Protein AF-A0A9E5TLR0-F1 (afdb_monomer_lite)

Sequence (486 aa):
MEGRRQTHRLRLSRRDFLKLSGLLAGILALNPSRSWETRASSSKPKVVHTYCARATDWDFSATWWGGCVDQAVVQEMVDRGVMELTGRTTRVAAWQALIPDYVPGQRVAIKVNLNNADSQTDSDNEIDALIEPVNAVVTGLKEIGVAESDIWVYDAIKPITDRLQDRCEFPSVRFSGGWGTNPQGFSSTEKVTFATPPGHPSLADQRISNVLVNADYLINMPIMKKHCCAWVTL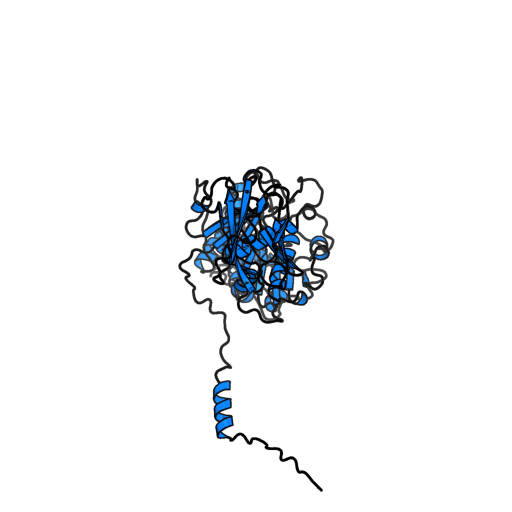SFKNHFGSIENCAALHGYTFPYETNYTPAYNPMVDIYKNPHFLGKTVLTIADGLYGSKGDQASVPQPWTTFGNQAPNSMFFSRDPVAIDSVMYDFLETEAGVNVGGDDYLALAAQQGLGVFEHRAPGTSDPDEWYSQIRYLYADVDTYVRLNGRWRDGTAHLSWNKPLHPDLAGCRVCYSSDTGADVDQGSSPINIADPDQLAIDLTGLTMYSLYHFWLEPYESGGEPLVESNHVPILPTDILYYLPLALAG

pLDDT: mean 81.61, std 21.01, range [28.55, 98.94]

Structure (mmCIF, N/CA/C/O backbone):
data_AF-A0A9E5TLR0-F1
#
_entry.id   AF-A0A9E5TLR0-F1
#
loop_
_atom_site.group_PDB
_atom_site.id
_atom_site.type_symbol
_atom_site.label_atom_id
_atom_site.label_alt_id
_atom_site.label_comp_id
_atom_site.label_asym_id
_atom_site.label_entity_id
_atom_site.label_seq_id
_atom_site.pdbx_PDB_ins_code
_atom_site.Cartn_x
_atom_site.Cartn_y
_atom_site.Cartn_z
_atom_site.occupancy
_atom_site.B_iso_or_equiv
_atom_site.auth_seq_id
_atom_site.auth_comp_id
_atom_site.auth_asym_id
_atom_site.auth_atom_id
_atom_site.pdbx_PDB_model_num
ATOM 1 N N . MET A 1 1 ? -49.384 -60.285 14.599 1.00 36.91 1 MET A N 1
ATOM 2 C CA . MET A 1 1 ? -50.022 -60.114 13.278 1.00 36.91 1 MET A CA 1
ATOM 3 C C . MET A 1 1 ? -49.471 -58.842 12.667 1.00 36.91 1 MET A C 1
ATOM 5 O O . MET A 1 1 ? -49.400 -57.836 13.361 1.00 36.91 1 MET A O 1
ATOM 9 N N . GLU A 1 2 ? -48.965 -58.953 11.443 1.00 34.59 2 GLU A N 1
ATOM 10 C CA . GLU A 1 2 ? -48.131 -57.972 10.742 1.00 34.59 2 GLU A CA 1
ATOM 11 C C . GLU A 1 2 ? -48.786 -56.614 10.465 1.00 34.59 2 GLU A C 1
ATOM 13 O O . GLU A 1 2 ? -49.883 -56.537 9.920 1.00 34.59 2 GLU A O 1
ATOM 18 N N . GLY A 1 3 ? -48.024 -55.543 10.705 1.00 31.27 3 GLY A N 1
ATOM 19 C CA . GLY A 1 3 ? -48.222 -54.230 10.091 1.00 31.27 3 GLY A CA 1
ATOM 20 C C . GLY A 1 3 ? -47.108 -53.962 9.076 1.00 31.27 3 GLY A C 1
ATOM 21 O O . GLY A 1 3 ? -46.000 -53.579 9.451 1.00 31.27 3 GLY A O 1
ATOM 22 N N . ARG A 1 4 ? -47.384 -54.191 7.786 1.00 33.94 4 ARG A N 1
ATOM 23 C CA . ARG A 1 4 ? -46.485 -53.882 6.658 1.00 33.94 4 ARG A CA 1
ATOM 24 C C . ARG A 1 4 ? -46.231 -52.370 6.559 1.00 33.94 4 ARG A C 1
ATOM 26 O O . ARG A 1 4 ? -47.164 -51.608 6.326 1.00 33.94 4 ARG A O 1
ATOM 33 N N . ARG A 1 5 ? -44.962 -51.946 6.616 1.00 35.06 5 ARG A N 1
ATOM 34 C CA . ARG A 1 5 ? -44.511 -50.635 6.108 1.00 35.06 5 ARG A CA 1
ATOM 35 C C . ARG A 1 5 ? -44.444 -50.691 4.577 1.00 35.06 5 ARG A C 1
ATOM 37 O O . ARG A 1 5 ? -43.635 -51.438 4.033 1.00 35.06 5 ARG A O 1
ATOM 44 N N . GLN A 1 6 ? -45.268 -49.905 3.885 1.00 33.56 6 GLN A N 1
ATOM 45 C CA . GLN A 1 6 ? -45.086 -49.625 2.459 1.00 33.56 6 GLN A CA 1
ATOM 46 C C . GLN A 1 6 ? -44.044 -48.513 2.286 1.00 33.56 6 GLN A C 1
ATOM 48 O O . GLN A 1 6 ? -44.226 -47.393 2.755 1.00 33.56 6 GLN A O 1
ATOM 53 N N . THR A 1 7 ? -42.944 -48.824 1.607 1.00 32.50 7 THR A N 1
ATOM 54 C CA . THR A 1 7 ? -41.962 -47.853 1.119 1.00 32.50 7 THR A CA 1
ATOM 55 C C . THR A 1 7 ? -42.369 -47.387 -0.280 1.00 32.50 7 THR A C 1
ATOM 57 O O . THR A 1 7 ? -42.262 -48.130 -1.255 1.00 32.50 7 THR A O 1
ATOM 60 N N . HIS A 1 8 ? -42.826 -46.140 -0.408 1.00 32.62 8 HIS A N 1
ATOM 61 C CA . HIS A 1 8 ? -43.001 -45.498 -1.711 1.00 32.62 8 HIS A CA 1
ATOM 62 C C . HIS A 1 8 ? -41.633 -45.065 -2.260 1.00 32.62 8 HIS A C 1
ATOM 64 O O . HIS A 1 8 ? -41.064 -44.064 -1.835 1.00 32.62 8 HIS A O 1
ATOM 70 N N . ARG A 1 9 ? -41.092 -45.819 -3.227 1.00 33.44 9 ARG A N 1
ATOM 71 C CA . ARG A 1 9 ? -40.022 -45.330 -4.112 1.00 33.44 9 ARG A CA 1
ATOM 72 C C . ARG A 1 9 ? -40.649 -44.424 -5.173 1.00 33.44 9 ARG A C 1
ATOM 74 O O . ARG A 1 9 ? -41.368 -44.914 -6.042 1.00 33.44 9 ARG A O 1
ATOM 81 N N . LEU A 1 10 ? -40.352 -43.127 -5.131 1.00 32.88 10 LEU A N 1
ATOM 82 C CA . LEU A 1 10 ? -40.621 -42.210 -6.240 1.00 32.88 10 LEU A CA 1
ATOM 83 C C . LEU A 1 10 ? -39.751 -42.624 -7.440 1.00 32.88 10 LEU A C 1
ATOM 85 O O . LEU A 1 10 ? -38.527 -42.522 -7.402 1.00 32.88 10 LEU A O 1
ATOM 89 N N . ARG A 1 11 ? -40.378 -43.149 -8.499 1.00 36.06 11 ARG A N 1
ATOM 90 C CA . ARG A 1 11 ? -39.731 -43.375 -9.799 1.00 36.06 11 ARG A CA 1
ATOM 91 C C . ARG A 1 11 ? -39.806 -42.076 -10.601 1.00 36.06 11 ARG A C 1
ATOM 93 O O . ARG A 1 11 ? -40.870 -41.751 -11.117 1.00 36.06 11 ARG A O 1
ATOM 100 N N . LEU A 1 12 ? -38.690 -41.360 -10.715 1.00 40.19 12 LEU A N 1
ATOM 101 C CA . LEU A 1 12 ? -38.552 -40.249 -11.663 1.00 40.19 12 LEU A CA 1
ATOM 102 C C . LEU A 1 12 ? -38.595 -40.795 -13.096 1.00 40.19 12 LEU A C 1
ATOM 104 O O . LEU A 1 12 ? -37.939 -41.793 -13.411 1.00 40.19 12 LEU A O 1
ATOM 108 N N . SER A 1 13 ? -39.394 -40.174 -13.962 1.00 51.38 13 SER A N 1
ATOM 109 C CA . SER A 1 13 ? -39.521 -40.599 -15.355 1.00 51.38 13 SER A CA 1
ATOM 110 C C . SER A 1 13 ? -38.324 -40.111 -16.184 1.00 51.38 13 SER A C 1
ATOM 112 O O . SER A 1 13 ? -37.702 -39.095 -15.871 1.00 51.38 13 SER A O 1
ATOM 114 N N . ARG A 1 14 ? -38.010 -40.786 -17.302 1.00 43.09 14 ARG A N 1
ATOM 115 C CA . ARG A 1 14 ? -36.967 -40.346 -18.261 1.00 43.09 14 ARG A CA 1
ATOM 116 C C . ARG A 1 14 ? -37.179 -38.908 -18.766 1.00 43.09 14 ARG A C 1
ATOM 118 O O . ARG A 1 14 ? -36.227 -38.258 -19.182 1.00 43.09 14 ARG A O 1
ATOM 125 N N . ARG A 1 15 ? -38.417 -38.409 -18.711 1.00 44.31 15 ARG A N 1
ATOM 126 C CA . ARG A 1 15 ? -38.790 -37.046 -19.103 1.00 44.31 15 ARG A CA 1
ATOM 127 C C . ARG A 1 15 ? -38.461 -36.011 -18.016 1.00 44.31 15 ARG A C 1
ATOM 129 O O . ARG A 1 15 ? -38.155 -34.875 -18.361 1.00 44.31 15 ARG A O 1
ATOM 136 N N . ASP A 1 16 ? -38.441 -36.417 -16.747 1.00 44.94 16 ASP A N 1
ATOM 137 C CA . ASP A 1 16 ? -38.003 -35.583 -15.617 1.00 44.94 16 ASP A CA 1
ATOM 138 C C . ASP A 1 16 ? -36.471 -35.538 -15.524 1.00 44.94 16 ASP A C 1
ATOM 140 O O . ASP A 1 16 ? -35.900 -34.488 -15.242 1.00 44.94 16 ASP A O 1
ATOM 144 N N . PHE A 1 17 ? -35.789 -36.637 -15.879 1.00 42.91 17 PHE A N 1
ATOM 145 C CA . PHE A 1 17 ? -34.324 -36.680 -15.977 1.00 42.91 17 PHE A CA 1
ATOM 146 C C . PHE A 1 17 ? -33.786 -35.762 -17.087 1.00 42.91 17 PHE A C 1
ATOM 148 O O . PHE A 1 17 ? -32.804 -35.061 -16.873 1.00 42.91 17 PHE A O 1
ATOM 155 N N . LEU A 1 18 ? -34.467 -35.693 -18.240 1.00 38.62 18 LEU A N 1
ATOM 156 C CA . LEU A 1 18 ? -34.075 -34.804 -19.344 1.00 38.62 18 LEU A CA 1
ATOM 157 C C . LEU A 1 18 ? -34.326 -33.313 -19.054 1.00 38.62 18 LEU A C 1
ATOM 159 O O . LEU A 1 18 ? -33.601 -32.459 -19.561 1.00 38.62 18 LEU A O 1
ATOM 163 N N . LYS A 1 19 ? -35.311 -32.991 -18.203 1.00 38.03 19 LYS A N 1
ATOM 164 C CA . LYS A 1 19 ? -35.517 -31.623 -17.698 1.00 38.03 19 LYS A CA 1
ATOM 165 C C . LYS A 1 19 ? -34.482 -31.235 -16.637 1.00 38.03 19 LYS A C 1
ATOM 167 O O . LYS A 1 19 ? -34.075 -30.080 -16.610 1.00 38.03 19 LYS A O 1
ATOM 172 N N . LEU A 1 20 ? -34.003 -32.188 -15.830 1.00 34.84 20 LEU A N 1
ATOM 173 C CA . LEU A 1 20 ? -32.887 -31.962 -14.903 1.00 34.84 20 LEU A CA 1
ATOM 174 C C . LEU A 1 20 ? -31.535 -31.830 -15.627 1.00 34.84 20 LEU A C 1
ATOM 176 O O . LEU A 1 20 ? -30.724 -30.992 -15.248 1.00 34.84 20 LEU A O 1
ATOM 180 N N . SER A 1 21 ? -31.287 -32.596 -16.696 1.00 36.16 21 SER A N 1
ATOM 181 C CA . SER A 1 21 ? -30.023 -32.518 -17.446 1.00 36.16 21 SER A CA 1
ATOM 182 C C . SER A 1 21 ? -29.917 -31.281 -18.348 1.00 36.16 21 SER A C 1
ATOM 184 O O . SER A 1 21 ? -28.812 -30.826 -18.624 1.00 36.16 21 SER A O 1
ATOM 186 N N . GLY A 1 22 ? -31.046 -30.698 -18.771 1.00 34.03 22 GLY A N 1
ATOM 187 C CA . GLY A 1 22 ? -31.072 -29.434 -19.522 1.00 34.03 22 GLY A CA 1
ATOM 188 C C . GLY A 1 22 ? -30.747 -28.190 -18.681 1.00 34.03 22 GLY A C 1
ATOM 189 O O . GLY A 1 22 ? -30.308 -27.189 -19.233 1.00 34.03 22 GLY A O 1
ATOM 190 N N . LEU A 1 23 ? -30.905 -28.268 -17.354 1.00 31.22 23 LEU A N 1
ATOM 191 C CA . LEU A 1 23 ? -30.536 -27.207 -16.404 1.00 31.22 23 LEU A CA 1
ATOM 192 C C . LEU A 1 23 ? -29.076 -27.305 -15.924 1.00 31.22 23 LEU A C 1
ATOM 194 O O . LEU A 1 23 ? -28.529 -26.313 -15.457 1.00 31.22 23 LEU A O 1
ATOM 198 N N . LEU A 1 24 ? -28.422 -28.463 -16.085 1.00 29.44 24 LEU A N 1
ATOM 199 C CA . LEU A 1 24 ? -27.009 -28.665 -15.725 1.00 29.44 24 LEU A CA 1
ATOM 200 C C . LEU A 1 24 ? -26.024 -28.492 -16.894 1.00 29.44 24 LEU A C 1
ATOM 202 O O . LEU A 1 24 ? -24.840 -28.268 -16.657 1.00 29.44 24 LEU A O 1
ATOM 206 N N . ALA A 1 25 ? -26.484 -28.541 -18.147 1.00 28.55 25 ALA A N 1
ATOM 207 C CA . ALA A 1 25 ? -25.627 -28.325 -19.320 1.00 28.55 25 ALA A CA 1
ATOM 208 C C . ALA A 1 25 ? -25.387 -26.835 -19.657 1.00 28.55 25 ALA A C 1
ATOM 210 O O . ALA A 1 25 ? -24.567 -26.533 -20.517 1.00 28.55 25 ALA A O 1
ATOM 211 N N . GLY A 1 26 ? -26.069 -25.907 -18.974 1.00 30.03 26 GLY A N 1
ATOM 212 C CA . GLY A 1 26 ? -25.884 -24.455 -19.124 1.00 30.03 26 GLY A CA 1
ATOM 213 C C . GLY A 1 26 ? -24.940 -23.808 -18.100 1.00 30.03 26 GLY A C 1
ATOM 214 O O . GLY A 1 26 ? -24.769 -22.596 -18.137 1.00 30.03 26 GLY A O 1
ATOM 215 N N . ILE A 1 27 ? -24.346 -24.586 -17.184 1.00 31.61 27 ILE A N 1
ATOM 216 C CA . ILE A 1 27 ? -23.495 -24.080 -16.080 1.00 31.61 27 ILE A CA 1
ATOM 217 C C . ILE A 1 27 ? -22.011 -24.481 -16.257 1.00 31.61 27 ILE A C 1
ATOM 219 O O . ILE A 1 27 ? -21.149 -24.121 -15.465 1.00 31.61 27 ILE A O 1
ATOM 223 N N . LEU A 1 28 ? -21.660 -25.159 -17.352 1.00 30.52 28 LEU A N 1
ATOM 224 C CA . LEU A 1 28 ? -20.290 -25.591 -17.658 1.00 30.52 28 LEU A CA 1
ATOM 225 C C . LEU A 1 28 ? -19.767 -24.924 -18.936 1.00 30.52 28 LEU A C 1
ATOM 227 O O . LEU A 1 28 ? -19.498 -25.601 -19.919 1.00 30.52 28 LEU A O 1
ATOM 231 N N . ALA A 1 29 ? -19.672 -23.591 -18.920 1.00 31.72 29 ALA A N 1
ATOM 232 C CA . ALA A 1 29 ? -18.760 -22.782 -19.747 1.00 31.72 29 ALA A CA 1
ATOM 233 C C . ALA A 1 29 ? -18.967 -21.280 -19.472 1.00 31.72 29 ALA A C 1
ATOM 235 O O . ALA A 1 29 ? -19.237 -20.500 -20.378 1.00 31.72 29 ALA A O 1
ATOM 236 N N . LEU A 1 30 ? -18.846 -20.856 -18.217 1.00 29.17 30 LEU A N 1
ATOM 237 C CA . LEU A 1 30 ? -18.542 -19.461 -17.907 1.00 29.17 30 LEU A CA 1
ATOM 238 C C . LEU A 1 30 ? -17.363 -19.493 -16.954 1.00 29.17 30 LEU A C 1
ATOM 240 O O . LEU A 1 30 ? -17.508 -19.564 -15.742 1.00 29.17 30 LEU A O 1
ATOM 244 N N . ASN A 1 31 ? -16.181 -19.537 -17.552 1.00 29.17 31 ASN A N 1
ATOM 245 C CA . ASN A 1 31 ? -14.974 -19.069 -16.908 1.00 29.17 31 ASN A CA 1
ATOM 246 C C . ASN A 1 31 ? -15.217 -17.570 -16.669 1.00 29.17 31 ASN A C 1
ATOM 248 O O . ASN A 1 31 ? -15.296 -16.843 -17.665 1.00 29.17 31 ASN A O 1
ATOM 252 N N . PRO A 1 32 ? -15.397 -17.068 -15.433 1.00 31.83 32 PRO A N 1
ATOM 253 C CA . PRO A 1 32 ? -15.298 -15.645 -15.229 1.00 31.83 32 PRO A CA 1
ATOM 254 C C . PRO A 1 32 ? -13.798 -15.368 -15.286 1.00 31.83 32 PRO A C 1
ATOM 256 O O . PRO A 1 32 ? -13.128 -15.218 -14.268 1.00 31.83 32 PRO A O 1
ATOM 259 N N . SER A 1 33 ? -13.243 -15.271 -16.499 1.00 29.92 33 SER A N 1
ATOM 260 C CA . SER A 1 33 ? -12.267 -14.212 -16.706 1.00 29.92 33 SER A CA 1
ATOM 261 C C . SER A 1 33 ? -12.950 -12.991 -16.111 1.00 29.92 33 SER A C 1
ATOM 263 O O . SER A 1 33 ? -13.995 -12.612 -16.639 1.00 29.92 33 SER A O 1
ATOM 265 N N . ARG A 1 34 ? -12.480 -12.513 -14.947 1.00 37.72 34 ARG A N 1
ATOM 266 C CA . ARG A 1 34 ? -12.947 -11.275 -14.321 1.00 37.72 34 ARG A CA 1
ATOM 267 C C . ARG A 1 34 ? -12.851 -10.236 -15.426 1.00 37.72 34 ARG A C 1
ATOM 269 O O . ARG A 1 34 ? -11.771 -9.736 -15.728 1.00 37.72 34 ARG A O 1
ATOM 276 N N . SER A 1 35 ? -13.956 -10.041 -16.135 1.00 29.20 35 SER A N 1
ATOM 277 C CA . SER A 1 35 ? -14.059 -9.048 -17.168 1.00 29.20 35 SER A CA 1
ATOM 278 C C . SER A 1 35 ? -13.969 -7.777 -16.367 1.00 29.20 35 SER A C 1
ATOM 280 O O . SER A 1 35 ? -14.858 -7.458 -15.580 1.00 29.20 35 SER A O 1
ATOM 282 N N . TRP A 1 36 ? -12.846 -7.096 -16.522 1.00 34.41 36 TRP A N 1
ATOM 283 C CA . TRP A 1 36 ? -12.621 -5.726 -16.105 1.00 34.41 36 TRP A CA 1
ATOM 284 C C . TRP A 1 36 ? -13.572 -4.793 -16.863 1.00 34.41 36 TRP A C 1
ATOM 286 O O . TRP A 1 36 ? -13.151 -3.707 -17.230 1.00 34.41 36 TRP A O 1
ATOM 296 N N . GLU A 1 37 ? -14.827 -5.213 -17.124 1.00 31.66 37 GLU A N 1
ATOM 297 C CA . GLU A 1 37 ? -15.892 -4.375 -17.650 1.00 31.66 37 GLU A CA 1
ATOM 298 C C . GLU A 1 37 ? -15.709 -3.037 -16.992 1.00 31.66 37 GLU A C 1
ATOM 300 O O . GLU A 1 37 ? -15.745 -2.924 -15.762 1.00 31.66 37 GLU A O 1
ATOM 305 N N . THR A 1 38 ? -15.347 -2.089 -17.843 1.00 36.38 38 THR A N 1
ATOM 306 C CA . THR A 1 38 ? -14.994 -0.737 -17.508 1.00 36.38 38 THR A CA 1
ATOM 307 C C . THR A 1 38 ? -16.159 -0.200 -16.704 1.00 36.38 38 THR A C 1
ATOM 309 O O . THR A 1 38 ? -17.110 0.366 -17.237 1.00 36.38 38 THR A O 1
ATOM 312 N N . ARG A 1 39 ? -16.081 -0.348 -15.379 1.00 36.31 39 ARG A N 1
ATOM 313 C CA . ARG A 1 39 ? -16.715 0.566 -14.454 1.00 36.31 39 ARG A CA 1
ATOM 314 C C . ARG A 1 39 ? -15.947 1.861 -14.647 1.00 36.31 39 ARG A C 1
ATOM 316 O O . ARG A 1 39 ? -15.149 2.261 -13.810 1.00 36.31 39 ARG A O 1
ATOM 323 N N . ALA A 1 40 ? -16.256 2.544 -15.747 1.00 34.62 40 ALA A N 1
ATOM 324 C CA . ALA A 1 40 ? -16.370 3.983 -15.738 1.00 34.62 40 ALA A CA 1
ATOM 325 C C . ALA A 1 40 ? -17.466 4.311 -14.712 1.00 34.62 40 ALA A C 1
ATOM 327 O O . ALA A 1 40 ? -18.597 4.656 -15.041 1.00 34.62 40 ALA A O 1
ATOM 328 N N . SER A 1 41 ? -17.140 4.109 -13.434 1.00 41.72 41 SER A N 1
ATOM 329 C CA . SER A 1 41 ? -17.754 4.874 -12.380 1.00 41.72 41 SER A CA 1
ATOM 330 C C . SER A 1 41 ? -17.406 6.308 -12.729 1.00 41.72 41 SER A C 1
ATOM 332 O O . SER A 1 41 ? -16.233 6.643 -12.871 1.00 41.72 41 SER A O 1
ATOM 334 N N . SER A 1 42 ? -18.406 7.163 -12.882 1.00 49.38 42 SER A N 1
ATOM 335 C CA . SER A 1 42 ? -18.204 8.602 -13.054 1.00 49.38 42 SER A CA 1
ATOM 336 C C . SER A 1 42 ? -17.516 9.257 -11.842 1.00 49.38 42 SER A C 1
ATOM 338 O O . SER A 1 42 ? -17.378 10.476 -11.800 1.00 49.38 42 SER A O 1
ATOM 340 N N . SER A 1 43 ? -17.122 8.478 -10.828 1.00 74.50 43 SER A N 1
ATOM 341 C CA . SER A 1 43 ? -16.354 8.925 -9.676 1.00 74.50 43 SER A CA 1
ATOM 342 C C . SER A 1 43 ? -14.853 8.759 -9.914 1.00 74.50 43 SER A C 1
ATOM 344 O O . SER A 1 43 ? -14.389 7.647 -10.170 1.00 74.50 43 SER A O 1
ATOM 346 N N . LYS A 1 44 ? -14.105 9.847 -9.717 1.00 90.00 44 LYS A N 1
ATOM 347 C CA . LYS A 1 44 ? -12.643 9.864 -9.557 1.00 90.00 44 LYS A CA 1
ATOM 348 C C . LYS A 1 44 ? -12.148 8.687 -8.687 1.00 90.00 44 LYS A C 1
ATOM 350 O O . LYS A 1 44 ? -12.802 8.412 -7.668 1.00 90.00 44 LYS A O 1
ATOM 355 N N . PRO A 1 45 ? -11.031 8.010 -9.023 1.00 95.12 45 PRO A N 1
ATOM 356 C CA . PRO A 1 45 ? -10.418 7.047 -8.114 1.00 95.12 45 PRO A CA 1
ATOM 357 C C . PRO A 1 45 ? -10.062 7.729 -6.798 1.00 95.12 45 PRO A C 1
ATOM 359 O O . PRO A 1 45 ? -9.724 8.910 -6.766 1.00 95.12 45 PRO A O 1
ATOM 362 N N . LYS A 1 46 ? -10.183 6.990 -5.700 1.00 96.44 46 LYS A N 1
ATOM 363 C CA . LYS A 1 46 ? -10.010 7.527 -4.353 1.00 96.44 46 LYS A CA 1
ATOM 364 C C . LYS A 1 46 ? -8.671 7.081 -3.778 1.00 96.44 46 LYS A C 1
ATOM 366 O O . LYS A 1 46 ? -8.368 5.888 -3.817 1.00 96.44 46 LYS A O 1
ATOM 371 N N . VAL A 1 47 ? -7.923 8.018 -3.210 1.00 98.56 47 VAL A N 1
ATOM 372 C CA . VAL A 1 47 ? -6.760 7.740 -2.361 1.00 98.56 47 VAL A CA 1
ATOM 373 C C . VAL A 1 47 ? -7.059 8.318 -0.989 1.00 98.56 47 VAL A C 1
ATOM 375 O O . VAL A 1 47 ? -7.275 9.519 -0.855 1.00 98.56 47 VAL A O 1
ATOM 378 N N . VAL A 1 48 ? -7.124 7.455 0.018 1.00 98.44 48 VAL A N 1
ATOM 379 C CA . VAL A 1 48 ? -7.273 7.886 1.410 1.00 98.44 48 VAL A CA 1
ATOM 380 C C . VAL A 1 48 ? -5.894 7.923 2.040 1.00 98.44 48 VAL A C 1
ATOM 382 O O . VAL A 1 48 ? -5.168 6.940 1.952 1.00 98.44 48 VAL A O 1
ATOM 385 N N . HIS A 1 49 ? -5.555 9.032 2.679 1.00 97.94 49 HIS A N 1
ATOM 386 C CA . HIS A 1 49 ? -4.369 9.202 3.499 1.00 97.94 49 HIS A CA 1
ATOM 387 C C . HIS A 1 49 ? -4.817 9.339 4.954 1.00 97.94 49 HIS A C 1
ATOM 389 O O . HIS A 1 49 ? -5.466 10.320 5.309 1.00 97.94 49 HIS A O 1
ATOM 395 N N . THR A 1 50 ? -4.480 8.365 5.797 1.00 97.56 50 THR A N 1
ATOM 396 C CA . THR A 1 50 ? -4.654 8.490 7.248 1.00 97.56 50 THR A CA 1
ATOM 397 C C . THR A 1 50 ? -3.350 8.874 7.925 1.00 97.56 50 THR A C 1
ATOM 399 O O . THR A 1 50 ? -2.321 8.265 7.631 1.00 97.56 50 THR A O 1
ATOM 402 N N . TYR A 1 51 ? -3.416 9.804 8.871 1.00 95.56 51 TYR A N 1
ATOM 403 C CA . TYR A 1 51 ? -2.278 10.286 9.651 1.00 95.56 51 TYR A CA 1
ATOM 404 C C . TYR A 1 51 ? -2.571 10.178 11.150 1.00 95.56 51 TYR A C 1
ATOM 406 O O . TYR A 1 51 ? -3.719 10.347 11.560 1.00 95.56 51 TYR A O 1
ATOM 414 N N . CYS A 1 52 ? -1.559 9.895 11.971 1.00 93.06 52 CYS A N 1
ATOM 415 C CA . CYS A 1 52 ? -1.662 10.023 13.427 1.00 93.06 52 CYS A CA 1
ATOM 416 C C . CYS A 1 52 ? -0.280 10.216 14.050 1.00 93.06 52 CYS A C 1
ATOM 418 O O . CYS A 1 52 ? 0.547 9.309 14.015 1.00 93.06 52 CYS A O 1
ATOM 420 N N . ALA A 1 53 ? -0.039 11.363 14.688 1.00 89.88 53 ALA A N 1
ATOM 421 C CA . ALA A 1 53 ? 1.268 11.696 15.264 1.00 89.88 53 ALA A CA 1
ATOM 422 C C . ALA A 1 53 ? 1.744 10.715 16.356 1.00 89.88 53 ALA A C 1
ATOM 424 O O . ALA A 1 53 ? 2.929 10.681 16.666 1.00 89.88 53 ALA A O 1
ATOM 425 N N . ARG A 1 54 ? 0.830 9.925 16.937 1.00 92.25 54 ARG A N 1
ATOM 426 C CA . ARG A 1 54 ? 1.119 8.901 17.955 1.00 92.25 54 ARG A CA 1
ATOM 427 C C . ARG A 1 54 ? 1.443 7.523 17.372 1.00 92.25 54 ARG A C 1
ATOM 429 O O . ARG A 1 54 ? 1.667 6.597 18.141 1.00 92.25 54 ARG A O 1
ATOM 436 N N . ALA A 1 55 ? 1.406 7.350 16.048 1.00 95.38 55 ALA A N 1
ATOM 437 C CA . ALA A 1 55 ? 1.623 6.043 15.428 1.00 95.38 55 ALA A CA 1
ATOM 438 C C . ALA A 1 55 ? 3.054 5.532 15.633 1.00 95.38 55 ALA A C 1
ATOM 440 O O . ALA A 1 55 ? 3.265 4.323 15.724 1.00 95.38 55 ALA A O 1
ATOM 441 N N . THR A 1 56 ? 4.016 6.450 15.732 1.00 96.19 56 THR A N 1
ATOM 442 C CA . THR A 1 56 ? 5.416 6.153 16.029 1.00 96.19 56 THR A CA 1
ATOM 443 C C . THR A 1 56 ? 5.955 7.091 17.107 1.00 96.19 56 THR A C 1
ATOM 445 O O . THR A 1 56 ? 5.541 8.248 17.188 1.00 96.19 56 THR A O 1
ATOM 448 N N . ASP A 1 57 ? 6.889 6.608 17.928 1.00 93.50 57 ASP A N 1
ATOM 449 C CA . ASP A 1 57 ? 7.539 7.389 18.995 1.00 93.50 57 ASP A CA 1
ATOM 450 C C . ASP A 1 57 ? 9.076 7.308 18.960 1.00 93.50 57 ASP A C 1
ATOM 452 O O . ASP A 1 57 ? 9.763 7.696 19.908 1.00 93.50 57 ASP A O 1
ATOM 456 N N . TRP A 1 58 ? 9.632 6.824 17.846 1.00 94.31 58 TRP A N 1
ATOM 457 C CA . TRP A 1 58 ? 11.075 6.672 17.691 1.00 94.31 58 TRP A CA 1
ATOM 458 C C . TRP A 1 58 ? 11.785 8.022 17.619 1.00 94.31 58 TRP A C 1
ATOM 460 O O . TRP A 1 58 ? 11.465 8.882 16.802 1.00 94.31 58 TRP A O 1
ATOM 470 N N . ASP A 1 59 ? 12.826 8.169 18.427 1.00 91.25 59 ASP A N 1
ATOM 471 C CA . ASP A 1 59 ? 13.621 9.387 18.576 1.00 91.25 59 ASP A CA 1
ATOM 472 C C . ASP A 1 59 ? 14.765 9.514 17.554 1.00 91.25 59 ASP A C 1
ATOM 474 O O . ASP A 1 59 ? 15.655 10.349 17.719 1.00 91.25 59 ASP A O 1
ATOM 478 N N . PHE A 1 60 ? 14.763 8.685 16.504 1.00 92.38 60 PHE A N 1
ATOM 479 C CA . PHE A 1 60 ? 15.840 8.584 15.510 1.00 92.38 60 PHE A CA 1
ATOM 480 C C . PHE A 1 60 ? 17.204 8.204 16.108 1.00 92.38 60 PHE A C 1
ATOM 482 O O . PHE A 1 60 ? 18.258 8.562 15.571 1.00 92.38 60 PHE A O 1
ATOM 489 N N . SER A 1 61 ? 17.199 7.483 17.233 1.00 90.06 61 SER A N 1
ATOM 490 C CA . SER A 1 61 ? 18.413 6.953 17.856 1.00 90.06 61 SER A CA 1
ATOM 491 C C . SER A 1 61 ? 18.949 5.706 17.136 1.00 90.06 61 SER A C 1
ATOM 493 O O . SER A 1 61 ? 18.557 5.366 16.028 1.00 90.06 61 SER A O 1
ATOM 495 N N . ALA A 1 62 ? 19.914 5.009 17.741 1.00 83.56 62 ALA A N 1
ATOM 496 C CA . ALA A 1 62 ? 20.471 3.782 17.169 1.00 83.56 62 ALA A CA 1
ATOM 497 C C . ALA A 1 62 ? 19.598 2.537 17.423 1.00 83.56 62 ALA A C 1
ATOM 499 O O . ALA A 1 62 ? 19.900 1.467 16.890 1.00 83.56 62 ALA A O 1
ATOM 500 N N . THR A 1 63 ? 18.556 2.638 18.256 1.00 88.50 63 THR A N 1
ATOM 501 C CA . THR A 1 63 ? 17.643 1.517 18.512 1.00 88.50 63 THR A CA 1
ATOM 502 C C . THR A 1 63 ? 16.851 1.171 17.257 1.00 88.50 63 THR A C 1
ATOM 504 O O . THR A 1 63 ? 16.722 1.976 16.335 1.00 88.50 63 THR A O 1
ATOM 507 N N . TRP A 1 64 ? 16.337 -0.055 17.205 1.00 92.69 64 TRP A N 1
ATOM 508 C CA . TRP A 1 64 ? 15.554 -0.482 16.059 1.00 92.69 64 TRP A CA 1
ATOM 509 C C . TRP A 1 64 ? 14.181 0.191 16.060 1.00 92.69 64 TRP A C 1
ATOM 511 O O . TRP A 1 64 ? 13.355 -0.063 16.937 1.00 92.69 64 TRP A O 1
ATOM 521 N N . TRP A 1 65 ? 13.955 1.018 15.044 1.00 94.44 65 TRP A N 1
ATOM 522 C CA . TRP A 1 65 ? 12.758 1.831 14.835 1.00 94.44 65 TRP A CA 1
ATOM 523 C C . TRP A 1 65 ? 11.455 1.018 14.822 1.00 94.44 65 TRP A C 1
ATOM 525 O O . TRP A 1 65 ? 10.423 1.505 15.270 1.00 94.44 65 TRP A O 1
ATOM 535 N N . GLY A 1 66 ? 11.492 -0.244 14.379 1.00 93.62 66 GLY A N 1
ATOM 536 C CA . GLY A 1 66 ? 10.299 -1.090 14.329 1.00 93.62 66 GLY A CA 1
ATOM 537 C C . GLY A 1 66 ? 9.683 -1.376 15.700 1.00 93.62 66 GLY A C 1
ATOM 538 O O . GLY A 1 66 ? 8.487 -1.619 15.779 1.00 93.62 66 GLY A O 1
ATOM 539 N N . GLY A 1 67 ? 10.464 -1.296 16.785 1.00 93.00 67 GLY A N 1
ATOM 540 C CA . GLY A 1 67 ? 9.969 -1.455 18.159 1.00 93.00 67 GLY A CA 1
ATOM 541 C C . GLY A 1 67 ? 9.244 -0.230 18.731 1.00 93.00 67 GLY A C 1
ATOM 542 O O . GLY A 1 67 ? 8.800 -0.286 19.874 1.00 93.00 67 GLY A O 1
ATOM 543 N N . CYS A 1 68 ? 9.147 0.852 17.960 1.00 96.12 68 CYS A N 1
ATOM 544 C CA . CYS A 1 68 ? 8.622 2.158 18.360 1.00 96.12 68 CYS A CA 1
ATOM 545 C C . CYS A 1 68 ? 7.354 2.523 17.568 1.00 96.12 68 CYS A C 1
ATOM 547 O O . CYS A 1 68 ? 7.182 3.660 17.125 1.00 96.12 68 CYS A O 1
ATOM 549 N N . VAL A 1 69 ? 6.495 1.526 17.330 1.00 97.69 69 VAL A N 1
ATOM 550 C CA . VAL A 1 69 ? 5.234 1.650 16.588 1.00 97.69 69 VAL A CA 1
ATOM 551 C C . VAL A 1 69 ? 4.079 1.217 17.483 1.00 97.69 69 VAL A C 1
ATOM 553 O O . VAL A 1 69 ? 4.101 0.126 18.055 1.00 97.69 69 VAL A O 1
ATOM 556 N N . ASP A 1 70 ? 3.047 2.051 17.591 1.00 96.00 70 ASP A N 1
ATOM 557 C CA . ASP A 1 70 ? 1.853 1.732 18.371 1.00 96.00 70 ASP A CA 1
ATOM 558 C C . ASP A 1 70 ? 0.850 0.938 17.518 1.00 96.00 70 ASP A C 1
ATOM 560 O O . ASP A 1 70 ? 0.151 1.471 16.649 1.00 96.00 70 ASP A O 1
ATOM 564 N N . GLN A 1 71 ? 0.755 -0.366 17.787 1.00 96.75 71 GLN A N 1
ATOM 565 C CA . GLN A 1 71 ? -0.150 -1.279 17.087 1.00 96.75 71 GLN A CA 1
ATOM 566 C C . GLN A 1 71 ? -1.626 -0.852 17.160 1.00 96.75 71 GLN A C 1
ATOM 568 O O . GLN A 1 71 ? -2.363 -1.038 16.185 1.00 96.75 71 GLN A O 1
ATOM 573 N N . ALA A 1 72 ? -2.081 -0.309 18.292 1.00 88.56 72 ALA A N 1
ATOM 574 C CA . ALA A 1 72 ? -3.474 0.091 18.459 1.00 88.56 72 ALA A CA 1
ATOM 575 C C . ALA A 1 72 ? -3.785 1.320 17.598 1.00 88.56 72 ALA A C 1
ATOM 577 O O . ALA A 1 72 ? -4.822 1.359 16.936 1.00 88.56 72 ALA A O 1
ATOM 578 N N . VAL A 1 73 ? -2.859 2.278 17.530 1.00 91.12 73 VAL A N 1
ATOM 579 C CA . VAL A 1 73 ? -2.980 3.444 16.645 1.00 91.12 73 VAL A CA 1
ATOM 580 C C . VAL A 1 73 ? -2.967 3.028 15.177 1.00 91.12 73 VAL A C 1
ATOM 582 O O . VAL A 1 73 ? -3.828 3.458 14.408 1.00 91.12 73 VAL A O 1
ATOM 585 N N . VAL A 1 74 ? -2.055 2.138 14.777 1.00 97.88 74 VAL A N 1
ATOM 586 C CA . VAL A 1 74 ? -2.012 1.635 13.395 1.00 97.88 74 VAL A CA 1
ATOM 587 C C . VAL A 1 74 ? -3.300 0.882 13.035 1.00 97.88 74 VAL A C 1
ATOM 589 O O . VAL A 1 74 ? -3.800 1.033 11.918 1.00 97.88 74 VAL A O 1
ATOM 592 N N . GLN A 1 75 ? -3.904 0.140 13.972 1.00 95.88 75 GLN A N 1
ATOM 593 C CA . GLN A 1 75 ? -5.225 -0.466 13.769 1.00 95.88 75 GLN A CA 1
ATOM 594 C C . GLN A 1 75 ? -6.298 0.596 13.485 1.00 95.88 75 GLN A C 1
ATOM 596 O O . GLN A 1 75 ? -7.086 0.420 12.556 1.00 95.88 75 GLN A O 1
ATOM 601 N N . GLU A 1 76 ? -6.322 1.704 14.233 1.00 90.44 76 GLU A N 1
ATOM 602 C CA . GLU A 1 76 ? -7.264 2.806 13.988 1.00 90.44 76 GLU A CA 1
ATOM 603 C C . GLU A 1 76 ? -7.050 3.462 12.617 1.00 90.44 76 GLU A C 1
ATOM 605 O O . GLU A 1 76 ? -8.022 3.732 11.906 1.00 90.44 76 GLU A O 1
ATOM 610 N N . MET A 1 77 ? -5.792 3.667 12.214 1.00 96.50 77 MET A N 1
ATOM 611 C CA . MET A 1 77 ? -5.436 4.193 10.892 1.00 96.50 77 MET A CA 1
ATOM 612 C C . MET A 1 77 ? -5.927 3.272 9.768 1.00 96.50 77 MET A C 1
ATOM 614 O O . MET A 1 77 ? -6.578 3.736 8.833 1.00 96.50 77 MET A O 1
ATOM 618 N N . VAL A 1 78 ? -5.694 1.958 9.871 1.00 98.50 78 VAL A N 1
ATOM 619 C CA . VAL A 1 78 ? -6.171 0.985 8.872 1.00 98.50 78 VAL A CA 1
ATOM 620 C C . VAL A 1 78 ? -7.693 0.939 8.813 1.00 98.50 78 VAL A C 1
ATOM 622 O O . VAL A 1 78 ? -8.255 0.992 7.718 1.00 98.50 78 VAL A O 1
ATOM 625 N N . ASP A 1 79 ? -8.366 0.898 9.963 1.00 93.75 79 ASP A N 1
ATOM 626 C CA . ASP A 1 79 ? -9.828 0.899 10.036 1.00 93.75 79 ASP A CA 1
ATOM 627 C C . ASP A 1 79 ? -10.425 2.129 9.357 1.00 93.75 79 ASP A C 1
ATOM 629 O O . ASP A 1 79 ? -11.316 2.013 8.509 1.00 93.75 79 ASP A O 1
ATOM 633 N N . ARG A 1 80 ? -9.901 3.312 9.699 1.00 89.94 80 ARG A N 1
ATOM 634 C CA . ARG A 1 80 ? -10.324 4.583 9.114 1.00 89.94 80 ARG A CA 1
ATOM 635 C C . ARG A 1 80 ? -10.080 4.591 7.611 1.00 89.94 80 ARG A C 1
ATOM 637 O O . ARG A 1 80 ? -10.983 4.954 6.859 1.00 89.94 80 ARG A O 1
ATOM 644 N N . GLY A 1 81 ? -8.903 4.139 7.183 1.00 96.38 81 GLY A N 1
ATOM 645 C CA . GLY A 1 81 ? -8.505 4.056 5.784 1.00 96.38 81 GLY A CA 1
ATOM 646 C C . GLY A 1 81 ? -9.474 3.228 4.944 1.00 96.38 81 GLY A C 1
ATOM 647 O O . GLY A 1 81 ? -9.993 3.711 3.935 1.00 96.38 81 GLY A O 1
ATOM 648 N N . VAL A 1 82 ? -9.789 2.000 5.375 1.00 97.19 82 VAL A N 1
ATOM 649 C CA . VAL A 1 82 ? -10.703 1.118 4.627 1.00 97.19 82 VAL A CA 1
ATOM 650 C C . VAL A 1 82 ? -12.154 1.597 4.672 1.00 97.19 82 VAL A C 1
ATOM 652 O O . VAL A 1 82 ? -12.872 1.484 3.672 1.00 97.19 82 VAL A O 1
ATOM 655 N N . MET A 1 83 ? -12.596 2.167 5.795 1.00 91.12 83 MET A N 1
ATOM 656 C CA . MET A 1 83 ? -13.939 2.730 5.942 1.00 91.12 83 MET A CA 1
ATOM 657 C C . MET A 1 83 ? -14.146 3.933 5.021 1.00 91.12 83 MET A C 1
ATOM 659 O O . MET A 1 83 ? -15.099 3.948 4.240 1.00 91.12 83 MET A O 1
ATOM 663 N N . GLU A 1 84 ? -13.217 4.889 5.023 1.00 90.38 84 GLU A N 1
ATOM 664 C CA . GLU A 1 84 ? -13.264 6.057 4.140 1.00 90.38 84 GLU A CA 1
ATOM 665 C C . GLU A 1 84 ? -13.133 5.673 2.669 1.00 90.38 84 GLU A C 1
ATOM 667 O O . GLU A 1 84 ? -13.860 6.191 1.812 1.00 90.38 84 GLU A O 1
ATOM 672 N N . LEU A 1 85 ? -12.268 4.704 2.355 1.00 96.31 85 LEU A N 1
ATOM 673 C CA . LEU A 1 85 ? -12.092 4.232 0.987 1.00 96.31 85 LEU A CA 1
ATOM 674 C C . LEU A 1 85 ? -13.415 3.685 0.438 1.00 96.31 85 LEU A C 1
ATOM 676 O O . LEU A 1 85 ? -13.849 4.060 -0.656 1.00 96.31 85 LEU A O 1
ATOM 680 N N . THR A 1 86 ? -14.090 2.853 1.230 1.00 93.62 86 THR A N 1
ATOM 681 C CA . THR A 1 86 ? -15.325 2.159 0.843 1.00 93.62 86 THR A CA 1
ATOM 682 C C . THR A 1 86 ? -16.604 2.966 1.075 1.00 93.62 86 THR A C 1
ATOM 684 O O . THR A 1 86 ? -17.653 2.591 0.549 1.00 93.62 86 THR A O 1
ATOM 687 N N . GLY A 1 87 ? -16.538 4.069 1.828 1.00 85.62 87 GLY A N 1
ATOM 688 C CA . GLY A 1 87 ? -17.713 4.827 2.268 1.00 85.62 87 GLY A CA 1
ATOM 689 C C . GLY A 1 87 ? -18.606 4.031 3.227 1.00 85.62 87 GLY A C 1
ATOM 690 O O . GLY A 1 87 ? -19.826 4.192 3.210 1.00 85.62 87 GLY A O 1
ATOM 691 N N . ARG A 1 88 ? -18.023 3.107 3.999 1.00 83.56 88 ARG A N 1
ATOM 692 C CA . ARG A 1 88 ? -18.733 2.276 4.982 1.00 83.56 88 ARG A CA 1
ATOM 693 C C . ARG A 1 88 ? -18.446 2.771 6.391 1.00 83.56 88 ARG A C 1
ATOM 695 O O . ARG A 1 88 ? -17.368 3.273 6.674 1.00 83.56 88 ARG A O 1
ATOM 702 N N . THR A 1 89 ? -19.415 2.596 7.280 1.00 75.38 89 THR A N 1
ATOM 703 C CA . THR A 1 89 ? -19.368 3.108 8.658 1.00 75.38 89 THR A CA 1
ATOM 704 C C . THR A 1 89 ? -18.863 2.086 9.675 1.00 75.38 89 THR A C 1
ATOM 706 O O . THR A 1 89 ? -18.700 2.426 10.842 1.00 75.38 89 THR A O 1
ATOM 709 N N . THR A 1 90 ? -18.616 0.841 9.258 1.00 74.50 90 THR A N 1
ATOM 710 C CA . THR A 1 90 ? -18.082 -0.219 10.123 1.00 74.50 90 THR A CA 1
ATOM 711 C C . THR A 1 90 ? -16.938 -0.959 9.439 1.00 74.50 90 THR A C 1
ATOM 713 O O . THR A 1 90 ? -16.927 -1.105 8.211 1.00 74.50 90 THR A O 1
ATOM 716 N N . ARG A 1 91 ? -16.000 -1.470 10.249 1.00 83.81 91 ARG A N 1
ATOM 717 C CA . ARG A 1 91 ? -14.852 -2.276 9.807 1.00 83.81 91 ARG A CA 1
ATOM 718 C C . ARG A 1 91 ? -15.305 -3.487 8.986 1.00 83.81 91 ARG A C 1
ATOM 720 O O . ARG A 1 91 ? -14.917 -3.617 7.827 1.00 83.81 91 ARG A O 1
ATOM 727 N N . VAL A 1 92 ? -1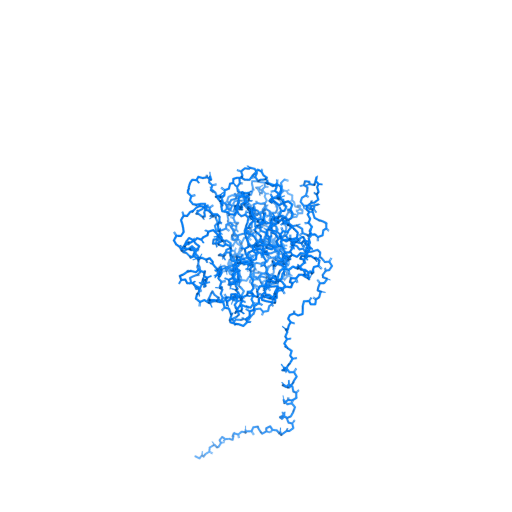6.214 -4.298 9.534 1.00 84.94 92 VAL A N 1
ATOM 728 C CA . VAL A 1 92 ? -16.797 -5.476 8.863 1.00 84.94 92 VAL A CA 1
ATOM 729 C C . VAL A 1 92 ? -17.358 -5.130 7.480 1.00 84.94 92 VAL A C 1
ATOM 731 O O . VAL A 1 92 ? -17.015 -5.777 6.491 1.00 84.94 92 VAL A O 1
ATOM 734 N N . ALA A 1 93 ? -18.189 -4.085 7.380 1.00 80.81 93 ALA A N 1
ATOM 735 C CA . ALA A 1 93 ? -18.810 -3.704 6.112 1.00 80.81 93 ALA A CA 1
ATOM 736 C C . ALA A 1 93 ? -17.785 -3.175 5.096 1.00 80.81 93 ALA A C 1
ATOM 738 O O . ALA A 1 93 ? -17.945 -3.395 3.893 1.00 80.81 93 ALA A O 1
ATOM 739 N N . ALA A 1 94 ? -16.735 -2.488 5.557 1.00 90.38 94 ALA A N 1
ATOM 740 C CA . ALA A 1 94 ? -15.643 -2.030 4.705 1.00 90.38 94 ALA A CA 1
ATOM 741 C C . ALA A 1 94 ? -14.865 -3.212 4.105 1.00 90.38 94 ALA A C 1
ATOM 743 O O . ALA A 1 94 ? -14.689 -3.280 2.887 1.00 90.38 94 ALA A O 1
ATOM 744 N N . TRP A 1 95 ? -14.473 -4.190 4.926 1.00 97.12 95 TRP A N 1
ATOM 745 C CA . TRP A 1 95 ? -13.765 -5.385 4.458 1.00 97.12 95 TRP A CA 1
ATOM 746 C C . TRP A 1 95 ? -14.626 -6.261 3.545 1.00 97.12 95 TRP A C 1
ATOM 748 O O . TRP A 1 95 ? -14.152 -6.685 2.491 1.00 97.12 95 TRP A O 1
ATOM 758 N N . GLN A 1 96 ? -15.915 -6.432 3.855 1.00 94.25 96 GLN A N 1
ATOM 759 C CA . GLN A 1 96 ? -16.864 -7.085 2.946 1.00 94.25 96 GLN A CA 1
ATOM 760 C C . GLN A 1 96 ? -16.958 -6.340 1.611 1.00 94.25 96 GLN A C 1
ATOM 762 O O . GLN A 1 96 ? -16.999 -6.963 0.561 1.00 94.25 96 GLN A O 1
ATOM 767 N N . ALA A 1 97 ? -16.937 -5.005 1.605 1.00 94.19 97 ALA A N 1
ATOM 768 C CA . ALA A 1 97 ? -16.959 -4.248 0.356 1.00 94.19 97 ALA A CA 1
ATOM 769 C C . ALA A 1 97 ? -15.666 -4.402 -0.468 1.00 94.19 97 ALA A C 1
ATOM 771 O O . ALA A 1 97 ? -15.706 -4.235 -1.692 1.00 94.19 97 ALA A O 1
ATOM 772 N N . LEU A 1 98 ? -14.519 -4.653 0.174 1.00 96.69 98 LEU A N 1
ATOM 773 C CA . LEU A 1 98 ? -13.224 -4.918 -0.475 1.00 96.69 98 LEU A CA 1
ATOM 774 C C . LEU A 1 98 ? -13.139 -6.331 -1.047 1.00 96.69 98 LEU A C 1
ATOM 776 O O . LEU A 1 98 ? -12.551 -6.515 -2.110 1.00 96.69 98 LEU A O 1
ATOM 780 N N . ILE A 1 99 ? -13.783 -7.295 -0.393 1.00 95.62 99 ILE A N 1
ATOM 781 C CA . ILE A 1 99 ? -13.778 -8.709 -0.773 1.00 95.62 99 ILE A CA 1
ATOM 782 C C . ILE A 1 99 ? -15.239 -9.202 -0.908 1.00 95.62 99 ILE A C 1
ATOM 784 O O . ILE A 1 99 ? -15.687 -10.030 -0.115 1.00 95.62 99 ILE A O 1
ATOM 788 N N . PRO A 1 100 ? -16.014 -8.682 -1.890 1.00 78.81 100 PRO A N 1
ATOM 789 C CA . PRO A 1 100 ? -17.484 -8.770 -1.905 1.00 78.81 100 PRO A CA 1
ATOM 790 C C . PRO A 1 100 ? -18.100 -10.153 -2.138 1.00 78.81 100 PRO A C 1
ATOM 792 O O . PRO A 1 100 ? -19.312 -10.282 -2.025 1.00 78.81 100 PRO A O 1
ATOM 795 N N . ASP A 1 101 ? -17.301 -11.188 -2.379 1.00 88.38 101 ASP A N 1
ATOM 796 C CA . ASP A 1 101 ? -17.783 -12.541 -2.679 1.00 88.38 101 ASP A CA 1
ATOM 797 C C . ASP A 1 101 ? -16.928 -13.609 -1.985 1.00 88.38 101 ASP A C 1
ATOM 799 O O . ASP A 1 101 ? -16.695 -14.684 -2.536 1.00 88.38 101 ASP A O 1
ATOM 803 N N . TYR A 1 102 ? -16.403 -13.293 -0.797 1.00 95.25 102 TYR A N 1
ATOM 804 C CA . TYR A 1 102 ? -15.572 -14.232 -0.052 1.00 95.25 102 TYR A CA 1
ATOM 805 C C . TYR A 1 102 ? -16.334 -15.527 0.270 1.00 95.25 102 TYR A C 1
ATOM 807 O O . TYR A 1 102 ? -17.433 -15.514 0.830 1.00 95.25 102 TYR A O 1
ATOM 815 N N . VAL A 1 103 ? -15.698 -16.655 -0.035 1.00 95.31 103 VAL A N 1
ATOM 816 C CA . VAL A 1 103 ? -16.146 -18.003 0.313 1.00 95.31 103 VAL A CA 1
ATOM 817 C C . VAL A 1 103 ? -15.131 -18.634 1.273 1.00 95.31 103 VAL A C 1
ATOM 819 O O . VAL A 1 103 ? -13.932 -18.585 0.994 1.00 95.31 103 VAL A O 1
ATOM 822 N N . PRO A 1 104 ? -15.575 -19.281 2.373 1.00 96.56 104 PRO A N 1
ATOM 823 C CA . PRO A 1 104 ? -14.677 -19.974 3.292 1.00 96.56 104 PRO A CA 1
ATOM 824 C C . PRO A 1 104 ? -13.691 -20.913 2.583 1.00 96.56 104 PRO A C 1
ATOM 826 O O . PRO A 1 104 ? -14.097 -21.764 1.790 1.00 96.56 104 PRO A O 1
ATOM 829 N N . GLY A 1 105 ? -12.402 -20.765 2.897 1.00 95.88 105 GLY A N 1
ATOM 830 C CA . GLY A 1 105 ? -11.302 -21.518 2.285 1.00 95.88 105 GLY A CA 1
ATOM 831 C C . GLY A 1 105 ? -10.618 -20.809 1.111 1.00 95.88 105 GLY A C 1
ATOM 832 O O . GLY A 1 105 ? -9.608 -21.310 0.612 1.00 95.88 105 GLY A O 1
ATOM 833 N N . GLN A 1 106 ? -11.141 -19.661 0.664 1.00 98.12 106 GLN A N 1
ATOM 834 C CA . GLN A 1 106 ? -10.414 -18.779 -0.248 1.00 98.12 106 GLN A CA 1
ATOM 835 C C . GLN A 1 106 ? -9.251 -18.093 0.463 1.00 98.12 106 GLN A C 1
ATOM 837 O O . GLN A 1 106 ? -9.342 -17.729 1.635 1.00 98.12 106 GLN A O 1
ATOM 842 N N . ARG A 1 107 ? -8.156 -17.891 -0.269 1.00 98.25 107 ARG A N 1
ATOM 843 C CA . ARG A 1 107 ? -6.896 -17.390 0.285 1.00 98.25 107 ARG A CA 1
ATOM 844 C C . ARG A 1 107 ? -6.684 -15.917 -0.008 1.00 98.25 107 ARG A C 1
ATOM 846 O O . ARG A 1 107 ? -6.900 -15.461 -1.134 1.00 98.25 107 ARG A O 1
ATOM 853 N N . VAL A 1 108 ? -6.170 -15.196 0.982 1.00 98.75 108 VAL A N 1
ATOM 854 C CA . VAL A 1 108 ? -5.773 -13.791 0.850 1.00 98.75 108 VAL A CA 1
ATOM 855 C C . VAL A 1 108 ? -4.260 -13.695 0.998 1.00 98.75 108 VAL A C 1
ATOM 857 O O . VAL A 1 108 ? -3.711 -14.033 2.043 1.00 98.75 108 VAL A O 1
ATOM 860 N N . ALA A 1 109 ? -3.578 -13.240 -0.050 1.00 98.69 109 ALA A N 1
ATOM 861 C CA . ALA A 1 109 ? -2.151 -12.948 0.002 1.00 98.69 109 ALA A CA 1
ATOM 862 C C . ALA A 1 109 ? -1.909 -11.479 0.370 1.00 98.69 109 ALA A C 1
ATOM 864 O O . ALA A 1 109 ? -2.587 -10.589 -0.141 1.00 98.69 109 ALA A O 1
ATOM 865 N N . ILE A 1 110 ? -0.910 -11.225 1.210 1.00 98.88 110 ILE A N 1
ATOM 866 C CA . ILE A 1 110 ? -0.439 -9.898 1.605 1.00 98.88 110 ILE A CA 1
ATOM 867 C C . ILE A 1 110 ? 1.018 -9.771 1.145 1.00 98.88 110 ILE A C 1
ATOM 869 O O . ILE A 1 110 ? 1.900 -10.444 1.684 1.00 98.88 110 ILE A O 1
ATOM 873 N N . LYS A 1 111 ? 1.276 -8.944 0.123 1.00 98.75 111 LYS A N 1
ATOM 874 C CA . LYS A 1 111 ? 2.632 -8.707 -0.402 1.00 98.75 111 LYS A CA 1
ATOM 875 C C . LYS A 1 111 ? 3.296 -7.570 0.367 1.00 98.75 111 LYS A C 1
ATOM 877 O O . LYS A 1 111 ? 3.020 -6.406 0.090 1.00 98.75 111 LYS A O 1
ATOM 882 N N . VAL A 1 112 ? 4.197 -7.908 1.280 1.00 98.44 112 VAL A N 1
ATOM 883 C CA . VAL A 1 112 ? 5.001 -6.945 2.054 1.00 98.44 112 VAL A CA 1
ATOM 884 C C . VAL A 1 112 ? 6.317 -6.628 1.345 1.00 98.44 112 VAL A C 1
ATOM 886 O O . VAL A 1 112 ? 6.774 -7.438 0.544 1.00 98.44 112 VAL A O 1
ATOM 889 N N . ASN A 1 113 ? 6.939 -5.477 1.607 1.00 97.38 113 ASN A N 1
ATOM 890 C CA . ASN A 1 113 ? 8.248 -5.119 1.046 1.00 97.38 113 ASN A CA 1
ATOM 891 C C . ASN A 1 113 ? 9.376 -5.438 2.043 1.00 97.38 113 ASN A C 1
ATOM 893 O O . ASN A 1 113 ? 9.492 -4.765 3.062 1.00 97.38 113 ASN A O 1
ATOM 897 N N . LEU A 1 114 ? 10.197 -6.443 1.728 1.00 95.50 114 LEU A N 1
ATOM 898 C CA . LEU A 1 114 ? 11.352 -6.861 2.537 1.00 95.50 114 LEU A CA 1
ATOM 899 C C . LEU A 1 114 ? 12.674 -6.681 1.777 1.00 95.50 114 LEU A C 1
ATOM 901 O O . LEU A 1 114 ? 13.584 -7.495 1.892 1.00 95.50 114 LEU A O 1
ATOM 905 N N . ASN A 1 115 ? 12.746 -5.673 0.900 1.00 93.31 115 ASN A N 1
ATOM 906 C CA . ASN A 1 115 ? 13.850 -5.499 -0.044 1.00 93.31 115 ASN A CA 1
ATOM 907 C C . ASN A 1 115 ? 15.235 -5.406 0.615 1.00 93.31 115 ASN A C 1
ATOM 909 O O . ASN A 1 115 ? 16.220 -5.733 -0.050 1.00 93.31 115 ASN A O 1
ATOM 913 N N . ASN A 1 116 ? 15.328 -4.963 1.865 1.00 94.12 116 ASN A N 1
ATOM 914 C CA . ASN A 1 116 ? 16.613 -4.759 2.530 1.00 94.12 116 ASN A CA 1
ATOM 915 C C . ASN A 1 116 ? 16.993 -5.934 3.442 1.00 94.12 116 ASN A C 1
ATOM 917 O O . ASN A 1 116 ? 18.173 -6.192 3.634 1.00 94.12 116 ASN A O 1
ATOM 921 N N . ALA A 1 117 ? 16.023 -6.762 3.831 1.00 92.44 117 ALA A N 1
ATOM 922 C CA . ALA A 1 117 ? 16.273 -7.993 4.558 1.00 92.44 117 ALA A CA 1
ATOM 923 C C . ALA A 1 117 ? 17.161 -8.953 3.750 1.00 92.44 117 ALA A C 1
ATOM 925 O O . ALA A 1 117 ? 16.800 -9.411 2.657 1.00 92.44 117 ALA A O 1
ATOM 926 N N . ASP A 1 118 ? 18.314 -9.301 4.318 1.00 89.62 118 ASP A N 1
ATOM 927 C CA . ASP A 1 118 ? 19.271 -10.249 3.732 1.00 89.62 118 ASP A CA 1
ATOM 928 C C . ASP A 1 118 ? 19.391 -11.556 4.534 1.00 89.62 118 ASP A C 1
ATOM 930 O O . ASP A 1 118 ? 19.993 -12.530 4.073 1.00 89.62 118 ASP A O 1
ATOM 934 N N . SER A 1 119 ? 18.777 -11.632 5.718 1.00 90.81 119 SER A N 1
ATOM 935 C CA . SER A 1 119 ? 18.690 -12.868 6.501 1.00 90.81 119 SER A CA 1
ATOM 936 C C . SER A 1 119 ? 17.421 -12.926 7.354 1.00 90.81 119 SER A C 1
ATOM 938 O O . SER A 1 119 ? 16.771 -11.915 7.586 1.00 90.81 119 SER A O 1
ATOM 940 N N . GLN A 1 120 ? 17.062 -14.117 7.837 1.00 90.00 120 GLN A N 1
ATOM 941 C CA . GLN A 1 120 ? 15.944 -14.274 8.773 1.00 90.00 120 GLN A CA 1
ATOM 942 C C . GLN A 1 120 ? 16.215 -13.561 10.112 1.00 90.00 120 GLN A C 1
ATOM 944 O O . GLN A 1 120 ? 15.335 -12.904 10.661 1.00 90.00 120 GLN A O 1
ATOM 949 N N . THR A 1 121 ? 17.455 -13.629 10.595 1.00 91.31 121 THR A N 1
ATOM 950 C CA . THR A 1 121 ? 17.909 -12.976 11.831 1.00 91.31 121 THR A CA 1
ATOM 951 C C . THR A 1 121 ? 18.384 -11.545 11.580 1.00 91.31 121 THR A C 1
ATOM 953 O O . THR A 1 121 ? 19.306 -11.080 12.253 1.00 91.31 121 THR A O 1
ATOM 956 N N . ASP A 1 122 ? 17.847 -10.887 10.553 1.00 88.19 122 ASP A N 1
ATOM 957 C CA . ASP A 1 122 ? 18.258 -9.539 10.201 1.00 88.19 122 ASP A CA 1
ATOM 958 C C . ASP A 1 122 ? 18.071 -8.586 11.389 1.00 88.19 122 ASP A C 1
ATOM 960 O O . ASP A 1 122 ? 17.066 -8.602 12.107 1.00 88.19 122 ASP A O 1
ATOM 964 N N . SER A 1 123 ? 19.114 -7.806 11.632 1.00 89.81 123 SER A N 1
ATOM 965 C CA . SER A 1 123 ? 19.270 -6.970 12.810 1.00 89.81 123 SER A CA 1
ATOM 966 C C . SER A 1 123 ? 19.749 -5.564 12.470 1.00 89.81 123 SER A C 1
ATOM 968 O O . SER A 1 123 ? 20.112 -4.828 13.391 1.00 89.81 123 SER A O 1
ATOM 970 N N . ASP A 1 124 ? 19.796 -5.199 11.186 1.00 92.12 124 ASP A N 1
ATOM 971 C CA . ASP A 1 124 ? 20.136 -3.843 10.773 1.00 92.12 124 ASP A CA 1
ATOM 972 C C . ASP A 1 124 ? 19.014 -2.838 11.120 1.00 92.12 124 ASP A C 1
ATOM 974 O O . ASP A 1 124 ? 18.072 -3.147 11.862 1.00 92.12 124 ASP A O 1
ATOM 978 N N . ASN A 1 125 ? 19.160 -1.597 10.657 1.00 91.69 125 ASN A N 1
ATOM 979 C CA . ASN A 1 125 ? 18.151 -0.551 10.820 1.00 91.69 125 ASN A CA 1
ATOM 980 C C . ASN A 1 125 ? 17.629 -0.036 9.472 1.00 91.69 125 ASN A C 1
ATOM 982 O O . ASN A 1 125 ? 17.017 1.031 9.433 1.00 91.69 125 ASN A O 1
ATOM 986 N N . GLU A 1 126 ? 17.872 -0.748 8.376 1.00 93.88 126 GLU A N 1
ATOM 987 C CA . GLU A 1 126 ? 17.313 -0.396 7.080 1.00 93.88 126 GLU A CA 1
ATOM 988 C C . GLU A 1 126 ? 15.792 -0.600 7.095 1.00 93.88 126 GLU A C 1
ATOM 990 O O . GLU A 1 126 ? 15.230 -1.371 7.877 1.00 93.88 126 GLU A O 1
ATOM 995 N N . ILE A 1 127 ? 15.078 0.188 6.294 1.00 93.94 127 ILE A N 1
ATOM 996 C CA . ILE A 1 127 ? 13.616 0.138 6.309 1.00 93.94 127 ILE A CA 1
ATOM 997 C C . ILE A 1 127 ? 13.139 -1.129 5.615 1.00 93.94 127 ILE A C 1
ATOM 999 O O . ILE A 1 127 ? 13.400 -1.301 4.433 1.00 93.94 127 ILE A O 1
ATOM 1003 N N . ASP A 1 128 ? 12.308 -1.920 6.270 1.00 95.38 128 ASP A N 1
ATOM 1004 C CA . ASP A 1 128 ? 11.537 -3.021 5.695 1.00 95.38 128 ASP A CA 1
ATOM 1005 C C . ASP A 1 128 ? 10.113 -2.990 6.248 1.00 95.38 128 ASP A C 1
ATOM 1007 O O . ASP A 1 128 ? 9.748 -2.069 6.974 1.00 95.38 128 ASP A O 1
ATOM 1011 N N . ALA A 1 129 ? 9.267 -3.931 5.842 1.00 96.88 129 ALA A N 1
ATOM 1012 C CA . ALA A 1 129 ? 7.874 -3.939 6.259 1.00 96.88 129 ALA A CA 1
ATOM 1013 C C . ALA A 1 129 ? 7.720 -4.055 7.782 1.00 96.88 129 ALA A C 1
ATOM 1015 O O . ALA A 1 129 ? 8.356 -4.885 8.434 1.00 96.88 129 ALA A O 1
ATOM 1016 N N . LEU A 1 130 ? 6.805 -3.254 8.321 1.00 97.75 130 LEU A N 1
ATOM 1017 C CA . LEU A 1 130 ? 6.309 -3.358 9.686 1.00 97.75 130 LEU A CA 1
ATOM 1018 C C . LEU A 1 130 ? 5.233 -4.442 9.805 1.00 97.75 130 LEU A C 1
ATOM 1020 O O . LEU A 1 130 ? 4.481 -4.703 8.861 1.00 97.75 130 LEU A O 1
ATOM 1024 N N . ILE A 1 131 ? 5.129 -5.062 10.984 1.00 98.31 131 ILE A N 1
ATOM 1025 C CA . ILE A 1 131 ? 4.082 -6.061 11.243 1.00 98.31 131 ILE A CA 1
ATOM 1026 C C . ILE A 1 131 ? 2.748 -5.385 11.559 1.00 98.31 131 ILE A C 1
ATOM 1028 O O . ILE A 1 131 ? 1.691 -5.967 11.346 1.00 98.31 131 ILE A O 1
ATOM 1032 N N . GLU A 1 132 ? 2.784 -4.150 12.051 1.00 98.75 132 GLU A N 1
ATOM 1033 C CA . GLU A 1 132 ? 1.647 -3.472 12.648 1.00 98.75 132 GLU A CA 1
ATOM 1034 C C . GLU A 1 132 ? 0.532 -3.210 11.626 1.00 98.75 132 GLU A C 1
ATOM 1036 O O . GLU A 1 132 ? -0.627 -3.553 11.901 1.00 98.75 132 GLU A O 1
ATOM 1041 N N . PRO A 1 133 ? 0.849 -2.734 10.403 1.00 98.81 133 PRO A N 1
ATOM 1042 C CA . PRO A 1 133 ? -0.113 -2.701 9.310 1.00 98.81 133 PRO A CA 1
ATOM 1043 C C . PRO A 1 133 ? -0.661 -4.084 8.927 1.00 98.81 133 PRO A C 1
ATOM 1045 O O . PRO A 1 133 ? -1.842 -4.214 8.607 1.00 98.81 133 PRO A O 1
ATOM 1048 N N . VAL A 1 134 ? 0.168 -5.132 8.962 1.00 98.88 134 VAL A N 1
ATOM 1049 C CA . VAL A 1 134 ? -0.237 -6.502 8.601 1.00 98.88 134 VAL A CA 1
ATOM 1050 C C . VAL A 1 134 ? -1.204 -7.072 9.639 1.00 98.88 134 VAL A C 1
ATOM 1052 O O . VAL A 1 134 ? -2.252 -7.593 9.258 1.00 98.88 134 VAL A O 1
ATOM 1055 N N . ASN A 1 135 ? -0.908 -6.931 10.933 1.00 98.81 135 ASN A N 1
ATOM 1056 C CA . ASN A 1 135 ? -1.803 -7.325 12.023 1.00 98.81 135 ASN A CA 1
ATOM 1057 C C . ASN A 1 135 ? -3.163 -6.625 11.880 1.00 98.81 135 ASN A C 1
ATOM 1059 O O . ASN A 1 135 ? -4.202 -7.283 11.941 1.00 98.81 135 ASN A O 1
ATOM 1063 N N . ALA A 1 136 ? -3.169 -5.322 11.572 1.00 98.81 136 ALA A N 1
ATOM 1064 C CA . ALA A 1 136 ? -4.404 -4.566 11.385 1.00 98.81 136 ALA A CA 1
ATOM 1065 C C . ALA A 1 136 ? -5.262 -5.073 10.210 1.00 98.81 136 ALA A C 1
ATOM 1067 O O . ALA A 1 136 ? -6.492 -5.153 10.313 1.00 98.81 136 ALA A O 1
ATOM 1068 N N . VAL A 1 137 ? -4.617 -5.467 9.107 1.00 98.88 137 VAL A N 1
ATOM 1069 C CA . VAL A 1 137 ? -5.277 -6.117 7.966 1.00 98.88 137 VAL A CA 1
ATOM 1070 C C . VAL A 1 137 ? -5.833 -7.485 8.359 1.00 98.88 137 VAL A C 1
ATOM 1072 O O . VAL A 1 137 ? -6.988 -7.783 8.054 1.00 98.88 137 VAL A O 1
ATOM 1075 N N . VAL A 1 138 ? -5.053 -8.312 9.061 1.00 98.88 138 VAL A N 1
ATOM 1076 C CA . VAL A 1 138 ? -5.489 -9.646 9.504 1.00 98.88 138 VAL A CA 1
ATOM 1077 C C . VAL A 1 138 ? -6.706 -9.548 10.430 1.00 98.88 138 VAL A C 1
ATOM 1079 O O . VAL A 1 138 ? -7.660 -10.303 10.233 1.00 98.88 138 VAL A O 1
ATOM 1082 N N . THR A 1 139 ? -6.738 -8.588 11.364 1.00 98.06 139 THR A N 1
ATOM 1083 C CA . THR A 1 139 ? -7.919 -8.292 12.197 1.00 98.06 139 THR A CA 1
ATOM 1084 C C . THR A 1 139 ? -9.168 -8.098 11.338 1.00 98.06 139 THR A C 1
ATOM 1086 O O . THR A 1 139 ? -10.184 -8.765 11.546 1.00 98.06 139 THR A O 1
ATOM 1089 N N . GLY A 1 140 ? -9.084 -7.228 10.330 1.00 96.75 140 GLY A N 1
ATOM 1090 C CA . GLY A 1 140 ? -10.192 -6.930 9.429 1.00 96.75 140 GLY A CA 1
ATOM 1091 C C . GLY A 1 140 ? -10.658 -8.114 8.580 1.00 96.75 140 GLY A C 1
ATOM 1092 O O . GLY A 1 140 ? -11.858 -8.353 8.435 1.00 96.75 140 GLY A O 1
ATOM 1093 N N . LEU A 1 141 ? -9.716 -8.899 8.053 1.00 98.44 141 LEU A N 1
ATOM 1094 C CA . LEU A 1 141 ? -10.015 -10.105 7.276 1.00 98.44 141 LEU A CA 1
ATOM 1095 C C . LEU A 1 141 ? -10.712 -11.178 8.127 1.00 98.44 141 LEU A C 1
ATOM 1097 O O . LEU A 1 141 ? -11.672 -11.809 7.677 1.00 98.44 141 LEU A O 1
ATOM 1101 N N . LYS A 1 142 ? -10.276 -11.371 9.375 1.00 97.44 142 LYS A N 1
ATOM 1102 C CA . LYS A 1 142 ? -10.902 -12.333 10.291 1.00 97.44 142 LYS A CA 1
ATOM 1103 C C . LYS A 1 142 ? -12.346 -11.973 10.621 1.00 97.44 142 LYS A C 1
ATOM 1105 O O . LYS A 1 142 ? -13.186 -12.867 10.711 1.00 97.44 142 LYS A O 1
ATOM 1110 N N . GLU A 1 143 ? -12.655 -10.687 10.765 1.00 92.44 143 GLU A N 1
ATOM 1111 C CA . GLU A 1 143 ? -14.018 -10.222 11.046 1.00 92.44 143 GLU A CA 1
ATOM 1112 C C . GLU A 1 143 ? -15.024 -10.561 9.941 1.00 92.44 143 GLU A C 1
ATOM 1114 O O . GLU A 1 143 ? -16.215 -10.713 10.215 1.00 92.44 143 GLU A O 1
ATOM 1119 N N . ILE A 1 144 ? -14.556 -10.725 8.701 1.00 94.31 144 ILE A N 1
ATOM 1120 C CA . ILE A 1 144 ? -15.397 -11.146 7.574 1.00 94.31 144 ILE A CA 1
ATOM 1121 C C . ILE A 1 144 ? -15.342 -12.662 7.321 1.00 94.31 144 ILE A C 1
ATOM 1123 O O . ILE A 1 144 ? -15.896 -13.144 6.335 1.00 94.31 144 ILE A O 1
ATOM 1127 N N . GLY A 1 145 ? -14.710 -13.422 8.223 1.00 94.44 145 GLY A N 1
ATOM 1128 C CA . GLY A 1 145 ? -14.677 -14.884 8.202 1.00 94.44 145 GLY A CA 1
ATOM 1129 C C . GLY A 1 145 ? -13.491 -15.506 7.461 1.00 94.44 145 GLY A C 1
ATOM 1130 O O . GLY A 1 145 ? -13.528 -16.709 7.180 1.00 94.44 145 GLY A O 1
ATOM 1131 N N . VAL A 1 146 ? -12.441 -14.738 7.138 1.00 98.00 146 VAL A N 1
ATOM 1132 C CA . VAL A 1 146 ? -11.199 -15.316 6.602 1.00 98.00 146 VAL A CA 1
ATOM 1133 C C . VAL A 1 146 ? -10.484 -16.096 7.701 1.00 98.00 146 VAL A C 1
ATOM 1135 O O . VAL A 1 146 ? -10.189 -15.557 8.769 1.00 98.00 146 VAL A O 1
ATOM 1138 N N . ALA A 1 147 ? -10.218 -17.380 7.462 1.00 98.12 147 ALA A N 1
ATOM 1139 C CA . ALA A 1 147 ? -9.448 -18.183 8.401 1.00 98.12 147 ALA A CA 1
ATOM 1140 C C . ALA A 1 147 ? -7.986 -17.716 8.399 1.00 98.12 147 ALA A C 1
ATOM 1142 O O . ALA A 1 147 ? -7.400 -17.531 7.337 1.00 98.12 147 ALA A O 1
ATOM 1143 N N . GLU A 1 148 ? -7.369 -17.581 9.577 1.00 97.88 148 GLU A N 1
ATOM 1144 C CA . GLU A 1 148 ? -5.956 -17.178 9.700 1.00 97.88 148 GLU A CA 1
ATOM 1145 C C . GLU A 1 148 ? -5.022 -18.026 8.821 1.00 97.88 148 GLU A C 1
ATOM 1147 O O . GLU A 1 148 ? -4.121 -17.500 8.178 1.00 97.88 148 GLU A O 1
ATOM 1152 N N . SER A 1 149 ? -5.284 -19.335 8.731 1.00 97.81 149 SER A N 1
ATOM 1153 C CA . SER A 1 149 ? -4.499 -20.286 7.935 1.00 97.81 149 SER A CA 1
ATOM 1154 C C . SER A 1 149 ? -4.621 -20.114 6.416 1.00 97.81 149 SER A C 1
ATOM 1156 O O . SER A 1 149 ? -3.815 -20.693 5.676 1.00 97.81 149 SER A O 1
ATOM 1158 N N . ASP A 1 150 ? -5.578 -19.308 5.958 1.00 98.44 150 ASP A N 1
ATOM 1159 C CA . ASP A 1 150 ? -5.777 -18.915 4.564 1.00 98.44 150 ASP A CA 1
ATOM 1160 C C . ASP A 1 150 ? -5.242 -17.497 4.269 1.00 98.44 150 ASP A C 1
ATOM 1162 O O . ASP A 1 150 ? -5.308 -17.045 3.124 1.00 98.44 150 ASP A O 1
ATOM 1166 N N . ILE A 1 151 ? -4.649 -16.814 5.259 1.00 98.69 151 ILE A N 1
ATOM 1167 C CA . ILE A 1 151 ? -3.976 -15.518 5.088 1.00 98.69 151 ILE A CA 1
ATOM 1168 C C . ILE A 1 151 ? -2.467 -15.734 4.980 1.00 98.69 151 ILE A C 1
ATOM 1170 O O . ILE A 1 151 ? -1.840 -16.310 5.874 1.00 98.69 151 ILE A O 1
ATOM 1174 N N . TRP A 1 152 ? -1.886 -15.336 3.848 1.00 97.81 152 TRP A N 1
ATOM 1175 C CA . TRP A 1 152 ? -0.482 -15.591 3.519 1.00 97.81 152 TRP A CA 1
ATOM 1176 C C . TRP A 1 152 ? 0.279 -14.274 3.349 1.00 97.81 152 TRP A C 1
ATOM 1178 O O . TRP A 1 152 ? 0.041 -13.541 2.394 1.00 97.81 152 TRP A O 1
ATOM 1188 N N . VAL A 1 153 ? 1.227 -13.989 4.236 1.00 98.19 153 VAL A N 1
ATOM 1189 C CA . VAL A 1 153 ? 2.135 -12.836 4.157 1.00 98.19 153 VAL A CA 1
ATOM 1190 C C . VAL A 1 153 ? 3.406 -13.265 3.431 1.00 98.19 153 VAL A C 1
ATOM 1192 O O . VAL A 1 153 ? 4.000 -14.290 3.775 1.00 98.19 153 VAL A O 1
ATOM 1195 N N . TYR A 1 154 ? 3.823 -12.531 2.398 1.00 97.31 154 TYR A N 1
ATOM 1196 C CA . TYR A 1 154 ? 4.952 -12.977 1.585 1.00 97.31 154 TYR A CA 1
ATOM 1197 C C . TYR A 1 154 ? 5.816 -11.866 0.994 1.00 97.31 154 TYR A C 1
ATOM 1199 O O . TYR A 1 154 ? 5.328 -10.800 0.624 1.00 97.31 154 TYR A O 1
ATOM 1207 N N . ASP A 1 155 ? 7.088 -12.212 0.807 1.00 96.44 155 ASP A N 1
ATOM 1208 C CA . ASP A 1 155 ? 7.983 -11.697 -0.224 1.00 96.44 155 ASP A CA 1
ATOM 1209 C C . ASP A 1 155 ? 8.713 -12.915 -0.818 1.00 96.44 155 ASP A C 1
ATOM 1211 O O . ASP A 1 155 ? 9.364 -13.671 -0.110 1.00 96.44 155 ASP A O 1
ATOM 1215 N N . ALA A 1 156 ? 8.551 -13.190 -2.110 1.00 94.62 156 ALA A N 1
ATOM 1216 C CA . ALA A 1 156 ? 8.985 -14.460 -2.693 1.00 94.62 156 ALA A CA 1
ATOM 1217 C C . ALA A 1 156 ? 10.505 -14.571 -2.900 1.00 94.62 156 ALA A C 1
ATOM 1219 O O . ALA A 1 156 ? 10.996 -15.674 -3.162 1.00 94.62 156 ALA A O 1
ATOM 1220 N N . ILE A 1 157 ? 11.236 -13.453 -2.827 1.00 92.12 157 ILE A N 1
ATOM 1221 C CA . ILE A 1 157 ? 12.683 -13.416 -3.084 1.00 92.12 157 ILE A CA 1
ATOM 1222 C C . ILE A 1 157 ? 13.496 -13.012 -1.851 1.00 92.12 157 ILE A C 1
ATOM 1224 O O . ILE A 1 157 ? 14.681 -13.344 -1.800 1.00 92.12 157 ILE A O 1
ATOM 1228 N N . LYS A 1 158 ? 12.878 -12.361 -0.856 1.00 93.25 158 LYS A N 1
ATOM 1229 C CA . LYS A 1 158 ? 13.534 -11.920 0.386 1.00 93.25 158 LYS A CA 1
ATOM 1230 C C . LYS A 1 158 ? 13.097 -12.725 1.614 1.00 93.25 158 LYS A C 1
ATOM 1232 O O . LYS A 1 158 ? 11.946 -13.161 1.657 1.00 93.25 158 LYS A O 1
ATOM 1237 N N . PRO A 1 159 ? 13.988 -12.973 2.589 1.00 92.50 159 PRO A N 1
ATOM 1238 C CA . PRO A 1 159 ? 13.649 -13.749 3.777 1.00 92.50 159 PRO A CA 1
ATOM 1239 C C . PRO A 1 159 ? 12.565 -13.055 4.595 1.00 92.50 159 PRO A C 1
ATOM 1241 O O . PRO A 1 159 ? 12.558 -11.835 4.724 1.00 92.50 159 PRO A O 1
ATOM 1244 N N . ILE A 1 160 ? 11.663 -13.848 5.176 1.00 93.31 160 ILE A N 1
ATOM 1245 C CA . ILE A 1 160 ? 10.800 -13.357 6.251 1.00 93.31 160 ILE A CA 1
ATOM 1246 C C . ILE A 1 160 ? 11.675 -13.240 7.493 1.00 93.31 160 ILE A C 1
ATOM 1248 O O . ILE A 1 160 ? 12.282 -14.227 7.907 1.00 93.31 160 ILE A O 1
ATOM 1252 N N . THR A 1 161 ? 11.761 -12.038 8.052 1.00 93.25 161 THR A N 1
ATOM 1253 C CA . THR A 1 161 ? 12.583 -11.771 9.232 1.00 93.25 161 THR A CA 1
ATOM 1254 C C . THR A 1 161 ? 11.858 -12.181 10.511 1.00 93.25 161 THR A C 1
ATOM 1256 O O . THR A 1 161 ? 10.631 -12.068 10.604 1.00 93.25 161 THR A O 1
ATOM 1259 N N . ASP A 1 162 ? 12.615 -12.591 11.530 1.00 92.94 162 ASP A N 1
ATOM 1260 C CA . ASP A 1 162 ? 12.077 -12.894 12.864 1.00 92.94 162 ASP A CA 1
ATOM 1261 C C . ASP A 1 162 ? 11.382 -11.653 13.455 1.00 92.94 162 ASP A C 1
ATOM 1263 O O . ASP A 1 162 ? 10.294 -11.730 14.017 1.00 92.94 162 ASP A O 1
ATOM 1267 N N . ARG A 1 163 ? 11.939 -10.461 13.204 1.00 90.69 163 ARG A N 1
ATOM 1268 C CA . ARG A 1 163 ? 11.370 -9.159 13.591 1.00 90.69 163 ARG A CA 1
ATOM 1269 C C . ARG A 1 163 ? 9.976 -8.875 13.016 1.00 90.69 163 ARG A C 1
ATOM 1271 O O . ARG A 1 163 ? 9.208 -8.142 13.646 1.00 90.69 163 ARG A O 1
ATOM 1278 N N . LEU A 1 164 ? 9.649 -9.423 11.845 1.00 93.81 164 LEU A N 1
ATOM 1279 C CA . LEU A 1 164 ? 8.298 -9.376 11.287 1.00 93.81 164 LEU A CA 1
ATOM 1280 C C . LEU A 1 164 ? 7.444 -10.513 11.865 1.00 93.81 164 LEU A C 1
ATOM 1282 O O . LEU A 1 164 ? 6.357 -10.267 12.381 1.00 93.81 164 LEU A O 1
ATOM 1286 N N . GLN A 1 165 ? 7.931 -11.754 11.783 1.00 94.00 165 GLN A N 1
ATOM 1287 C CA . GLN A 1 165 ? 7.144 -12.948 12.091 1.00 94.00 165 GLN A CA 1
ATOM 1288 C C . GLN A 1 165 ? 6.804 -13.092 13.582 1.00 94.00 165 GLN A C 1
ATOM 1290 O O . GLN A 1 165 ? 5.653 -13.379 13.910 1.00 94.00 165 GLN A O 1
ATOM 1295 N N . ASP A 1 166 ? 7.763 -12.866 14.483 1.00 95.12 166 ASP A N 1
ATOM 1296 C CA . ASP A 1 166 ? 7.598 -13.076 15.931 1.00 95.12 166 ASP A CA 1
ATOM 1297 C C . ASP A 1 166 ? 6.623 -12.083 16.570 1.00 95.12 166 ASP A C 1
ATOM 1299 O O . ASP A 1 166 ? 6.084 -12.330 17.649 1.00 95.12 166 ASP A O 1
ATOM 1303 N N . ARG A 1 167 ? 6.387 -10.952 15.901 1.00 96.06 167 ARG A N 1
ATOM 1304 C CA . ARG A 1 167 ? 5.463 -9.902 16.345 1.00 96.06 167 ARG A CA 1
ATOM 1305 C C . ARG A 1 167 ? 4.072 -10.028 15.711 1.00 96.06 167 ARG A C 1
ATOM 1307 O O . ARG A 1 167 ? 3.227 -9.150 15.889 1.00 96.06 167 ARG A O 1
ATOM 1314 N N . CYS A 1 168 ? 3.818 -11.102 14.962 1.00 97.69 168 CYS A N 1
ATOM 1315 C CA . CYS A 1 168 ? 2.491 -11.384 14.435 1.00 97.69 168 CYS A CA 1
ATOM 1316 C C . CYS A 1 168 ? 1.562 -11.858 15.558 1.00 97.69 168 CYS A C 1
ATOM 1318 O O . CYS A 1 168 ? 1.852 -12.824 16.260 1.00 97.69 168 CYS A O 1
ATOM 1320 N N . GLU A 1 169 ? 0.402 -11.220 15.692 1.00 97.81 169 GLU A N 1
ATOM 1321 C CA . GLU A 1 169 ? -0.582 -11.553 16.734 1.00 97.81 169 GLU A CA 1
ATOM 1322 C C . GLU A 1 169 ? -1.420 -12.804 16.400 1.00 97.81 169 GLU A C 1
ATOM 1324 O O . GLU A 1 169 ? -2.211 -13.280 17.219 1.00 97.81 169 GLU A O 1
ATOM 1329 N N . PHE A 1 170 ? -1.254 -13.353 15.192 1.00 98.00 170 PHE A N 1
ATOM 1330 C CA . PHE A 1 170 ? -2.117 -14.382 14.616 1.00 98.00 170 PHE A CA 1
ATOM 1331 C C . PHE A 1 170 ? -1.311 -15.640 14.269 1.00 98.00 170 PHE A C 1
ATOM 1333 O O . PHE A 1 170 ? -0.770 -15.755 13.166 1.00 98.00 170 PHE A O 1
ATOM 1340 N N . PRO A 1 171 ? -1.233 -16.622 15.182 1.00 95.62 171 PRO A N 1
ATOM 1341 C CA . PRO A 1 171 ? -0.282 -17.729 15.082 1.00 95.62 171 PRO A CA 1
ATOM 1342 C C . PRO A 1 171 ? -0.532 -18.672 13.900 1.00 95.62 171 PRO A C 1
ATOM 1344 O O . PRO A 1 171 ? 0.348 -19.461 13.562 1.00 95.62 171 PRO A O 1
ATOM 1347 N N . SER A 1 172 ? -1.719 -18.638 13.281 1.00 97.69 172 SER A N 1
ATOM 1348 C CA . SER A 1 172 ? -2.013 -19.478 12.115 1.00 97.69 172 SER A CA 1
ATOM 1349 C C . SER A 1 172 ? -1.789 -18.773 10.771 1.00 97.69 172 SER A C 1
ATOM 1351 O O . SER A 1 172 ? -1.919 -19.436 9.740 1.00 97.69 172 SER A O 1
ATOM 1353 N N . VAL A 1 173 ? -1.434 -17.479 10.756 1.00 98.06 173 VAL A N 1
ATOM 1354 C CA . VAL A 1 173 ? -1.031 -16.766 9.531 1.00 98.06 173 VAL A CA 1
ATOM 1355 C C . VAL A 1 173 ? 0.211 -17.423 8.942 1.00 98.06 173 VAL A C 1
ATOM 1357 O O . VAL A 1 173 ? 1.147 -17.793 9.652 1.00 98.06 173 VAL A O 1
ATOM 1360 N N . ARG A 1 174 ? 0.225 -17.594 7.617 1.00 95.62 174 ARG A N 1
ATOM 1361 C CA . ARG A 1 174 ? 1.347 -18.237 6.927 1.00 95.62 174 ARG A CA 1
ATOM 1362 C C . ARG A 1 174 ? 2.306 -17.200 6.381 1.00 95.62 174 ARG A C 1
ATOM 1364 O O . ARG A 1 174 ? 1.899 -16.300 5.658 1.00 95.62 174 ARG A O 1
ATOM 1371 N N . PHE A 1 175 ? 3.586 -17.402 6.644 1.00 94.88 175 PHE A N 1
ATOM 1372 C CA . PHE A 1 175 ? 4.663 -16.596 6.091 1.00 94.88 175 PHE A CA 1
ATOM 1373 C C . PHE A 1 175 ? 5.393 -17.369 4.987 1.00 94.88 175 PHE A C 1
ATOM 1375 O O . PHE A 1 175 ? 5.587 -18.582 5.092 1.00 94.88 175 PHE A O 1
ATOM 1382 N N . SER A 1 176 ? 5.774 -16.686 3.907 1.00 91.81 176 SER A N 1
ATOM 1383 C CA . SER A 1 176 ? 6.545 -17.279 2.807 1.00 91.81 176 SER A CA 1
ATOM 1384 C C . SER A 1 176 ? 7.593 -16.293 2.291 1.00 91.81 176 SER A C 1
ATOM 1386 O O . SER A 1 176 ? 7.232 -15.272 1.710 1.00 91.81 176 SER A O 1
ATOM 1388 N N . GLY A 1 177 ? 8.874 -16.616 2.487 1.00 88.69 177 GLY A N 1
ATOM 1389 C CA . GLY A 1 177 ? 10.029 -15.782 2.122 1.00 88.69 177 GLY A CA 1
ATOM 1390 C C . GLY A 1 177 ? 10.866 -16.370 0.988 1.00 88.69 177 GLY A C 1
ATOM 1391 O O . GLY A 1 177 ? 10.625 -17.490 0.565 1.00 88.69 177 GLY A O 1
ATOM 1392 N N . GLY A 1 178 ? 11.886 -15.664 0.515 1.00 75.00 178 GLY A N 1
ATOM 1393 C CA . GLY A 1 178 ? 13.037 -16.223 -0.203 1.00 75.00 178 GLY A CA 1
ATOM 1394 C C . GLY A 1 178 ? 14.181 -16.600 0.749 1.00 75.00 178 GLY A C 1
ATOM 1395 O O . GLY A 1 178 ? 14.353 -15.960 1.772 1.00 75.00 178 GLY A O 1
ATOM 1396 N N . TRP A 1 179 ? 14.993 -17.603 0.389 1.00 57.44 179 TRP A N 1
ATOM 1397 C CA . TRP A 1 179 ? 16.150 -18.123 1.155 1.00 57.44 179 TRP A CA 1
ATOM 1398 C C . TRP A 1 179 ? 15.801 -18.810 2.493 1.00 57.44 179 TRP A C 1
ATOM 1400 O O . TRP A 1 179 ? 15.101 -18.286 3.349 1.00 57.44 179 TRP A O 1
ATOM 1410 N N . GLY A 1 180 ? 16.258 -20.056 2.667 1.00 53.59 180 GLY A N 1
ATOM 1411 C CA . GLY A 1 180 ? 15.931 -20.906 3.826 1.00 53.59 180 GLY A CA 1
ATOM 1412 C C . GLY A 1 180 ? 14.531 -21.529 3.757 1.00 53.59 180 GLY A C 1
ATOM 1413 O O . GLY A 1 180 ? 14.409 -22.752 3.808 1.00 53.59 180 GLY A O 1
ATOM 1414 N N . THR A 1 181 ? 13.487 -20.716 3.551 1.00 49.97 181 THR A N 1
ATOM 1415 C CA . THR A 1 181 ? 12.096 -21.165 3.364 1.00 49.97 181 THR A CA 1
ATOM 1416 C C . THR A 1 181 ? 11.335 -20.285 2.351 1.00 49.97 181 THR A C 1
ATOM 1418 O O . THR A 1 181 ? 10.566 -19.408 2.727 1.00 49.97 181 THR A O 1
ATOM 1421 N N . ASN A 1 182 ? 11.461 -20.596 1.049 1.00 65.06 182 ASN A N 1
ATOM 1422 C CA . ASN A 1 182 ? 10.372 -20.343 0.088 1.00 65.06 182 ASN A CA 1
ATOM 1423 C C . ASN A 1 182 ? 9.554 -21.625 -0.078 1.00 65.06 182 ASN A C 1
ATOM 1425 O O . ASN A 1 182 ? 9.696 -22.309 -1.095 1.00 65.06 182 ASN A O 1
ATOM 1429 N N . PRO A 1 183 ? 8.745 -22.019 0.927 1.00 71.94 183 PRO A N 1
ATOM 1430 C CA . PRO A 1 183 ? 8.062 -23.306 0.909 1.00 71.94 183 PRO A CA 1
ATOM 1431 C C . PRO A 1 183 ? 7.088 -23.414 -0.267 1.00 71.94 183 PRO A C 1
ATOM 1433 O O . PRO A 1 183 ? 6.765 -24.520 -0.690 1.00 71.94 183 PRO A O 1
ATOM 1436 N N . GLN A 1 184 ? 6.624 -22.277 -0.796 1.00 87.06 184 GLN A N 1
ATOM 1437 C CA . GLN A 1 184 ? 5.723 -22.237 -1.938 1.00 87.06 184 GLN A CA 1
ATOM 1438 C C . GLN A 1 184 ? 6.489 -22.272 -3.266 1.00 87.06 184 GLN A C 1
ATOM 1440 O O . GLN A 1 184 ? 6.034 -22.907 -4.215 1.00 87.06 184 GLN A O 1
ATOM 1445 N N . GLY A 1 185 ? 7.659 -21.637 -3.350 1.00 91.44 185 GLY A N 1
ATOM 1446 C CA . GLY A 1 185 ? 8.450 -21.533 -4.573 1.00 91.44 185 GLY A CA 1
ATOM 1447 C C . GLY A 1 185 ? 7.740 -20.746 -5.680 1.00 91.44 185 GLY A C 1
ATOM 1448 O O . GLY A 1 185 ? 6.801 -19.985 -5.441 1.00 91.44 185 GLY A O 1
ATOM 1449 N N . PHE A 1 186 ? 8.180 -20.954 -6.920 1.00 95.31 186 PHE A N 1
ATOM 1450 C CA . PHE A 1 186 ? 7.617 -20.313 -8.113 1.00 95.31 186 PHE A CA 1
ATOM 1451 C C . PHE A 1 186 ? 6.834 -21.315 -8.970 1.00 95.31 186 PHE A C 1
ATOM 1453 O O . PHE A 1 186 ? 7.204 -22.489 -9.073 1.00 95.31 186 PHE A O 1
ATOM 1460 N N . SER A 1 187 ? 5.769 -20.863 -9.626 1.00 96.44 187 SER A N 1
ATOM 1461 C CA . SER A 1 187 ? 4.911 -21.699 -10.474 1.00 96.44 187 SER A CA 1
ATOM 1462 C C . SER A 1 187 ? 5.654 -22.221 -11.690 1.00 96.44 187 SER A C 1
ATOM 1464 O O . SER A 1 187 ? 6.385 -21.478 -12.330 1.00 96.44 187 SER A O 1
ATOM 1466 N N . SER A 1 188 ? 5.499 -23.500 -12.032 1.00 95.19 188 SER A N 1
ATOM 1467 C CA . SER A 1 188 ? 6.121 -24.083 -13.230 1.00 95.19 188 SER A CA 1
ATOM 1468 C C . SER A 1 188 ? 5.429 -23.675 -14.538 1.00 95.19 188 SER A C 1
ATOM 1470 O O . SER A 1 188 ? 6.035 -23.821 -15.601 1.00 95.19 188 SER A O 1
ATOM 1472 N N . THR A 1 189 ? 4.194 -23.164 -14.468 1.00 96.69 189 THR A N 1
ATOM 1473 C CA . THR A 1 189 ? 3.354 -22.823 -15.630 1.00 96.69 189 THR A CA 1
ATOM 1474 C C . THR A 1 189 ? 3.049 -21.334 -15.729 1.00 96.69 189 THR A C 1
ATOM 1476 O O . THR A 1 189 ? 3.112 -20.783 -16.825 1.00 96.69 189 THR A O 1
ATOM 1479 N N . GLU A 1 190 ? 2.771 -20.681 -14.600 1.00 98.25 190 GLU A N 1
ATOM 1480 C CA . GLU A 1 190 ? 2.317 -19.289 -14.577 1.00 98.25 190 GLU A CA 1
ATOM 1481 C C . GLU A 1 190 ? 3.501 -18.327 -14.609 1.00 98.25 190 GLU A C 1
ATOM 1483 O O . GLU A 1 190 ? 4.413 -18.394 -13.773 1.00 98.25 190 GLU A O 1
ATOM 1488 N N . LYS A 1 191 ? 3.479 -17.419 -15.585 1.00 98.12 191 LYS A N 1
ATOM 1489 C CA . LYS A 1 191 ? 4.568 -16.484 -15.862 1.00 98.12 191 LYS A CA 1
ATOM 1490 C C . LYS A 1 191 ? 4.041 -15.102 -16.214 1.00 98.12 191 LYS A C 1
ATOM 1492 O O . LYS A 1 191 ? 2.929 -14.956 -16.720 1.00 98.12 191 LYS A O 1
ATOM 1497 N N . VAL A 1 192 ? 4.876 -14.096 -15.985 1.00 98.19 192 VAL A N 1
ATOM 1498 C CA . VAL A 1 192 ? 4.763 -12.795 -16.642 1.00 98.19 192 VAL A CA 1
ATOM 1499 C C . VAL A 1 192 ? 5.506 -12.885 -17.969 1.00 98.19 192 VAL A C 1
ATOM 1501 O O . VAL A 1 192 ? 6.690 -13.225 -17.985 1.00 98.19 192 VAL A O 1
ATOM 1504 N N . THR A 1 193 ? 4.808 -12.578 -19.058 1.00 96.94 193 THR A N 1
ATOM 1505 C CA . THR A 1 193 ? 5.401 -12.399 -20.385 1.00 96.94 193 THR A CA 1
ATOM 1506 C C . THR A 1 193 ? 5.612 -10.913 -20.630 1.00 96.94 193 THR A C 1
ATOM 1508 O O . THR A 1 193 ? 4.707 -10.115 -20.387 1.00 96.94 193 THR A O 1
ATOM 1511 N N . PHE A 1 194 ? 6.800 -10.546 -21.108 1.00 97.06 194 PHE A N 1
ATOM 1512 C CA . PHE A 1 194 ? 7.202 -9.151 -21.282 1.00 97.06 194 PHE A CA 1
ATOM 1513 C C . PHE A 1 194 ? 7.037 -8.713 -22.734 1.00 97.06 194 PHE A C 1
ATOM 1515 O O . PHE A 1 194 ? 7.605 -9.310 -23.650 1.00 97.06 194 PHE A O 1
ATOM 1522 N N . ALA A 1 195 ? 6.265 -7.652 -22.948 1.00 92.50 195 ALA A N 1
ATOM 1523 C CA . ALA A 1 195 ? 5.943 -7.129 -24.269 1.00 92.50 195 ALA A CA 1
ATOM 1524 C C . ALA A 1 195 ? 6.938 -6.031 -24.682 1.00 92.50 195 ALA A C 1
ATOM 1526 O O . ALA A 1 195 ? 6.557 -4.887 -24.930 1.00 92.50 195 ALA A O 1
ATOM 1527 N N . THR A 1 196 ? 8.228 -6.375 -24.749 1.00 93.12 196 THR A N 1
ATOM 1528 C CA . THR A 1 196 ? 9.288 -5.422 -25.118 1.00 93.12 196 THR A CA 1
ATOM 1529 C C . THR A 1 196 ? 9.045 -4.838 -26.522 1.00 93.12 196 THR A C 1
ATOM 1531 O O . THR A 1 196 ? 8.794 -5.617 -27.451 1.00 93.12 196 THR A O 1
ATOM 1534 N N . PRO A 1 197 ? 9.142 -3.509 -26.728 1.00 91.81 197 PRO A N 1
ATOM 1535 C CA . PRO A 1 197 ? 8.883 -2.892 -28.029 1.00 91.81 197 PRO A CA 1
ATOM 1536 C C . PRO A 1 197 ? 9.855 -3.359 -29.130 1.00 91.81 197 PRO A C 1
ATOM 1538 O O . PRO A 1 197 ? 10.993 -3.734 -28.834 1.00 91.81 197 PRO A O 1
ATOM 1541 N N . PRO A 1 198 ? 9.469 -3.291 -30.421 1.00 91.44 198 PRO A N 1
ATOM 1542 C CA . PRO A 1 198 ? 10.375 -3.597 -31.527 1.00 91.44 198 PRO A CA 1
ATOM 1543 C C . PRO A 1 198 ? 11.678 -2.790 -31.450 1.00 91.44 198 PRO A C 1
ATOM 1545 O O . PRO A 1 198 ? 11.653 -1.573 -31.288 1.00 91.44 198 PRO A O 1
ATOM 1548 N N . GLY A 1 199 ? 12.819 -3.469 -31.591 1.00 88.56 199 GLY A N 1
ATOM 1549 C CA . GLY A 1 199 ? 14.144 -2.847 -31.493 1.00 88.56 199 GLY A CA 1
ATOM 1550 C C . GLY A 1 199 ? 14.716 -2.761 -30.074 1.00 88.56 199 GLY A C 1
ATOM 1551 O O . GLY A 1 199 ? 15.889 -2.423 -29.940 1.00 88.56 199 GLY A O 1
ATOM 1552 N N . HIS A 1 200 ? 13.950 -3.124 -29.038 1.00 90.88 200 HIS A N 1
ATOM 1553 C CA . HIS A 1 200 ? 14.464 -3.301 -27.677 1.00 90.88 200 HIS A CA 1
ATOM 1554 C C . HIS A 1 200 ? 14.910 -4.752 -27.441 1.00 90.88 200 HIS A C 1
ATOM 1556 O O . HIS A 1 200 ? 14.322 -5.673 -28.020 1.00 90.88 200 HIS A O 1
ATOM 1562 N N . PRO A 1 201 ? 15.933 -4.993 -26.599 1.00 93.19 201 PRO A N 1
ATOM 1563 C CA . PRO A 1 201 ? 16.318 -6.353 -26.249 1.00 93.19 201 PRO A CA 1
ATOM 1564 C C . PRO A 1 201 ? 15.159 -7.092 -25.566 1.00 93.19 201 PRO A C 1
ATOM 1566 O O . PRO A 1 201 ? 14.439 -6.523 -24.748 1.00 93.19 201 PRO A O 1
ATOM 1569 N N . SER A 1 202 ? 14.961 -8.360 -25.929 1.00 92.75 202 SER A N 1
ATOM 1570 C CA . SER A 1 202 ? 13.874 -9.173 -25.384 1.00 92.75 202 SER A CA 1
ATOM 1571 C C . SER A 1 202 ? 14.129 -9.533 -23.923 1.00 92.75 202 SER A C 1
ATOM 1573 O O . SER A 1 202 ? 15.227 -9.979 -23.577 1.00 92.75 202 SER A O 1
ATOM 1575 N N . LEU A 1 203 ? 13.091 -9.443 -23.096 1.00 95.06 203 LEU A N 1
ATOM 1576 C CA . LEU A 1 203 ? 13.099 -9.918 -21.716 1.00 95.06 203 LEU A CA 1
ATOM 1577 C C . LEU A 1 203 ? 12.582 -11.355 -21.631 1.00 95.06 203 LEU A C 1
ATOM 1579 O O . LEU A 1 203 ? 11.581 -11.703 -22.251 1.00 95.06 203 LEU A O 1
ATOM 1583 N N . ALA A 1 204 ? 13.269 -12.189 -20.852 1.00 95.19 204 ALA A N 1
ATOM 1584 C CA . ALA A 1 204 ? 12.809 -13.544 -20.584 1.00 95.19 204 ALA A CA 1
ATOM 1585 C C . ALA A 1 204 ? 11.617 -13.526 -19.619 1.00 95.19 204 ALA A C 1
ATOM 1587 O O . ALA A 1 204 ? 11.665 -12.848 -18.588 1.00 95.19 204 ALA A O 1
ATOM 1588 N N . ASP A 1 205 ? 10.594 -14.322 -19.928 1.00 97.12 205 ASP A N 1
ATOM 1589 C CA . ASP A 1 205 ? 9.443 -14.541 -19.055 1.00 97.12 205 ASP A CA 1
ATOM 1590 C C . ASP A 1 205 ? 9.874 -14.940 -17.642 1.00 97.12 205 ASP A C 1
ATOM 1592 O O . ASP A 1 205 ? 10.792 -15.742 -17.461 1.00 97.12 205 ASP A O 1
ATOM 1596 N N . GLN A 1 206 ? 9.168 -14.411 -16.645 1.00 97.56 206 GLN A N 1
ATOM 1597 C CA . GLN A 1 206 ? 9.470 -14.632 -15.234 1.00 97.56 206 GLN A CA 1
ATOM 1598 C C . GLN A 1 206 ? 8.361 -15.451 -14.581 1.00 97.56 206 GLN A C 1
ATOM 1600 O O . GLN A 1 206 ? 7.187 -15.084 -14.665 1.00 97.56 206 GLN A O 1
ATOM 1605 N N . ARG A 1 207 ? 8.710 -16.550 -13.907 1.00 97.50 207 ARG A N 1
ATOM 1606 C CA . ARG A 1 207 ? 7.748 -17.349 -13.133 1.00 97.50 207 ARG A CA 1
ATOM 1607 C C . ARG A 1 207 ? 7.196 -16.554 -11.954 1.00 97.50 207 ARG A C 1
ATOM 1609 O O . ARG A 1 207 ? 7.922 -15.820 -11.286 1.00 97.50 207 ARG A O 1
ATOM 1616 N N . ILE A 1 208 ? 5.906 -16.740 -11.691 1.00 98.00 208 ILE A N 1
ATOM 1617 C CA . ILE A 1 208 ? 5.175 -16.053 -10.619 1.00 98.00 208 ILE A CA 1
ATOM 1618 C C . ILE A 1 208 ? 5.240 -16.887 -9.335 1.00 98.00 208 ILE A C 1
ATOM 1620 O O . ILE A 1 208 ? 5.209 -18.118 -9.384 1.00 98.00 208 ILE A O 1
ATOM 1624 N N . SER A 1 209 ? 5.325 -16.234 -8.174 1.00 96.56 209 SER A N 1
ATOM 1625 C CA . SER A 1 209 ? 5.252 -16.891 -6.862 1.00 96.56 209 SER A CA 1
ATOM 1626 C C . SER A 1 209 ? 4.008 -17.777 -6.731 1.00 96.56 209 SER A C 1
ATOM 1628 O O . SER A 1 209 ? 2.891 -17.346 -7.029 1.00 96.56 209 SER A O 1
ATOM 1630 N N . ASN A 1 210 ? 4.173 -18.995 -6.208 1.00 96.88 210 ASN A N 1
ATOM 1631 C CA . ASN A 1 210 ? 3.042 -19.885 -5.939 1.00 96.88 210 ASN A CA 1
ATOM 1632 C C . ASN A 1 210 ? 2.107 -19.344 -4.849 1.00 96.88 210 ASN A C 1
ATOM 1634 O O . ASN A 1 210 ? 0.935 -19.711 -4.843 1.00 96.88 210 ASN A O 1
ATOM 1638 N N . VAL A 1 211 ? 2.570 -18.440 -3.974 1.00 97.19 211 VAL A N 1
ATOM 1639 C CA . VAL A 1 211 ? 1.678 -17.701 -3.060 1.00 97.19 211 VAL A CA 1
ATOM 1640 C C . VAL A 1 211 ? 0.625 -16.946 -3.866 1.00 97.19 211 VAL A C 1
ATOM 1642 O O . VAL A 1 211 ? -0.572 -17.141 -3.668 1.00 97.19 211 VAL A O 1
ATOM 1645 N N . LEU A 1 212 ? 1.070 -16.142 -4.834 1.00 97.81 212 LEU A N 1
ATOM 1646 C CA . LEU A 1 212 ? 0.184 -15.306 -5.636 1.00 97.81 212 LEU A CA 1
ATOM 1647 C C . LEU A 1 212 ? -0.662 -16.130 -6.616 1.00 97.81 212 LEU A C 1
ATOM 1649 O O . LEU A 1 212 ? -1.834 -15.823 -6.847 1.00 97.81 212 LEU A O 1
ATOM 1653 N N . VAL A 1 213 ? -0.110 -17.210 -7.175 1.00 98.06 213 VAL A N 1
ATOM 1654 C CA . VAL A 1 213 ? -0.872 -18.126 -8.040 1.00 98.06 213 VAL A CA 1
ATOM 1655 C C . VAL A 1 213 ? -2.019 -18.789 -7.277 1.00 98.06 213 VAL A C 1
ATOM 1657 O O . VAL A 1 213 ? -3.130 -18.828 -7.805 1.00 98.06 213 VAL A O 1
ATOM 1660 N N . ASN A 1 214 ? -1.788 -19.211 -6.030 1.00 97.38 214 ASN A N 1
ATOM 1661 C CA . ASN A 1 214 ? -2.764 -19.936 -5.207 1.00 97.38 214 ASN A CA 1
ATOM 1662 C C . ASN A 1 214 ? -3.708 -19.045 -4.381 1.00 97.38 214 ASN A C 1
ATOM 1664 O O . ASN A 1 214 ? -4.597 -19.583 -3.716 1.00 97.38 214 ASN A O 1
ATOM 1668 N N . ALA A 1 215 ? -3.508 -17.725 -4.396 1.00 97.94 215 ALA A N 1
ATOM 1669 C CA . ALA A 1 215 ? -4.377 -16.753 -3.740 1.00 97.94 215 ALA A CA 1
ATOM 1670 C C . ALA A 1 215 ? -5.640 -16.448 -4.560 1.00 97.94 215 ALA A C 1
ATOM 1672 O O . ALA A 1 215 ? -5.600 -16.450 -5.792 1.00 97.94 215 ALA A O 1
ATOM 1673 N N . ASP A 1 216 ? -6.740 -16.116 -3.892 1.00 98.31 216 ASP A N 1
ATOM 1674 C CA . ASP A 1 216 ? -7.977 -15.619 -4.511 1.00 98.31 216 ASP A CA 1
ATOM 1675 C C . ASP A 1 216 ? -8.029 -14.082 -4.520 1.00 98.31 216 ASP A C 1
ATOM 1677 O O . ASP A 1 216 ? -8.587 -13.464 -5.436 1.00 98.31 216 ASP A O 1
ATOM 1681 N N . TYR A 1 217 ? -7.397 -13.475 -3.514 1.00 98.62 217 TYR A N 1
ATOM 1682 C CA . TYR A 1 217 ? -7.297 -12.034 -3.318 1.00 98.62 217 TYR A CA 1
ATOM 1683 C C . TYR A 1 217 ? -5.864 -11.646 -2.952 1.00 98.62 217 TYR A C 1
ATOM 1685 O O . TYR A 1 217 ? -5.162 -12.395 -2.273 1.00 98.62 217 TYR A O 1
ATOM 1693 N N . LEU A 1 218 ? -5.440 -10.465 -3.391 1.00 98.88 218 LEU A N 1
ATOM 1694 C CA . LEU A 1 218 ? -4.141 -9.880 -3.086 1.00 98.88 218 LEU A CA 1
ATOM 1695 C C . LEU A 1 218 ? -4.335 -8.501 -2.444 1.00 98.88 218 LEU A C 1
ATOM 1697 O O . LEU A 1 218 ? -5.075 -7.661 -2.956 1.00 98.88 218 LEU A O 1
ATOM 1701 N N . ILE A 1 219 ? -3.632 -8.266 -1.343 1.00 98.94 219 ILE A N 1
ATOM 1702 C CA . ILE A 1 219 ? -3.423 -6.949 -0.747 1.00 98.94 219 ILE A CA 1
ATOM 1703 C C . ILE A 1 219 ? -1.949 -6.597 -0.955 1.00 98.94 219 ILE A C 1
ATOM 1705 O O . ILE A 1 219 ? -1.061 -7.323 -0.504 1.00 98.94 219 ILE A O 1
ATOM 1709 N N . ASN A 1 220 ? -1.678 -5.514 -1.679 1.00 98.88 220 ASN A N 1
ATOM 1710 C CA . ASN A 1 220 ? -0.314 -5.055 -1.937 1.00 98.88 220 ASN A CA 1
ATOM 1711 C C . ASN A 1 220 ? 0.096 -4.029 -0.873 1.00 98.88 220 ASN A C 1
ATOM 1713 O O . ASN A 1 220 ? -0.593 -3.025 -0.708 1.00 98.88 220 ASN A O 1
ATOM 1717 N N . MET A 1 221 ? 1.205 -4.264 -0.170 1.00 98.88 221 MET A N 1
ATOM 1718 C CA . MET A 1 221 ? 1.696 -3.390 0.899 1.00 98.88 221 MET A CA 1
ATOM 1719 C C . MET A 1 221 ? 3.103 -2.866 0.592 1.00 98.88 221 MET A C 1
ATOM 1721 O O . MET A 1 221 ? 4.093 -3.405 1.099 1.00 98.88 221 MET A O 1
ATOM 1725 N N . PRO A 1 222 ? 3.226 -1.866 -0.304 1.00 98.62 222 PRO A N 1
ATOM 1726 C CA . PRO A 1 222 ? 4.491 -1.180 -0.526 1.00 98.62 222 PRO A CA 1
ATOM 1727 C C . PRO A 1 222 ? 4.834 -0.266 0.654 1.00 98.62 222 PRO A C 1
ATOM 1729 O O . PRO A 1 222 ? 3.989 0.032 1.492 1.00 98.62 222 PRO A O 1
ATOM 1732 N N . ILE A 1 223 ? 6.067 0.231 0.663 1.00 98.31 223 ILE A N 1
ATOM 1733 C CA . ILE A 1 223 ? 6.527 1.262 1.596 1.00 98.31 223 ILE A CA 1
ATOM 1734 C C . ILE A 1 223 ? 6.837 2.509 0.770 1.00 98.31 223 ILE A C 1
ATOM 1736 O O . ILE A 1 223 ? 7.408 2.381 -0.311 1.00 98.31 223 ILE A O 1
ATOM 1740 N N . MET A 1 224 ? 6.499 3.699 1.258 1.00 97.44 224 MET A N 1
ATOM 1741 C CA . MET A 1 224 ? 6.810 4.969 0.597 1.00 97.44 224 MET A CA 1
ATOM 1742 C C . MET A 1 224 ? 8.325 5.239 0.642 1.00 97.44 224 MET A C 1
ATOM 1744 O O . MET A 1 224 ? 8.845 5.791 1.613 1.00 97.44 224 MET A O 1
ATOM 1748 N N . LYS A 1 225 ? 9.057 4.804 -0.392 1.00 96.12 225 LYS A N 1
ATOM 1749 C CA . LYS A 1 225 ? 10.528 4.862 -0.444 1.00 96.12 225 LYS A CA 1
ATOM 1750 C C . LYS A 1 225 ? 11.046 5.522 -1.721 1.00 96.12 225 LYS A C 1
ATOM 1752 O O . LYS A 1 225 ? 10.624 5.167 -2.823 1.00 96.12 225 LYS A O 1
ATOM 1757 N N . LYS A 1 226 ? 12.062 6.372 -1.583 1.00 96.00 226 LYS A N 1
ATOM 1758 C CA . LYS A 1 226 ? 13.014 6.691 -2.652 1.00 96.00 226 LYS A CA 1
ATOM 1759 C C . LYS A 1 226 ? 13.977 5.525 -2.888 1.00 96.00 226 LYS A C 1
ATOM 1761 O O . LYS A 1 226 ? 14.100 4.615 -2.070 1.00 96.00 226 LYS A O 1
ATOM 1766 N N . HIS A 1 227 ? 14.614 5.531 -4.053 1.00 95.62 227 HIS A N 1
ATOM 1767 C CA . HIS A 1 227 ? 15.566 4.512 -4.488 1.00 95.62 227 HIS A CA 1
ATOM 1768 C C . HIS A 1 227 ? 16.647 5.159 -5.360 1.00 95.62 227 HIS A C 1
ATOM 1770 O O . HIS A 1 227 ? 16.341 5.905 -6.282 1.00 95.62 227 HIS A O 1
ATOM 1776 N N . CYS A 1 228 ? 17.916 4.838 -5.138 1.00 92.56 228 CYS A N 1
ATOM 1777 C CA . CYS A 1 228 ? 19.058 5.394 -5.866 1.00 92.56 228 CYS A CA 1
ATOM 1778 C C . CYS A 1 228 ? 19.085 5.024 -7.349 1.00 92.56 228 CYS A C 1
ATOM 1780 O O . CYS A 1 228 ? 19.729 5.717 -8.130 1.00 92.56 228 CYS A O 1
ATOM 1782 N N . CYS A 1 229 ? 18.406 3.940 -7.729 1.00 93.12 229 CYS A N 1
ATOM 1783 C CA . CYS A 1 229 ? 18.443 3.382 -9.071 1.00 93.12 229 CYS A CA 1
ATOM 1784 C C . CYS A 1 229 ? 17.137 3.618 -9.835 1.00 93.12 229 CYS A C 1
ATOM 1786 O O . CYS A 1 229 ? 17.122 4.088 -10.968 1.00 93.12 229 CYS A O 1
ATOM 1788 N N . ALA A 1 230 ? 16.020 3.258 -9.198 1.00 93.56 2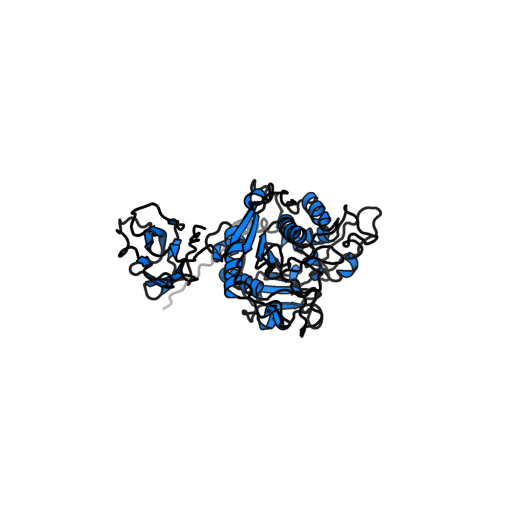30 ALA A N 1
ATOM 1789 C CA . ALA A 1 230 ? 14.679 3.385 -9.769 1.00 93.56 230 ALA A CA 1
ATOM 1790 C C . ALA A 1 230 ? 14.012 4.728 -9.459 1.00 93.56 230 ALA A C 1
ATOM 1792 O O . ALA A 1 230 ? 12.863 4.927 -9.837 1.00 93.56 230 ALA A O 1
ATOM 1793 N N . TRP A 1 231 ? 14.699 5.596 -8.713 1.00 96.38 231 TRP A N 1
ATOM 1794 C CA . TRP A 1 231 ? 14.198 6.834 -8.114 1.00 96.38 231 TRP A CA 1
ATOM 1795 C C . TRP A 1 231 ? 13.158 6.636 -7.009 1.00 96.38 231 TRP A C 1
ATOM 1797 O O . TRP A 1 231 ? 13.290 7.251 -5.951 1.00 96.38 231 TRP A O 1
ATOM 1807 N N . VAL A 1 232 ? 12.211 5.709 -7.177 1.00 97.06 232 VAL A N 1
ATOM 1808 C CA . VAL A 1 232 ? 11.224 5.328 -6.156 1.00 97.06 232 VAL A CA 1
ATOM 1809 C C . VAL A 1 232 ? 11.008 3.810 -6.085 1.00 97.06 232 VAL A C 1
ATOM 1811 O O . VAL A 1 232 ? 11.246 3.069 -7.041 1.00 97.06 232 VAL A O 1
ATOM 1814 N N . THR A 1 233 ? 10.540 3.331 -4.932 1.00 95.38 233 THR A N 1
ATOM 1815 C CA . THR A 1 233 ? 10.054 1.960 -4.720 1.00 95.38 233 THR A CA 1
ATOM 1816 C C . THR A 1 233 ? 8.660 2.015 -4.125 1.00 95.38 233 THR A C 1
ATOM 1818 O O . THR A 1 233 ? 8.525 2.172 -2.920 1.00 95.38 233 THR A O 1
ATOM 1821 N N . LEU A 1 234 ? 7.638 1.875 -4.969 1.00 97.94 234 LEU A N 1
ATOM 1822 C CA . LEU A 1 234 ? 6.225 1.992 -4.588 1.00 97.94 234 LEU A CA 1
ATOM 1823 C C . LEU A 1 234 ? 5.448 0.704 -4.937 1.00 97.94 234 LEU A C 1
ATOM 1825 O O . LEU A 1 234 ? 6.035 -0.385 -4.950 1.00 97.94 234 LEU A O 1
ATOM 1829 N N . SER A 1 235 ? 4.136 0.780 -5.187 1.00 97.69 235 SER A N 1
ATOM 1830 C CA . SER A 1 235 ? 3.266 -0.394 -5.339 1.00 97.69 235 SER A CA 1
ATOM 1831 C C . SER A 1 235 ? 3.625 -1.271 -6.539 1.00 97.69 235 SER A C 1
ATOM 1833 O O . SER A 1 235 ? 3.651 -2.497 -6.398 1.00 97.69 235 SER A O 1
ATOM 1835 N N . PHE A 1 236 ? 3.975 -0.680 -7.685 1.00 98.62 236 PHE A N 1
ATOM 1836 C CA . PHE A 1 236 ? 4.366 -1.438 -8.878 1.00 98.62 236 PHE A CA 1
ATOM 1837 C C . PHE A 1 236 ? 5.685 -2.189 -8.665 1.00 98.62 236 PHE A C 1
ATOM 1839 O O . PHE A 1 236 ? 5.781 -3.390 -8.932 1.00 98.62 236 PHE A O 1
ATOM 1846 N N . LYS A 1 237 ? 6.697 -1.501 -8.124 1.00 98.06 237 LYS A N 1
ATOM 1847 C CA . LYS A 1 237 ? 8.022 -2.088 -7.884 1.00 98.06 237 LYS A CA 1
ATOM 1848 C C . LYS A 1 237 ? 8.001 -3.147 -6.781 1.00 98.06 237 LYS A C 1
ATOM 1850 O O . LYS A 1 237 ? 8.783 -4.091 -6.847 1.00 98.06 237 LYS A O 1
ATOM 1855 N N . ASN A 1 238 ? 7.076 -3.062 -5.818 1.00 98.31 238 ASN A N 1
ATOM 1856 C CA . ASN A 1 238 ? 6.916 -4.075 -4.766 1.00 98.31 238 ASN A CA 1
ATOM 1857 C C . ASN A 1 238 ? 6.690 -5.493 -5.332 1.00 98.31 238 ASN A C 1
ATOM 1859 O O . ASN A 1 238 ? 7.083 -6.490 -4.722 1.00 98.31 238 ASN A O 1
ATOM 1863 N N . HIS A 1 239 ? 6.123 -5.607 -6.538 1.00 98.31 239 HIS A N 1
ATOM 1864 C CA . HIS A 1 239 ? 5.922 -6.889 -7.212 1.00 98.31 239 HIS A CA 1
ATOM 1865 C C . HIS A 1 239 ? 7.188 -7.519 -7.803 1.00 98.31 239 HIS A C 1
ATOM 1867 O O . HIS A 1 239 ? 7.136 -8.673 -8.232 1.00 98.31 239 HIS A O 1
ATOM 1873 N N . PHE A 1 240 ? 8.346 -6.856 -7.731 1.00 97.44 240 PHE A N 1
ATOM 1874 C CA . PHE A 1 240 ? 9.632 -7.522 -7.956 1.00 97.44 240 PHE A CA 1
ATOM 1875 C C . PHE A 1 240 ? 9.811 -8.707 -6.998 1.00 97.44 240 PHE A C 1
ATOM 1877 O O . PHE A 1 240 ? 10.227 -9.776 -7.433 1.00 97.44 240 PHE A O 1
ATOM 1884 N N . GLY A 1 241 ? 9.341 -8.587 -5.751 1.00 96.12 241 GLY A N 1
ATOM 1885 C CA . GLY A 1 241 ? 9.285 -9.699 -4.796 1.00 96.12 241 GLY A CA 1
ATOM 1886 C C . GLY A 1 241 ? 8.166 -10.717 -5.053 1.00 96.12 241 GLY A C 1
ATOM 1887 O O . GLY A 1 241 ? 7.778 -11.450 -4.153 1.00 96.12 241 GLY A O 1
ATOM 1888 N N . SER A 1 242 ? 7.553 -10.742 -6.239 1.00 97.50 242 SER A N 1
ATOM 1889 C CA . SER A 1 242 ? 6.530 -11.733 -6.626 1.00 97.50 242 SER A CA 1
ATOM 1890 C C . SER A 1 242 ? 6.928 -12.575 -7.841 1.00 97.50 242 SER A C 1
ATOM 1892 O O . SER A 1 242 ? 6.163 -13.456 -8.240 1.00 97.50 242 SER A O 1
ATOM 1894 N N . ILE A 1 243 ? 8.110 -12.330 -8.407 1.00 96.88 243 ILE A N 1
ATOM 1895 C CA . ILE A 1 243 ? 8.656 -13.023 -9.577 1.00 96.88 243 ILE A CA 1
ATOM 1896 C C . ILE A 1 243 ? 10.026 -13.631 -9.265 1.00 96.88 243 ILE A C 1
ATOM 1898 O O . ILE A 1 243 ? 10.680 -13.226 -8.310 1.00 96.88 243 ILE A O 1
ATOM 1902 N N . GLU A 1 244 ? 10.454 -14.618 -10.052 1.00 94.31 244 GLU A N 1
ATOM 1903 C CA . GLU A 1 244 ? 11.638 -15.427 -9.720 1.00 94.31 244 GLU A CA 1
ATOM 1904 C C . GLU A 1 244 ? 12.984 -14.697 -9.820 1.00 94.31 244 GLU A C 1
ATOM 1906 O O . GLU A 1 244 ? 13.901 -15.013 -9.064 1.00 94.31 244 GLU A O 1
ATOM 1911 N N . ASN A 1 245 ? 13.126 -13.734 -10.735 1.00 93.62 245 ASN A N 1
ATOM 1912 C CA . ASN A 1 245 ? 14.368 -12.990 -10.915 1.00 93.62 245 ASN A CA 1
ATOM 1913 C C . ASN A 1 245 ? 14.093 -11.536 -11.320 1.00 93.62 245 ASN A C 1
ATOM 1915 O O . ASN A 1 245 ? 14.080 -11.176 -12.498 1.00 93.62 245 ASN A O 1
ATOM 1919 N N . CYS A 1 246 ? 13.918 -10.669 -10.323 1.00 92.81 246 CYS A N 1
ATOM 1920 C CA . CYS A 1 246 ? 13.729 -9.241 -10.564 1.00 92.81 246 CYS A CA 1
ATOM 1921 C C . CYS A 1 246 ? 14.991 -8.532 -11.084 1.00 92.81 246 CYS A C 1
ATOM 1923 O O . CYS A 1 246 ? 14.874 -7.525 -11.781 1.00 92.81 246 CYS A O 1
ATOM 1925 N N . ALA A 1 247 ? 16.191 -9.061 -10.807 1.00 94.38 247 ALA A N 1
ATOM 1926 C CA . ALA A 1 247 ? 17.450 -8.445 -11.229 1.00 94.38 247 ALA A CA 1
ATOM 1927 C C . ALA A 1 247 ? 17.569 -8.364 -12.761 1.00 94.38 247 ALA A C 1
ATOM 1929 O O . ALA A 1 247 ? 18.154 -7.420 -13.289 1.00 94.38 247 ALA A O 1
ATOM 1930 N N . ALA A 1 248 ? 16.938 -9.295 -13.487 1.00 94.69 248 ALA A N 1
ATOM 1931 C CA . ALA A 1 248 ? 16.854 -9.258 -14.948 1.00 94.69 248 ALA A CA 1
ATOM 1932 C C . ALA A 1 248 ? 16.116 -8.017 -15.493 1.00 94.69 248 ALA A C 1
ATOM 1934 O O . ALA A 1 248 ? 16.313 -7.644 -16.649 1.00 94.69 248 ALA A O 1
ATOM 1935 N N . LEU A 1 249 ? 15.281 -7.366 -14.675 1.00 96.44 249 LEU A N 1
ATOM 1936 C CA . LEU A 1 249 ? 14.458 -6.222 -15.075 1.00 96.44 249 LEU A CA 1
ATOM 1937 C C . LEU A 1 249 ? 15.129 -4.870 -14.805 1.00 96.44 249 LEU A C 1
ATOM 1939 O O . LEU A 1 249 ? 14.665 -3.845 -15.307 1.00 96.44 249 LEU A O 1
ATOM 1943 N N . HIS A 1 250 ? 16.220 -4.847 -14.033 1.00 96.31 250 HIS A N 1
ATOM 1944 C CA . HIS A 1 250 ? 16.901 -3.618 -13.613 1.00 96.31 250 HIS A CA 1
ATOM 1945 C C . HIS A 1 250 ? 17.332 -2.758 -14.807 1.00 96.31 250 HIS A C 1
ATOM 1947 O O . HIS A 1 250 ? 16.988 -1.578 -14.857 1.00 96.31 250 HIS A O 1
ATOM 1953 N N . GLY A 1 251 ? 17.938 -3.379 -15.827 1.00 96.31 251 GLY A N 1
ATOM 1954 C CA . GLY A 1 251 ? 18.404 -2.700 -17.043 1.00 96.31 251 GLY A CA 1
ATOM 1955 C C . GLY A 1 251 ? 17.314 -2.005 -17.875 1.00 96.31 251 GLY A C 1
ATOM 1956 O O . GLY A 1 251 ? 17.640 -1.226 -18.763 1.00 96.31 251 GLY A O 1
ATOM 1957 N N . TYR A 1 252 ? 16.037 -2.290 -17.605 1.00 96.06 252 TYR A N 1
ATOM 1958 C CA . TYR A 1 252 ? 14.874 -1.717 -18.296 1.00 96.06 252 TYR A CA 1
ATOM 1959 C C . TYR A 1 252 ? 14.040 -0.809 -17.389 1.00 96.06 252 TYR A C 1
ATOM 1961 O O . TYR A 1 252 ? 13.135 -0.134 -17.864 1.00 96.06 252 TYR A O 1
ATOM 1969 N N . THR A 1 253 ? 14.298 -0.835 -16.080 1.00 96.38 253 THR A N 1
ATOM 1970 C CA . THR A 1 253 ? 13.494 -0.128 -15.074 1.00 96.38 253 THR A CA 1
ATOM 1971 C C . THR A 1 253 ? 14.202 1.121 -14.565 1.00 96.38 253 THR A C 1
ATOM 1973 O O . THR A 1 253 ? 13.535 2.086 -14.212 1.00 96.38 253 THR A O 1
ATOM 1976 N N . PHE A 1 254 ? 15.534 1.103 -14.482 1.00 96.31 254 PHE A N 1
ATOM 1977 C CA . PHE A 1 254 ? 16.314 2.218 -13.950 1.00 96.31 254 PHE A CA 1
ATOM 1978 C C . PHE A 1 254 ? 16.567 3.267 -15.041 1.00 96.31 254 PHE A C 1
ATOM 1980 O O . PHE A 1 254 ? 17.144 2.908 -16.069 1.00 96.31 254 PHE A O 1
ATOM 1987 N N . PRO A 1 255 ? 16.200 4.548 -14.843 1.00 94.94 255 PRO A N 1
ATOM 1988 C CA . PRO A 1 255 ? 16.222 5.535 -15.931 1.00 94.94 255 PRO A CA 1
ATOM 1989 C C . PRO A 1 255 ? 17.582 5.855 -16.568 1.00 94.94 255 PRO A C 1
ATOM 1991 O O . PRO A 1 255 ? 17.629 6.465 -17.633 1.00 94.94 255 PRO A O 1
ATOM 1994 N N . TYR A 1 256 ? 18.692 5.445 -15.952 1.00 93.44 256 TYR A N 1
ATOM 1995 C CA . TYR A 1 256 ? 20.046 5.611 -16.500 1.00 93.44 256 TYR A CA 1
ATOM 1996 C C . TYR A 1 256 ? 20.611 4.348 -17.170 1.00 93.44 256 TYR A C 1
ATOM 1998 O O . TYR A 1 256 ? 21.743 4.368 -17.656 1.00 93.44 256 TYR A O 1
ATOM 2006 N N . GLU A 1 257 ? 19.873 3.238 -17.171 1.00 96.19 257 GLU A N 1
ATOM 2007 C CA . GLU A 1 257 ? 20.318 1.996 -17.798 1.00 96.19 257 GLU A CA 1
ATOM 2008 C C . GLU A 1 257 ? 20.117 2.015 -19.315 1.00 96.19 257 GLU A C 1
ATOM 2010 O O . GLU A 1 257 ? 19.228 2.672 -19.852 1.00 96.19 257 GLU A O 1
ATOM 2015 N N . THR A 1 258 ? 20.937 1.245 -20.032 1.00 93.69 258 THR A N 1
ATOM 2016 C CA . THR A 1 258 ? 20.980 1.301 -21.507 1.00 93.69 258 THR A CA 1
ATOM 2017 C C . THR A 1 258 ? 19.678 0.844 -22.176 1.00 93.69 258 THR A C 1
ATOM 2019 O O . THR A 1 258 ? 19.359 1.324 -23.262 1.00 93.69 258 THR A O 1
ATOM 2022 N N . ASN A 1 259 ? 18.921 -0.073 -21.559 1.00 94.19 259 ASN A N 1
ATOM 2023 C CA . ASN A 1 259 ? 17.684 -0.596 -22.153 1.00 94.19 259 ASN A CA 1
ATOM 2024 C C . ASN A 1 259 ? 16.428 0.155 -21.687 1.00 94.19 259 ASN A C 1
ATOM 2026 O O . ASN A 1 259 ? 15.328 -0.178 -22.138 1.00 94.19 259 ASN A O 1
ATOM 2030 N N . TYR A 1 260 ? 16.580 1.140 -20.798 1.00 95.44 260 TYR A N 1
ATOM 2031 C CA . TYR A 1 260 ? 15.485 1.980 -20.340 1.00 95.44 260 TYR A CA 1
ATOM 2032 C C . TYR A 1 260 ? 14.928 2.845 -21.472 1.00 95.44 260 TYR A C 1
ATOM 2034 O O . TYR A 1 260 ? 15.652 3.335 -22.339 1.00 95.44 260 TYR A O 1
ATOM 2042 N N . THR A 1 261 ? 13.618 3.067 -21.440 1.00 93.44 261 THR A N 1
ATOM 2043 C CA . THR A 1 261 ? 12.946 4.052 -22.282 1.00 93.44 261 THR A CA 1
ATOM 2044 C C . THR A 1 261 ? 11.701 4.573 -21.567 1.00 93.44 261 THR A C 1
ATOM 2046 O O . THR A 1 261 ? 10.995 3.783 -20.941 1.00 93.44 261 THR A O 1
ATOM 2049 N N . PRO A 1 262 ? 11.349 5.862 -21.718 1.00 92.56 262 PRO A N 1
ATOM 2050 C CA . PRO A 1 262 ? 10.083 6.387 -21.202 1.00 92.56 262 PRO A CA 1
ATOM 2051 C C . PRO A 1 262 ? 8.851 5.735 -21.860 1.00 92.56 262 PRO A C 1
ATOM 2053 O O . PRO A 1 262 ? 7.731 5.918 -21.400 1.00 92.56 262 PRO A O 1
ATOM 2056 N N . ALA A 1 263 ? 9.029 4.979 -22.953 1.00 93.38 263 ALA A N 1
ATOM 2057 C CA . ALA A 1 263 ? 7.948 4.313 -23.680 1.00 93.38 263 ALA A CA 1
ATOM 2058 C C . ALA A 1 263 ? 7.658 2.868 -23.216 1.00 93.38 263 ALA A C 1
ATOM 2060 O O . ALA A 1 263 ? 6.716 2.251 -23.716 1.00 93.38 263 ALA A O 1
ATOM 2061 N N . TYR A 1 264 ? 8.466 2.293 -22.318 1.00 96.00 264 TYR A N 1
ATOM 2062 C CA . TYR A 1 264 ? 8.295 0.916 -21.846 1.00 96.00 264 TYR A CA 1
ATOM 2063 C C . TYR A 1 264 ? 8.897 0.708 -20.458 1.00 96.00 264 TYR A C 1
ATOM 2065 O O . TYR A 1 264 ? 10.050 1.049 -20.220 1.00 96.00 264 TYR A O 1
ATOM 2073 N N . ASN A 1 265 ? 8.144 0.058 -19.569 1.00 96.94 265 ASN A N 1
ATOM 2074 C CA . ASN A 1 265 ? 8.635 -0.351 -18.261 1.00 96.94 265 ASN A CA 1
ATOM 2075 C C . ASN A 1 265 ? 8.066 -1.736 -17.893 1.00 96.94 265 ASN A C 1
ATOM 2077 O O . ASN A 1 265 ? 6.840 -1.895 -17.871 1.00 96.94 265 ASN A O 1
ATOM 2081 N N . PRO A 1 266 ? 8.906 -2.739 -17.568 1.00 97.62 266 PRO A N 1
ATOM 2082 C CA . PRO A 1 266 ? 8.443 -4.101 -17.290 1.00 97.62 266 PRO A CA 1
ATOM 2083 C C . PRO A 1 266 ? 7.557 -4.204 -16.039 1.00 97.62 266 PRO A C 1
ATOM 2085 O O . PRO A 1 266 ? 6.812 -5.173 -15.898 1.00 97.62 266 PRO A O 1
ATOM 2088 N N . MET A 1 267 ? 7.581 -3.209 -15.143 1.00 98.12 267 MET A N 1
ATOM 2089 C CA . MET A 1 267 ? 6.656 -3.151 -14.007 1.00 98.12 267 MET A CA 1
ATOM 2090 C C . MET A 1 267 ? 5.190 -3.076 -14.460 1.00 98.12 267 MET A C 1
ATOM 2092 O O . MET A 1 267 ? 4.317 -3.641 -13.802 1.00 98.12 267 MET A O 1
ATOM 2096 N N . VAL A 1 268 ? 4.914 -2.438 -15.604 1.00 98.19 268 VAL A N 1
ATOM 2097 C CA . VAL A 1 268 ? 3.560 -2.340 -16.171 1.00 98.19 268 VAL A CA 1
ATOM 2098 C C . VAL A 1 268 ? 3.087 -3.702 -16.688 1.00 98.19 268 VAL A C 1
ATOM 2100 O O . VAL A 1 268 ? 1.943 -4.082 -16.445 1.00 98.19 268 VAL A O 1
ATOM 2103 N N . ASP A 1 269 ? 3.968 -4.476 -17.332 1.00 98.19 269 ASP A N 1
ATOM 2104 C CA . ASP A 1 269 ? 3.659 -5.839 -17.793 1.00 98.19 269 ASP A CA 1
ATOM 2105 C C . ASP A 1 269 ? 3.375 -6.787 -16.621 1.00 98.19 269 ASP A C 1
ATOM 2107 O O . ASP A 1 269 ? 2.417 -7.563 -16.671 1.00 98.19 269 ASP A O 1
ATOM 2111 N N . ILE A 1 270 ? 4.167 -6.688 -15.543 1.00 98.50 270 ILE A N 1
ATOM 2112 C CA . ILE A 1 270 ? 3.923 -7.435 -14.302 1.00 98.50 270 ILE A CA 1
ATOM 2113 C C . ILE A 1 270 ? 2.526 -7.118 -13.776 1.00 98.50 270 ILE A C 1
ATOM 2115 O O . ILE A 1 270 ? 1.737 -8.035 -13.554 1.00 98.50 270 ILE A O 1
ATOM 2119 N N . TYR A 1 271 ? 2.194 -5.835 -13.615 1.00 98.25 271 TYR A N 1
ATOM 2120 C CA . TYR A 1 271 ? 0.919 -5.454 -13.018 1.00 98.25 271 TYR A CA 1
ATOM 2121 C C . TYR A 1 271 ? -0.274 -5.876 -13.886 1.00 98.25 271 TYR A C 1
ATOM 2123 O O . TYR A 1 271 ? -1.267 -6.358 -13.352 1.00 98.25 271 TYR A O 1
ATOM 2131 N N . LYS A 1 272 ? -0.172 -5.782 -15.222 1.00 97.31 272 LYS A N 1
ATOM 2132 C CA . LYS A 1 272 ? -1.228 -6.205 -16.168 1.00 97.31 272 LYS A CA 1
ATOM 2133 C C . LYS A 1 272 ? -1.531 -7.701 -16.134 1.00 97.31 272 LYS A C 1
ATOM 2135 O O . LYS A 1 272 ? -2.594 -8.111 -16.604 1.00 97.31 272 LYS A O 1
ATOM 2140 N N . ASN A 1 273 ? -0.616 -8.528 -15.637 1.00 98.00 273 ASN A N 1
ATOM 2141 C CA . ASN A 1 273 ? -0.834 -9.964 -15.590 1.00 98.00 273 ASN A CA 1
ATOM 2142 C C . ASN A 1 273 ? -2.047 -10.305 -14.685 1.00 98.00 273 ASN A C 1
ATOM 2144 O O . ASN A 1 273 ? -2.188 -9.725 -13.605 1.00 98.00 273 ASN A O 1
ATOM 2148 N N . PRO A 1 274 ? -2.925 -11.257 -15.072 1.00 97.12 274 PRO A N 1
ATOM 2149 C CA . PRO A 1 274 ? -4.143 -11.577 -14.319 1.00 97.12 274 PRO A CA 1
ATOM 2150 C C . PRO A 1 274 ? -3.927 -12.001 -12.861 1.00 97.12 274 PRO A C 1
ATOM 2152 O O . PRO A 1 274 ? -4.830 -11.839 -12.044 1.00 97.12 274 PRO A O 1
ATOM 2155 N N . HIS A 1 275 ? -2.751 -12.528 -12.513 1.00 98.19 275 HIS A N 1
ATOM 2156 C CA . HIS A 1 275 ? -2.418 -12.853 -11.127 1.00 98.19 275 HIS A CA 1
ATOM 2157 C C . HIS A 1 275 ? -2.173 -11.618 -10.255 1.00 98.19 275 HIS A C 1
ATOM 2159 O O . HIS A 1 275 ? -2.298 -11.724 -9.041 1.00 98.19 275 HIS A O 1
ATOM 2165 N N . PHE A 1 276 ? -1.855 -10.474 -10.859 1.00 98.44 276 PHE A N 1
ATOM 2166 C CA . PHE A 1 276 ? -1.594 -9.207 -10.186 1.00 98.44 276 PHE A CA 1
ATOM 2167 C C . PHE A 1 276 ? -2.856 -8.343 -10.245 1.00 98.44 276 PHE A C 1
ATOM 2169 O O . PHE A 1 276 ? -3.658 -8.396 -9.314 1.00 98.44 276 PHE A O 1
ATOM 2176 N N . LEU A 1 277 ? -3.119 -7.656 -11.367 1.00 96.19 277 LEU A N 1
ATOM 2177 C CA . LEU A 1 277 ? -4.309 -6.808 -11.543 1.00 96.19 277 LEU A CA 1
ATOM 2178 C C . LEU A 1 277 ? -5.611 -7.547 -11.230 1.00 96.19 277 LEU A C 1
ATOM 2180 O O . LEU A 1 277 ? -6.499 -7.006 -10.580 1.00 96.19 277 LEU A O 1
ATOM 2184 N N . GLY A 1 278 ? -5.732 -8.795 -11.685 1.00 95.56 278 GLY A N 1
ATOM 2185 C CA . GLY A 1 278 ? -6.960 -9.562 -11.517 1.00 95.56 278 GLY A CA 1
ATOM 2186 C C . GLY A 1 278 ? -7.238 -9.972 -10.073 1.00 95.56 278 GLY A C 1
ATOM 2187 O O . GLY A 1 278 ? -8.382 -10.320 -9.787 1.00 95.56 278 GLY A O 1
ATOM 2188 N N . LYS A 1 279 ? -6.244 -9.937 -9.172 1.00 98.06 279 LYS A N 1
ATOM 2189 C CA . LYS A 1 279 ? -6.369 -10.372 -7.770 1.00 98.06 279 LYS A CA 1
ATOM 2190 C C . LYS A 1 279 ? -6.211 -9.242 -6.756 1.00 98.06 279 LYS A C 1
ATOM 2192 O O . LYS A 1 279 ? -6.743 -9.388 -5.656 1.00 98.06 279 LYS A O 1
ATOM 2197 N N . THR A 1 280 ? -5.520 -8.150 -7.091 1.00 98.38 280 THR A N 1
ATOM 2198 C CA . THR A 1 280 ? -5.339 -7.017 -6.175 1.00 98.38 280 THR A CA 1
ATOM 2199 C C . THR A 1 280 ? -6.679 -6.363 -5.854 1.00 98.38 280 THR A C 1
ATOM 2201 O O . THR A 1 280 ? -7.317 -5.774 -6.721 1.00 98.38 280 THR A O 1
ATOM 2204 N N . VAL A 1 281 ? -7.109 -6.456 -4.596 1.00 98.19 281 VAL A N 1
ATOM 2205 C CA . VAL A 1 281 ? -8.343 -5.815 -4.105 1.00 98.19 281 VAL A CA 1
ATOM 2206 C C . VAL A 1 281 ? -8.085 -4.481 -3.419 1.00 98.19 281 VAL A C 1
ATOM 2208 O O . VAL A 1 281 ? -8.995 -3.657 -3.306 1.00 98.19 281 VAL A O 1
ATOM 2211 N N . LEU A 1 282 ? -6.859 -4.284 -2.935 1.00 98.62 282 LEU A N 1
ATOM 2212 C CA . LEU A 1 282 ? -6.457 -3.125 -2.159 1.00 98.62 282 LEU A CA 1
ATOM 2213 C C . LEU A 1 282 ? -4.932 -2.980 -2.183 1.00 98.62 282 LEU A C 1
ATOM 2215 O O . LEU A 1 282 ? -4.209 -3.959 -1.992 1.00 98.62 282 LEU A O 1
ATOM 2219 N N . THR A 1 283 ? -4.459 -1.750 -2.348 1.00 98.88 283 THR A N 1
ATOM 2220 C CA . THR A 1 283 ? -3.096 -1.357 -1.990 1.00 98.88 283 THR A CA 1
ATOM 2221 C C . THR A 1 283 ? -3.155 -0.555 -0.692 1.00 98.88 283 THR A C 1
ATOM 2223 O O . THR A 1 283 ? -3.927 0.404 -0.604 1.00 98.88 283 THR A O 1
ATOM 2226 N N . ILE A 1 284 ? -2.356 -0.954 0.300 1.00 98.88 284 ILE A N 1
ATOM 2227 C CA . ILE A 1 284 ? -2.149 -0.224 1.557 1.00 98.88 284 ILE A CA 1
ATOM 2228 C C . ILE A 1 284 ? -0.675 0.145 1.627 1.00 98.88 284 ILE A C 1
ATOM 2230 O O . ILE A 1 284 ? 0.152 -0.714 1.916 1.00 98.88 284 ILE A O 1
ATOM 2234 N N . ALA A 1 285 ? -0.332 1.390 1.336 1.00 98.69 285 ALA A N 1
ATOM 2235 C CA . ALA A 1 285 ? 1.052 1.813 1.402 1.00 98.69 285 ALA A CA 1
ATOM 2236 C C . ALA A 1 285 ? 1.443 2.289 2.801 1.00 98.69 285 ALA A C 1
ATOM 2238 O O . ALA A 1 285 ? 0.768 3.137 3.388 1.00 98.69 285 ALA A O 1
ATOM 2239 N N . ASP A 1 286 ? 2.561 1.754 3.284 1.00 98.50 286 ASP A N 1
ATOM 2240 C CA . ASP A 1 286 ? 3.178 2.103 4.556 1.00 98.50 286 ASP A CA 1
ATOM 2241 C C . ASP A 1 286 ? 4.052 3.354 4.397 1.00 98.50 286 ASP A C 1
ATOM 2243 O O . ASP A 1 286 ? 5.071 3.357 3.698 1.00 98.50 286 ASP A O 1
ATOM 2247 N N . GLY A 1 287 ? 3.628 4.436 5.042 1.00 98.06 287 GLY A N 1
ATOM 2248 C CA . GLY A 1 287 ? 4.380 5.673 5.192 1.00 98.06 287 GLY A CA 1
ATOM 2249 C C . GLY A 1 287 ? 4.602 6.023 6.661 1.00 98.06 287 GLY A C 1
ATOM 2250 O O . GLY A 1 287 ? 4.751 7.199 6.965 1.00 98.06 287 GLY A O 1
ATOM 2251 N N . LEU A 1 288 ? 4.588 5.057 7.589 1.00 98.44 288 LEU A N 1
ATOM 2252 C CA . LEU A 1 288 ? 4.773 5.348 9.015 1.00 98.44 288 LEU A CA 1
ATOM 2253 C C . LEU A 1 288 ? 6.131 6.018 9.251 1.00 98.44 288 LEU A C 1
ATOM 2255 O O . LEU A 1 288 ? 6.211 7.046 9.920 1.00 98.44 288 LEU A O 1
ATOM 2259 N N . TYR A 1 289 ? 7.162 5.498 8.583 1.00 97.44 289 TYR A N 1
ATOM 2260 C CA . TYR A 1 289 ? 8.505 6.079 8.541 1.00 97.44 289 TYR A CA 1
ATOM 2261 C C . TYR A 1 289 ? 8.915 6.567 7.147 1.00 97.44 289 TYR A C 1
ATOM 2263 O O . TYR A 1 289 ? 9.468 7.660 7.017 1.00 97.44 289 TYR A O 1
ATOM 2271 N N . GLY A 1 290 ? 8.650 5.761 6.110 1.00 94.06 290 GLY A N 1
ATOM 2272 C CA . GLY A 1 290 ? 9.096 6.016 4.738 1.00 94.06 290 GLY A CA 1
ATOM 2273 C C . GLY A 1 290 ? 10.621 6.155 4.586 1.00 94.06 290 GLY A C 1
ATOM 2274 O O . GLY A 1 290 ? 11.362 6.300 5.554 1.00 94.06 290 GLY A O 1
ATOM 2275 N N . SER A 1 291 ? 11.121 6.139 3.349 1.00 94.31 291 SER A N 1
ATOM 2276 C CA . SER A 1 291 ? 12.525 6.486 3.067 1.00 94.31 291 SER A CA 1
ATOM 2277 C C . SER A 1 291 ? 12.612 7.659 2.106 1.00 94.31 291 SER A C 1
ATOM 2279 O O . SER A 1 291 ? 12.257 7.529 0.938 1.00 94.31 291 SER A O 1
ATOM 2281 N N . LYS A 1 292 ? 13.138 8.794 2.573 1.00 91.56 292 LYS A N 1
ATOM 2282 C CA . LYS A 1 292 ? 13.447 9.954 1.720 1.00 91.56 292 LYS A CA 1
ATOM 2283 C C . LYS A 1 292 ? 14.852 9.915 1.104 1.00 91.56 292 LYS A C 1
ATOM 2285 O O . LYS A 1 292 ? 15.176 10.723 0.233 1.00 91.56 292 LYS A O 1
ATOM 2290 N N . GLY A 1 293 ? 15.704 9.025 1.613 1.00 84.56 293 GLY A N 1
ATOM 2291 C CA . GLY A 1 293 ? 17.084 8.847 1.179 1.00 84.56 293 GLY A CA 1
ATOM 2292 C C . GLY A 1 293 ? 17.167 7.817 0.062 1.00 84.56 293 GLY A C 1
ATOM 2293 O O . GLY A 1 293 ? 16.622 8.025 -1.022 1.00 84.56 293 GLY A O 1
ATOM 2294 N N . ASP A 1 294 ? 17.853 6.714 0.346 1.00 87.25 294 ASP A N 1
ATOM 2295 C CA . ASP A 1 294 ? 17.949 5.566 -0.547 1.00 87.25 294 ASP A CA 1
ATOM 2296 C C . ASP A 1 294 ? 17.001 4.422 -0.126 1.00 87.25 294 ASP A C 1
ATOM 2298 O O . ASP A 1 294 ? 16.407 4.474 0.954 1.00 87.25 294 ASP A O 1
ATOM 2302 N N . GLN A 1 295 ? 16.852 3.363 -0.936 1.00 84.81 295 GLN A N 1
ATOM 2303 C CA . GLN A 1 295 ? 16.025 2.210 -0.549 1.00 84.81 295 GLN A CA 1
ATOM 2304 C C . GLN A 1 295 ? 16.560 1.535 0.718 1.00 84.81 295 GLN A C 1
ATOM 2306 O O . GLN A 1 295 ? 15.758 1.126 1.552 1.00 84.81 295 GLN A O 1
ATOM 2311 N N . ALA A 1 296 ? 17.887 1.472 0.856 1.00 86.88 296 ALA A N 1
ATOM 2312 C CA . ALA A 1 296 ? 18.654 0.872 1.946 1.00 86.88 296 ALA A CA 1
ATOM 2313 C C . ALA A 1 296 ? 19.079 1.971 2.930 1.00 86.88 296 ALA A C 1
ATOM 2315 O O . ALA A 1 296 ? 20.215 2.443 2.941 1.00 86.88 296 ALA A O 1
ATOM 2316 N N . SER A 1 297 ? 18.116 2.534 3.653 1.00 88.75 297 SER A N 1
ATOM 2317 C CA . SER A 1 297 ? 18.368 3.640 4.578 1.00 88.75 297 SER A CA 1
ATOM 2318 C C . SER A 1 297 ? 17.605 3.449 5.872 1.00 88.75 297 SER A C 1
ATOM 2320 O O . SER A 1 297 ? 16.482 2.950 5.876 1.00 88.75 297 SER A O 1
ATOM 2322 N N . VAL A 1 298 ? 18.231 3.893 6.958 1.00 93.00 298 VAL A N 1
ATOM 2323 C CA . VAL A 1 298 ? 17.592 4.068 8.262 1.00 93.00 298 VAL A CA 1
ATOM 2324 C C . VAL A 1 298 ? 16.572 5.206 8.161 1.00 93.00 298 VAL A C 1
ATOM 2326 O O . VAL A 1 298 ? 16.905 6.215 7.523 1.00 93.00 298 VAL A O 1
ATOM 2329 N N . PRO A 1 299 ? 15.372 5.114 8.776 1.00 94.12 299 PRO A N 1
ATOM 2330 C CA . PRO A 1 299 ? 14.428 6.222 8.750 1.00 94.12 299 PRO A CA 1
ATOM 2331 C C . PRO A 1 299 ? 15.057 7.532 9.211 1.00 94.12 299 PRO A C 1
ATOM 2333 O O . PRO A 1 299 ? 15.894 7.564 10.110 1.00 94.12 299 PRO A O 1
ATOM 2336 N N . GLN A 1 300 ? 14.660 8.622 8.568 1.00 94.56 300 GLN A N 1
ATOM 2337 C CA . GLN A 1 300 ? 15.136 9.971 8.862 1.00 94.56 300 GLN A CA 1
ATOM 2338 C C . GLN A 1 300 ? 13.932 10.876 9.104 1.00 94.56 300 GLN A C 1
ATOM 2340 O O . GLN A 1 300 ? 12.885 10.622 8.511 1.00 94.56 300 GLN A O 1
ATOM 2345 N N . PRO A 1 301 ? 14.060 11.941 9.909 1.00 94.94 301 PRO A N 1
ATOM 2346 C CA . PRO A 1 301 ? 12.975 12.896 10.100 1.00 94.94 301 PRO A CA 1
ATOM 2347 C C . PRO A 1 301 ? 12.655 13.618 8.789 1.00 94.94 301 PRO A C 1
ATOM 2349 O O . PRO A 1 301 ? 13.567 13.972 8.035 1.00 94.94 301 PRO A O 1
ATOM 2352 N N . TRP A 1 302 ? 11.375 13.865 8.518 1.00 96.19 302 TRP A N 1
ATOM 2353 C CA . TRP A 1 302 ? 10.905 14.534 7.306 1.00 96.19 302 TRP A CA 1
ATOM 2354 C C . TRP A 1 302 ? 10.577 16.003 7.575 1.00 96.19 302 TRP A C 1
ATOM 2356 O O . TRP A 1 302 ? 9.803 16.329 8.474 1.00 96.19 302 TRP A O 1
ATOM 2366 N N . THR A 1 303 ? 11.142 16.909 6.780 1.00 95.62 303 THR A N 1
ATOM 2367 C CA . THR A 1 303 ? 10.908 18.358 6.913 1.00 95.62 303 THR A CA 1
ATOM 2368 C C . THR A 1 303 ? 9.455 18.739 6.646 1.00 95.62 303 THR A C 1
ATOM 2370 O O . THR A 1 303 ? 8.885 19.561 7.363 1.00 95.62 303 THR A O 1
ATOM 2373 N N . THR A 1 304 ? 8.832 18.076 5.674 1.00 91.19 304 THR A N 1
ATOM 2374 C CA . THR A 1 304 ? 7.418 18.224 5.300 1.00 91.19 304 THR A CA 1
ATOM 2375 C C . THR A 1 304 ? 6.451 17.750 6.387 1.00 91.19 304 THR A C 1
ATOM 2377 O O . THR A 1 304 ? 5.294 18.159 6.387 1.00 91.19 304 THR A O 1
ATOM 2380 N N . PHE A 1 305 ? 6.945 16.974 7.354 1.00 92.75 305 PHE A N 1
ATOM 2381 C CA . PHE A 1 305 ? 6.217 16.499 8.532 1.00 92.75 305 PHE A CA 1
ATOM 2382 C C . PHE A 1 305 ? 6.795 17.084 9.830 1.00 92.75 305 PHE A C 1
ATOM 2384 O O . PHE A 1 305 ? 6.831 16.431 10.869 1.00 92.75 305 PHE A O 1
ATOM 2391 N N . GLY A 1 306 ? 7.303 18.320 9.785 1.00 90.81 306 GLY A N 1
ATOM 2392 C CA . GLY A 1 306 ? 7.737 19.034 10.991 1.00 90.81 306 GLY A CA 1
ATOM 2393 C C . GLY A 1 306 ? 8.977 18.440 11.668 1.00 90.81 306 GLY A C 1
ATOM 2394 O O . GLY A 1 306 ? 9.133 18.570 12.879 1.00 90.81 306 GLY A O 1
ATOM 2395 N N . ASN A 1 307 ? 9.868 17.815 10.893 1.00 93.38 307 ASN A N 1
ATOM 2396 C CA . ASN A 1 307 ? 11.034 17.063 11.370 1.00 93.38 307 ASN A CA 1
ATOM 2397 C C . ASN A 1 307 ? 10.669 15.840 12.229 1.00 93.38 307 ASN A C 1
ATOM 2399 O O . ASN A 1 307 ? 11.412 15.488 13.142 1.00 93.38 307 ASN A O 1
ATOM 2403 N N . GLN A 1 308 ? 9.546 15.190 11.921 1.00 94.06 308 GLN A N 1
ATOM 2404 C CA . GLN A 1 308 ? 9.110 13.928 12.525 1.00 94.06 308 GLN A CA 1
ATOM 2405 C C . GLN A 1 308 ? 9.041 12.812 11.476 1.00 94.06 308 GLN A C 1
ATOM 2407 O O . GLN A 1 308 ? 9.313 13.035 10.292 1.00 94.06 308 GLN A O 1
ATOM 2412 N N . ALA A 1 309 ? 8.703 11.597 11.906 1.00 96.44 309 ALA A N 1
ATOM 2413 C CA . ALA A 1 309 ? 8.324 10.535 10.982 1.00 96.44 309 ALA A CA 1
ATOM 2414 C C . ALA A 1 309 ? 7.003 10.915 10.278 1.00 96.44 309 ALA A C 1
ATOM 2416 O O . ALA A 1 309 ? 6.181 11.616 10.880 1.00 96.44 309 ALA A O 1
ATOM 2417 N N . PRO A 1 310 ? 6.763 10.476 9.029 1.00 97.31 310 PRO A N 1
ATOM 2418 C CA . PRO A 1 310 ? 5.556 10.864 8.313 1.00 97.31 310 PRO A CA 1
ATOM 2419 C C . PRO A 1 310 ? 4.274 10.348 8.964 1.00 97.31 310 PRO A C 1
ATOM 2421 O O . PRO A 1 310 ? 3.231 10.953 8.745 1.00 97.31 310 PRO A O 1
ATOM 2424 N N . ASN A 1 311 ? 4.319 9.271 9.764 1.00 97.88 311 ASN A N 1
ATOM 2425 C CA . ASN A 1 311 ? 3.167 8.776 10.528 1.00 97.88 311 ASN A CA 1
ATOM 2426 C C . ASN A 1 311 ? 1.906 8.581 9.659 1.00 97.88 311 ASN A C 1
ATOM 2428 O O . ASN A 1 311 ? 0.782 8.874 10.072 1.00 97.88 311 ASN A O 1
ATOM 2432 N N . SER A 1 312 ? 2.116 8.131 8.420 1.00 98.50 312 SER A N 1
ATOM 2433 C CA . SER A 1 312 ? 1.127 8.160 7.343 1.00 98.50 312 SER A CA 1
ATOM 2434 C C . SER A 1 312 ? 0.831 6.756 6.815 1.00 98.50 312 SER A C 1
ATOM 2436 O O . SER A 1 312 ? 1.712 5.906 6.733 1.00 98.50 312 SER A O 1
ATOM 2438 N N . MET A 1 313 ? -0.405 6.513 6.389 1.00 98.75 313 MET A N 1
ATOM 2439 C CA . MET A 1 313 ? -0.808 5.304 5.663 1.00 98.75 313 MET A CA 1
ATOM 2440 C C . MET A 1 313 ? -1.710 5.696 4.492 1.00 98.75 313 MET A C 1
ATOM 2442 O O . MET A 1 313 ? -2.588 6.547 4.652 1.00 98.75 313 MET A O 1
ATOM 2446 N N . PHE A 1 314 ? -1.532 5.062 3.331 1.00 98.88 314 PHE A N 1
ATOM 2447 C CA . PHE A 1 314 ? -2.309 5.369 2.124 1.00 98.88 314 PHE A CA 1
ATOM 2448 C C . PHE A 1 314 ? -3.098 4.156 1.634 1.00 98.88 314 PHE A C 1
ATOM 2450 O O . PHE A 1 314 ? -2.589 3.040 1.629 1.00 98.88 314 PHE A O 1
ATOM 2457 N N . PHE A 1 315 ? -4.329 4.368 1.169 1.00 98.88 315 PHE A N 1
ATOM 2458 C CA . PHE A 1 315 ? -5.248 3.301 0.767 1.00 98.88 315 PHE A CA 1
ATOM 2459 C C . PHE A 1 315 ? -5.873 3.614 -0.587 1.00 98.88 315 PHE A C 1
ATOM 2461 O O . PHE A 1 315 ? -6.458 4.684 -0.777 1.00 98.88 315 PHE A O 1
ATOM 2468 N N . SER A 1 316 ? -5.818 2.664 -1.521 1.00 98.75 316 SER A N 1
ATOM 2469 C CA . SER A 1 316 ? -6.531 2.784 -2.794 1.00 98.75 316 SER A CA 1
ATOM 2470 C C . SER A 1 316 ? -6.790 1.440 -3.468 1.00 98.75 316 SER A C 1
ATOM 2472 O O . SER A 1 316 ? -6.089 0.456 -3.242 1.00 98.75 316 SER A O 1
ATOM 2474 N N . ARG A 1 317 ? -7.797 1.424 -4.347 1.00 97.94 317 ARG A N 1
ATOM 2475 C CA . ARG A 1 317 ? -8.004 0.358 -5.341 1.00 97.94 317 ARG A CA 1
ATOM 2476 C C . ARG A 1 317 ? -7.414 0.702 -6.710 1.00 97.94 317 ARG A C 1
ATOM 2478 O O . ARG A 1 317 ? -7.419 -0.151 -7.588 1.00 97.94 317 ARG A O 1
ATOM 2485 N N . ASP A 1 318 ? -6.966 1.941 -6.895 1.00 98.44 318 ASP A N 1
ATOM 2486 C CA . ASP A 1 318 ? -6.308 2.404 -8.111 1.00 98.44 318 ASP A CA 1
ATOM 2487 C C . ASP A 1 318 ? -4.790 2.427 -7.857 1.00 98.44 318 ASP A C 1
ATOM 2489 O O . ASP A 1 318 ? -4.313 3.230 -7.046 1.00 98.44 318 ASP A O 1
ATOM 2493 N N . PRO A 1 319 ? -4.023 1.518 -8.482 1.00 97.38 319 PRO A N 1
ATOM 2494 C CA . PRO A 1 319 ? -2.597 1.387 -8.215 1.00 97.38 319 PRO A CA 1
ATOM 2495 C C . PRO A 1 319 ? -1.773 2.546 -8.779 1.00 97.38 319 PRO A C 1
ATOM 2497 O O . PRO A 1 319 ? -0.698 2.827 -8.260 1.00 97.38 319 PRO A O 1
ATOM 2500 N N . VAL A 1 320 ? -2.261 3.231 -9.818 1.00 98.75 320 VAL A N 1
ATOM 2501 C CA . VAL A 1 320 ? -1.560 4.384 -10.394 1.00 98.75 320 VAL A CA 1
ATOM 2502 C C . VAL A 1 320 ? -1.794 5.614 -9.523 1.00 98.75 320 VAL A C 1
ATOM 2504 O O . VAL A 1 320 ? -0.846 6.332 -9.214 1.00 98.75 320 VAL A O 1
ATOM 2507 N N . ALA A 1 321 ? -3.025 5.819 -9.051 1.00 98.69 321 ALA A N 1
ATOM 2508 C CA . ALA A 1 321 ? -3.372 6.966 -8.222 1.00 98.69 321 ALA A CA 1
ATOM 2509 C C . ALA A 1 321 ? -2.623 6.949 -6.882 1.00 98.69 321 ALA A C 1
ATOM 2511 O O . ALA A 1 321 ? -2.105 7.979 -6.458 1.00 98.69 321 ALA A O 1
ATOM 2512 N N . ILE A 1 322 ? -2.526 5.790 -6.216 1.00 98.75 322 ILE A N 1
ATOM 2513 C CA . ILE A 1 322 ? -1.800 5.700 -4.938 1.00 98.75 322 ILE A CA 1
ATOM 2514 C C . ILE A 1 322 ? -0.292 5.911 -5.101 1.00 98.75 322 ILE A C 1
ATOM 2516 O O . ILE A 1 322 ? 0.308 6.590 -4.269 1.00 98.75 322 ILE A O 1
ATOM 2520 N N . ASP A 1 323 ? 0.317 5.387 -6.170 1.00 98.69 323 ASP A N 1
ATOM 2521 C CA . ASP A 1 323 ? 1.736 5.625 -6.437 1.00 98.69 323 ASP A CA 1
ATOM 2522 C C . ASP A 1 323 ? 1.994 7.080 -6.839 1.00 98.69 323 ASP A C 1
ATOM 2524 O O . ASP A 1 323 ? 3.008 7.628 -6.422 1.00 98.69 323 ASP A O 1
ATOM 2528 N N . SER A 1 324 ? 1.069 7.731 -7.555 1.00 98.62 324 SER A N 1
ATOM 2529 C CA . SER A 1 324 ? 1.163 9.166 -7.868 1.00 98.62 324 SER A CA 1
ATOM 2530 C C . SER A 1 324 ? 1.179 10.012 -6.591 1.00 98.62 324 SER A C 1
ATOM 2532 O O . SER A 1 324 ? 2.064 10.841 -6.404 1.00 98.62 324 SER A O 1
ATOM 2534 N N . VAL A 1 325 ? 0.265 9.728 -5.654 1.00 98.44 325 VAL A N 1
ATOM 2535 C CA . VAL A 1 325 ? 0.217 10.426 -4.361 1.00 98.44 325 VAL A CA 1
ATOM 2536 C C . VAL A 1 325 ? 1.499 10.193 -3.561 1.00 98.44 325 VAL A C 1
ATOM 2538 O O . VAL A 1 325 ? 2.109 11.152 -3.101 1.00 98.44 325 VAL A O 1
ATOM 2541 N N . MET A 1 326 ? 1.945 8.943 -3.402 1.00 98.31 326 MET A N 1
ATOM 2542 C CA . MET A 1 326 ? 3.193 8.654 -2.681 1.00 98.31 326 MET A CA 1
ATOM 2543 C C . MET A 1 326 ? 4.420 9.298 -3.335 1.00 98.31 326 MET A C 1
ATOM 2545 O O . MET A 1 326 ? 5.319 9.760 -2.631 1.00 98.31 326 MET A O 1
ATOM 2549 N N . TYR A 1 327 ? 4.463 9.319 -4.669 1.00 98.38 327 TYR A N 1
ATOM 2550 C CA . TYR A 1 327 ? 5.517 9.983 -5.423 1.00 98.38 327 TYR A CA 1
ATOM 2551 C C . TYR A 1 327 ? 5.580 11.468 -5.061 1.00 98.38 327 TYR A C 1
ATOM 2553 O O . TYR A 1 327 ? 6.659 11.959 -4.740 1.00 98.38 327 TYR A O 1
ATOM 2561 N N . ASP A 1 328 ? 4.441 12.163 -5.010 1.00 97.50 328 ASP A N 1
ATOM 2562 C CA . ASP A 1 328 ? 4.398 13.592 -4.681 1.00 97.50 328 ASP A CA 1
ATOM 2563 C C . ASP A 1 328 ? 4.915 13.901 -3.272 1.00 97.50 328 ASP A C 1
ATOM 2565 O O . ASP A 1 328 ? 5.575 14.923 -3.070 1.00 97.50 328 ASP A O 1
ATOM 2569 N N . PHE A 1 329 ? 4.682 13.019 -2.294 1.00 97.00 329 PHE A N 1
ATOM 2570 C CA . PHE A 1 329 ? 5.277 13.162 -0.960 1.00 97.00 329 PHE A CA 1
ATOM 2571 C C . PHE A 1 329 ? 6.806 13.020 -0.997 1.00 97.00 329 PHE A C 1
ATOM 2573 O O . PHE A 1 329 ? 7.509 13.811 -0.365 1.00 97.00 329 PHE A O 1
ATOM 2580 N N . LEU A 1 330 ? 7.337 12.059 -1.761 1.00 97.56 330 LEU A N 1
ATOM 2581 C CA . LEU A 1 330 ? 8.785 11.866 -1.922 1.00 97.56 330 LEU A CA 1
ATOM 2582 C C . LEU A 1 330 ? 9.445 13.023 -2.689 1.00 97.56 330 LEU A C 1
ATOM 2584 O O . LEU A 1 330 ? 10.520 13.485 -2.300 1.00 97.56 330 LEU A O 1
ATOM 2588 N N . GLU A 1 331 ? 8.794 13.503 -3.749 1.00 96.25 331 GLU A N 1
ATOM 2589 C CA . GLU A 1 331 ? 9.212 14.660 -4.545 1.00 96.25 331 GLU A CA 1
ATOM 2590 C C . GLU A 1 331 ? 9.234 15.925 -3.681 1.00 96.25 331 GLU A C 1
ATOM 2592 O O . GLU A 1 331 ? 10.240 16.632 -3.648 1.00 96.25 331 GLU A O 1
ATOM 2597 N N . THR A 1 332 ? 8.176 16.168 -2.901 1.00 94.56 332 THR A N 1
ATOM 2598 C CA . THR A 1 332 ? 8.090 17.344 -2.022 1.00 94.56 332 THR A CA 1
ATOM 2599 C C . THR A 1 332 ? 9.158 17.319 -0.925 1.00 94.56 332 THR A C 1
ATOM 2601 O O . THR A 1 332 ? 9.746 18.356 -0.627 1.00 94.56 332 THR A O 1
ATOM 2604 N N . GLU A 1 333 ? 9.426 16.161 -0.311 1.00 95.38 333 GLU A N 1
ATOM 2605 C CA . GLU A 1 333 ? 10.395 16.068 0.789 1.00 95.38 333 GLU A CA 1
ATOM 2606 C C . GLU A 1 333 ? 11.850 16.132 0.316 1.00 95.38 333 GLU A C 1
ATOM 2608 O O . GLU A 1 333 ? 12.686 16.750 0.977 1.00 95.38 333 GLU A O 1
ATOM 2613 N N . ALA A 1 334 ? 12.190 15.433 -0.767 1.00 95.12 334 ALA A N 1
ATOM 2614 C CA . ALA A 1 334 ? 13.588 15.169 -1.103 1.00 95.12 334 ALA A CA 1
ATOM 2615 C C . ALA A 1 334 ? 13.918 15.275 -2.596 1.00 95.12 334 ALA A C 1
ATOM 2617 O O . ALA A 1 334 ? 15.061 14.980 -2.966 1.00 95.12 334 ALA A O 1
ATOM 2618 N N . GLY A 1 335 ? 12.952 15.655 -3.436 1.00 95.44 335 GLY A N 1
ATOM 2619 C CA . GLY A 1 335 ? 13.057 15.644 -4.893 1.00 95.44 335 GLY A CA 1
ATOM 2620 C C . GLY A 1 335 ? 13.179 14.232 -5.464 1.00 95.44 335 GLY A C 1
ATOM 2621 O O . GLY A 1 335 ? 13.786 13.341 -4.858 1.00 95.44 335 GLY A O 1
ATOM 2622 N N . VAL A 1 336 ? 12.648 14.008 -6.658 1.00 96.00 336 VAL A N 1
ATOM 2623 C CA . VAL A 1 336 ? 12.835 12.755 -7.390 1.00 96.00 336 VAL A CA 1
ATOM 2624 C C . VAL A 1 336 ? 13.408 13.071 -8.771 1.00 96.00 336 VAL A C 1
ATOM 2626 O O . VAL A 1 336 ? 13.097 14.074 -9.407 1.00 96.00 336 VAL A O 1
ATOM 2629 N N . ASN A 1 337 ? 14.361 12.251 -9.212 1.00 95.75 337 ASN A N 1
ATOM 2630 C CA . ASN A 1 337 ? 15.011 12.471 -10.498 1.00 95.75 337 ASN A CA 1
ATOM 2631 C C . ASN A 1 337 ? 14.048 12.152 -11.650 1.00 95.75 337 ASN A C 1
ATOM 2633 O O . ASN A 1 337 ? 13.201 11.264 -11.545 1.00 95.75 337 ASN A O 1
ATOM 2637 N N . VAL A 1 338 ? 14.252 12.834 -12.781 1.00 94.69 338 VAL A N 1
ATOM 2638 C CA . VAL A 1 338 ? 13.479 12.635 -14.017 1.00 94.69 338 VAL A CA 1
ATOM 2639 C C . VAL A 1 338 ? 13.394 11.149 -14.389 1.00 94.69 338 VAL A C 1
ATOM 2641 O O . VAL A 1 338 ? 14.396 10.425 -14.354 1.00 94.69 338 VAL A O 1
ATOM 2644 N N . GLY A 1 339 ? 12.189 10.722 -14.771 1.00 94.62 339 GLY A N 1
ATOM 2645 C CA . GLY A 1 339 ? 11.862 9.347 -15.146 1.00 94.62 339 GLY A CA 1
ATOM 2646 C C . GLY A 1 339 ? 11.412 8.466 -13.978 1.00 94.62 339 GLY A C 1
ATOM 2647 O O . GLY A 1 339 ? 11.189 7.273 -14.167 1.00 94.62 339 GLY A O 1
ATOM 2648 N N . GLY A 1 340 ? 11.288 9.015 -12.763 1.00 95.19 340 GLY A N 1
ATOM 2649 C CA . GLY A 1 340 ? 10.859 8.258 -11.580 1.00 95.19 340 GLY A CA 1
ATOM 2650 C C . GLY A 1 340 ? 9.382 7.866 -11.608 1.00 95.19 340 GLY A C 1
ATOM 2651 O O . GLY A 1 340 ? 8.978 6.936 -10.917 1.00 95.19 340 GLY A O 1
ATOM 2652 N N . ASP A 1 341 ? 8.600 8.551 -12.431 1.00 96.75 341 ASP A N 1
ATOM 2653 C CA . ASP A 1 341 ? 7.154 8.465 -12.609 1.00 96.75 341 ASP A CA 1
ATOM 2654 C C . ASP A 1 341 ? 6.745 8.011 -14.024 1.00 96.75 341 ASP A C 1
ATOM 2656 O O . ASP A 1 341 ? 5.564 7.763 -14.263 1.00 96.75 341 ASP A O 1
ATOM 2660 N N . ASP A 1 342 ? 7.686 7.812 -14.959 1.00 97.50 342 ASP A N 1
ATOM 2661 C CA . ASP A 1 342 ? 7.388 7.406 -16.347 1.00 97.50 342 ASP A CA 1
ATOM 2662 C C . ASP A 1 342 ? 6.513 6.134 -16.403 1.00 97.50 342 ASP A C 1
ATOM 2664 O O . ASP A 1 342 ? 5.624 5.998 -17.250 1.00 97.50 342 ASP A O 1
ATOM 2668 N N . TYR A 1 343 ? 6.706 5.198 -15.463 1.00 97.94 343 TYR A N 1
ATOM 2669 C CA . TYR A 1 343 ? 5.880 3.989 -15.374 1.00 97.94 343 TYR A CA 1
ATOM 2670 C C . TYR A 1 343 ? 4.414 4.279 -15.014 1.00 97.94 343 TYR A C 1
ATOM 2672 O O . TYR A 1 343 ? 3.547 3.508 -15.424 1.00 97.94 343 TYR A O 1
ATOM 2680 N N . LEU A 1 344 ? 4.120 5.366 -14.290 1.00 98.38 344 LEU A N 1
ATOM 2681 C CA . LEU A 1 344 ? 2.759 5.792 -13.950 1.00 98.38 344 LEU A CA 1
ATOM 2682 C C . LEU A 1 344 ? 2.041 6.330 -15.180 1.00 98.38 344 LEU A C 1
ATOM 2684 O O . LEU A 1 344 ? 0.919 5.908 -15.466 1.00 98.38 344 LEU A O 1
ATOM 2688 N N . ALA A 1 345 ? 2.715 7.177 -15.962 1.00 97.69 345 ALA A N 1
ATOM 2689 C CA . ALA A 1 345 ? 2.192 7.657 -17.235 1.00 97.69 345 ALA A CA 1
ATOM 2690 C C . ALA A 1 345 ? 1.894 6.488 -18.189 1.00 97.69 345 ALA A C 1
ATOM 2692 O O . ALA A 1 345 ? 0.815 6.427 -18.786 1.00 97.69 345 ALA A O 1
ATOM 2693 N N . LEU A 1 346 ? 2.812 5.519 -18.290 1.00 97.75 346 LEU A N 1
ATOM 2694 C CA . LEU A 1 346 ? 2.613 4.303 -19.081 1.00 97.75 346 LEU A CA 1
ATOM 2695 C C . LEU A 1 346 ? 1.454 3.449 -18.552 1.00 97.75 346 LEU A C 1
ATOM 2697 O O . LEU A 1 346 ? 0.612 3.003 -19.331 1.00 97.75 346 LEU A O 1
ATOM 2701 N N . ALA A 1 347 ? 1.376 3.229 -17.240 1.00 98.25 347 ALA A N 1
ATOM 2702 C CA . ALA A 1 347 ? 0.308 2.457 -16.616 1.00 98.25 347 ALA A CA 1
ATOM 2703 C C . ALA A 1 347 ? -1.074 3.093 -16.852 1.00 98.25 347 ALA A C 1
ATOM 2705 O O . ALA A 1 347 ? -2.015 2.391 -17.234 1.00 98.25 347 ALA A O 1
ATOM 2706 N N . ALA A 1 348 ? -1.188 4.416 -16.707 1.00 98.19 348 ALA A N 1
ATOM 2707 C CA . ALA A 1 348 ? -2.415 5.160 -16.980 1.00 98.19 348 ALA A CA 1
ATOM 2708 C C . ALA A 1 348 ? -2.835 5.065 -18.454 1.00 98.19 348 ALA A C 1
ATOM 2710 O O . ALA A 1 348 ? -3.996 4.779 -18.747 1.00 98.19 348 ALA A O 1
ATOM 2711 N N . GLN A 1 349 ? -1.893 5.208 -19.395 1.00 97.25 349 GLN A N 1
ATOM 2712 C CA . GLN A 1 349 ? -2.159 5.023 -20.832 1.00 97.25 349 GLN A CA 1
ATOM 2713 C C . GLN A 1 349 ? -2.668 3.613 -21.165 1.00 97.25 349 GLN A C 1
ATOM 2715 O O . GLN A 1 349 ? -3.406 3.427 -22.132 1.00 97.25 349 GLN A O 1
ATOM 2720 N N . GLN A 1 350 ? -2.288 2.616 -20.363 1.00 95.75 350 GLN A N 1
ATOM 2721 C CA . GLN A 1 350 ? -2.740 1.230 -20.485 1.00 95.75 350 GLN A CA 1
ATOM 2722 C C . GLN A 1 350 ? -4.031 0.939 -19.698 1.00 95.75 350 GLN A C 1
ATOM 2724 O O . GLN A 1 350 ? -4.458 -0.214 -19.645 1.00 95.75 350 GLN A O 1
ATOM 2729 N N . GLY A 1 351 ? -4.660 1.959 -19.102 1.00 95.94 351 GLY A N 1
ATOM 2730 C CA . GLY A 1 351 ? -5.928 1.841 -18.384 1.00 95.94 351 GLY A CA 1
ATOM 2731 C C . GLY A 1 351 ? -5.819 1.206 -16.996 1.00 95.94 351 GLY A C 1
ATOM 2732 O O . GLY A 1 351 ? -6.822 0.712 -16.489 1.00 95.94 351 GLY A O 1
ATOM 2733 N N . LEU A 1 352 ? -4.628 1.193 -16.386 1.00 96.69 352 LEU A N 1
ATOM 2734 C CA . LEU A 1 352 ? -4.433 0.631 -15.043 1.00 96.69 352 LEU A CA 1
ATOM 2735 C C . LEU A 1 352 ? -4.881 1.562 -13.912 1.00 96.69 352 LEU A C 1
ATOM 2737 O O . LEU A 1 352 ? -5.014 1.100 -12.782 1.00 96.69 352 LEU A O 1
ATOM 2741 N N . GLY A 1 353 ? -5.094 2.846 -14.199 1.00 97.38 353 GLY A N 1
ATOM 2742 C CA . GLY A 1 353 ? -5.478 3.830 -13.196 1.00 97.38 353 GLY A CA 1
ATOM 2743 C C . GLY A 1 353 ? -5.293 5.270 -13.660 1.00 97.38 353 GLY A C 1
ATOM 2744 O O . GLY A 1 353 ? -5.025 5.521 -14.837 1.00 97.38 353 GLY A O 1
ATOM 2745 N N . VAL A 1 354 ? -5.438 6.214 -12.733 1.00 98.25 354 VAL A N 1
ATOM 2746 C CA . VAL A 1 354 ? -5.241 7.649 -12.987 1.00 98.25 354 VAL A CA 1
ATOM 2747 C C . VAL A 1 354 ? -3.853 8.087 -12.538 1.00 98.25 354 VAL A C 1
ATOM 2749 O O . VAL A 1 354 ? -3.493 7.923 -11.376 1.00 98.25 354 VAL A O 1
ATOM 2752 N N . PHE A 1 355 ? -3.105 8.677 -13.467 1.00 98.06 355 PHE A N 1
ATOM 2753 C CA . PHE A 1 355 ? -1.847 9.365 -13.194 1.00 98.06 355 PHE A CA 1
ATOM 2754 C C . PHE A 1 355 ? -2.098 10.869 -13.116 1.00 98.06 355 PHE A C 1
ATOM 2756 O O . PHE A 1 355 ? -2.603 11.459 -14.072 1.00 98.06 355 PHE A O 1
ATOM 2763 N N . GLU A 1 356 ? -1.751 11.475 -11.986 1.00 97.62 356 GLU A N 1
ATOM 2764 C CA . GLU A 1 356 ? -1.864 12.912 -11.758 1.00 97.62 356 GLU A CA 1
ATOM 2765 C C . GLU A 1 356 ? -0.884 13.339 -10.664 1.00 97.62 356 GLU A C 1
ATOM 2767 O O . GLU A 1 356 ? -0.813 12.690 -9.625 1.00 97.62 356 GLU A O 1
ATOM 2772 N N . HIS A 1 357 ? -0.186 14.453 -10.880 1.00 96.50 357 HIS A N 1
ATOM 2773 C CA . HIS A 1 357 ? 0.597 15.115 -9.840 1.00 96.50 357 HIS A CA 1
ATOM 2774 C C . HIS A 1 357 ? -0.204 16.207 -9.145 1.00 96.50 357 HIS A C 1
ATOM 2776 O O . HIS A 1 357 ? -1.054 16.864 -9.756 1.00 96.50 357 HIS A O 1
ATOM 2782 N N . ARG A 1 358 ? 0.156 16.459 -7.889 1.00 92.81 358 ARG A N 1
ATOM 2783 C CA . ARG A 1 358 ? -0.348 17.555 -7.075 1.00 92.81 358 ARG A CA 1
ATOM 2784 C C . ARG A 1 358 ? -0.231 18.893 -7.805 1.00 92.81 358 ARG A C 1
ATOM 2786 O O . ARG A 1 358 ? 0.832 19.277 -8.298 1.00 92.81 358 ARG A O 1
ATOM 2793 N N . ALA A 1 359 ? -1.321 19.654 -7.799 1.00 91.00 359 ALA A N 1
ATOM 2794 C CA . ALA A 1 359 ? -1.372 20.998 -8.346 1.00 91.00 359 ALA A CA 1
ATOM 2795 C C . ALA A 1 359 ? -0.365 21.927 -7.631 1.00 91.00 359 ALA A C 1
ATOM 2797 O O . ALA A 1 359 ? -0.386 22.038 -6.398 1.00 91.00 359 ALA A O 1
ATOM 2798 N N . PRO A 1 360 ? 0.506 22.638 -8.371 1.00 86.25 360 PRO A N 1
ATOM 2799 C CA . PRO A 1 360 ? 1.533 23.480 -7.771 1.00 86.25 360 PRO A CA 1
ATOM 2800 C C . PRO A 1 360 ? 0.923 24.677 -7.029 1.00 86.25 360 PRO A C 1
ATOM 2802 O O . PRO A 1 360 ? -0.024 25.301 -7.502 1.00 86.25 360 PRO A O 1
ATOM 2805 N N . GLY A 1 361 ? 1.507 25.037 -5.882 1.00 80.69 361 GLY A N 1
ATOM 2806 C CA . GLY A 1 361 ? 1.130 26.236 -5.119 1.00 80.69 361 GLY A CA 1
ATOM 2807 C C . GLY A 1 361 ? -0.164 26.125 -4.302 1.00 80.69 361 GLY A C 1
ATOM 2808 O O . GLY A 1 361 ? -0.589 27.124 -3.728 1.00 80.69 361 GLY A O 1
ATOM 2809 N N . THR A 1 362 ? -0.772 24.940 -4.220 1.00 78.75 362 THR A N 1
ATOM 2810 C CA . THR A 1 362 ? -1.990 24.690 -3.434 1.00 78.75 362 THR A CA 1
ATOM 2811 C C . THR A 1 362 ? -1.633 24.247 -2.012 1.00 78.75 362 THR A C 1
ATOM 2813 O O . THR A 1 362 ? -0.928 23.254 -1.807 1.00 78.75 362 THR A O 1
ATOM 2816 N N . SER A 1 363 ? -2.087 24.986 -0.996 1.00 78.62 363 SER A N 1
ATOM 2817 C CA . SER A 1 363 ? -1.946 24.565 0.407 1.00 78.62 363 SER A CA 1
ATOM 2818 C C . SER A 1 363 ? -3.080 23.645 0.853 1.00 78.62 363 SER A C 1
ATOM 2820 O O . SER A 1 363 ? -2.857 22.821 1.732 1.00 78.62 363 SER A O 1
ATOM 2822 N N . ASP A 1 364 ? -4.259 23.770 0.237 1.00 80.44 364 ASP A N 1
ATOM 2823 C CA . ASP A 1 364 ? -5.448 22.979 0.554 1.00 80.44 364 ASP A CA 1
ATOM 2824 C C . ASP A 1 364 ? -5.360 21.574 -0.073 1.00 80.44 364 ASP A C 1
ATOM 2826 O O . ASP A 1 364 ? -5.289 21.471 -1.303 1.00 80.44 364 ASP A O 1
ATOM 2830 N N . PRO A 1 365 ? -5.351 20.493 0.732 1.00 82.81 365 PRO A N 1
ATOM 2831 C CA . PRO A 1 365 ? -5.334 19.125 0.228 1.00 82.81 365 PRO A CA 1
ATOM 2832 C C . PRO A 1 365 ? -6.499 18.742 -0.685 1.00 82.81 365 PRO A C 1
ATOM 2834 O O . PRO A 1 365 ? -6.322 17.873 -1.542 1.00 82.81 365 PRO A O 1
ATOM 2837 N N . ASP A 1 366 ? -7.653 19.399 -0.560 1.00 80.69 366 ASP A N 1
ATOM 2838 C CA . ASP A 1 366 ? -8.812 19.144 -1.421 1.00 80.69 366 ASP A CA 1
ATOM 2839 C C . ASP A 1 366 ? -8.606 19.666 -2.856 1.00 80.69 366 ASP A C 1
ATOM 2841 O O . ASP A 1 366 ? -9.260 19.205 -3.796 1.00 80.69 366 ASP A O 1
ATOM 2845 N N . GLU A 1 367 ? -7.654 20.585 -3.049 1.00 87.38 367 GLU A N 1
ATOM 2846 C CA . GLU A 1 367 ? -7.294 21.159 -4.349 1.00 87.38 367 GLU A CA 1
ATOM 2847 C C . GLU A 1 367 ? -6.058 20.506 -4.981 1.00 87.38 367 GLU A C 1
ATOM 2849 O O . GLU A 1 367 ? -5.686 20.848 -6.107 1.00 87.38 367 GLU A O 1
ATOM 2854 N N . TRP A 1 368 ? -5.411 19.557 -4.294 1.00 93.00 368 TRP A N 1
ATOM 2855 C CA . TRP A 1 368 ? -4.187 18.929 -4.799 1.00 93.00 368 TRP A CA 1
ATOM 2856 C C . TRP A 1 368 ? -4.424 18.165 -6.097 1.00 93.00 368 TRP A C 1
ATOM 2858 O O . TRP A 1 368 ? -3.560 18.182 -6.966 1.00 93.00 368 TRP A O 1
ATOM 2868 N N . TYR A 1 369 ? -5.586 17.531 -6.253 1.00 95.56 369 TYR A N 1
ATOM 2869 C CA . TYR A 1 369 ? -5.844 16.618 -7.361 1.00 95.56 369 TYR A CA 1
ATOM 2870 C C . TYR A 1 369 ? -7.201 16.884 -8.018 1.00 95.56 369 TYR A C 1
ATOM 2872 O O . TYR A 1 369 ? -8.264 16.906 -7.391 1.00 95.56 369 TYR A O 1
ATOM 2880 N N . SER A 1 370 ? -7.182 17.060 -9.333 1.00 94.38 370 SER A N 1
ATOM 2881 C CA . SER A 1 370 ? -8.361 17.303 -10.157 1.00 94.38 370 SER A CA 1
ATOM 2882 C C . SER A 1 370 ? -8.993 16.013 -10.685 1.00 94.38 370 SER A C 1
ATOM 2884 O O . SER A 1 370 ? -10.192 16.004 -10.967 1.00 94.38 370 SER A O 1
ATOM 2886 N N . GLN A 1 371 ? -8.248 14.912 -10.766 1.00 95.88 371 GLN A N 1
ATOM 2887 C CA . GLN A 1 371 ? -8.687 13.610 -11.270 1.00 95.88 371 GLN A CA 1
ATOM 2888 C C . GLN A 1 371 ? -8.658 12.520 -10.197 1.00 95.88 371 GLN A C 1
ATOM 2890 O O . GLN A 1 371 ? -9.466 11.596 -10.276 1.00 95.88 371 GLN A O 1
ATOM 2895 N N . ILE A 1 372 ? -7.818 12.650 -9.171 1.00 97.00 372 ILE A N 1
ATOM 2896 C CA . ILE A 1 372 ? -7.819 11.790 -7.982 1.00 97.00 372 ILE A CA 1
ATOM 2897 C C . ILE A 1 372 ? -8.698 12.425 -6.894 1.00 97.00 372 ILE A C 1
ATOM 2899 O O . ILE A 1 372 ? -8.618 13.615 -6.610 1.00 97.00 372 ILE A O 1
ATOM 2903 N N . ARG A 1 373 ? -9.572 11.636 -6.262 1.00 95.69 373 ARG A N 1
ATOM 2904 C CA . ARG A 1 373 ? -10.255 12.030 -5.022 1.00 95.69 373 ARG A CA 1
ATOM 2905 C C . ARG A 1 373 ? -9.338 11.702 -3.851 1.00 95.69 373 ARG A C 1
ATOM 2907 O O . ARG A 1 373 ? -9.394 10.596 -3.310 1.00 95.69 373 ARG A O 1
ATOM 2914 N N . TYR A 1 374 ? -8.501 12.657 -3.488 1.00 95.69 374 TYR A N 1
ATOM 2915 C CA . TYR A 1 374 ? -7.668 12.569 -2.301 1.00 95.69 374 TYR A CA 1
ATOM 2916 C C . TYR A 1 374 ? -8.500 12.892 -1.053 1.00 95.69 374 TYR A C 1
ATOM 2918 O O . TYR A 1 374 ? -9.312 13.811 -1.072 1.00 95.69 374 TYR A O 1
ATOM 2926 N N . LEU A 1 375 ? -8.365 12.086 -0.001 1.00 93.38 375 LEU A N 1
ATOM 2927 C CA . LEU A 1 375 ? -9.027 12.303 1.285 1.00 93.38 375 LEU A CA 1
ATOM 2928 C C . LEU A 1 375 ? -7.988 12.189 2.390 1.00 93.38 375 LEU A C 1
ATOM 2930 O O . LEU A 1 375 ? -7.432 11.111 2.594 1.00 93.38 375 LEU A O 1
ATOM 2934 N N . TYR A 1 376 ? -7.758 13.282 3.107 1.00 91.12 376 TYR A N 1
ATOM 2935 C CA . TYR A 1 376 ? -6.901 13.299 4.285 1.00 91.12 376 TYR A CA 1
ATOM 2936 C C . TYR A 1 376 ? -7.729 13.065 5.552 1.00 91.12 376 TYR A C 1
ATOM 2938 O O . TYR A 1 376 ? -8.764 13.698 5.756 1.00 91.12 376 TYR A O 1
ATOM 2946 N N . ALA A 1 377 ? -7.283 12.146 6.403 1.00 86.81 377 ALA A N 1
ATOM 2947 C CA . ALA A 1 377 ? -7.939 11.805 7.656 1.00 86.81 377 ALA A CA 1
ATOM 2948 C C . ALA A 1 377 ? -6.910 11.704 8.787 1.00 86.81 377 ALA A C 1
ATOM 2950 O O . ALA A 1 377 ? -6.285 10.662 8.987 1.00 86.81 377 ALA A O 1
ATOM 2951 N N . ASP A 1 378 ? -6.771 12.775 9.562 1.00 85.44 378 ASP A N 1
ATOM 2952 C CA . ASP A 1 378 ? -6.027 12.734 10.818 1.00 85.44 378 ASP A CA 1
ATOM 2953 C C . ASP A 1 378 ? -6.855 11.992 11.877 1.00 85.44 378 ASP A C 1
ATOM 2955 O O . ASP A 1 378 ? -7.894 12.484 12.322 1.00 85.44 378 ASP A O 1
ATOM 2959 N N . VAL A 1 379 ? -6.414 10.800 12.276 1.00 79.94 379 VAL A N 1
ATOM 2960 C CA . VAL A 1 379 ? -7.104 9.950 13.258 1.00 79.94 379 VAL A CA 1
ATOM 2961 C C . VAL A 1 379 ? -7.174 10.635 14.628 1.00 79.94 379 VAL A C 1
ATOM 2963 O O . VAL A 1 379 ? -8.106 10.381 15.394 1.00 79.94 379 VAL A O 1
ATOM 2966 N N . ASP A 1 380 ? -6.268 11.575 14.919 1.00 70.75 380 ASP A N 1
ATOM 2967 C CA . ASP A 1 380 ? -6.295 12.344 16.157 1.00 70.75 380 ASP A CA 1
ATOM 2968 C C . ASP A 1 380 ? -7.280 13.522 16.156 1.00 70.75 380 ASP A C 1
ATOM 2970 O O . ASP A 1 380 ? -7.655 14.002 17.227 1.00 70.75 380 ASP A O 1
ATOM 2974 N N . THR A 1 381 ? -7.814 13.931 15.009 1.00 63.62 381 THR A N 1
ATOM 2975 C CA . THR A 1 381 ? -8.866 14.969 14.969 1.00 63.62 381 THR A CA 1
ATOM 2976 C C . THR A 1 381 ? -10.262 14.438 15.298 1.00 63.62 381 THR A C 1
ATOM 2978 O O . THR A 1 381 ? -11.206 15.217 15.419 1.00 63.62 381 THR A O 1
ATOM 2981 N N . TYR A 1 382 ? -10.392 13.121 15.504 1.00 59.22 382 TYR A N 1
ATOM 2982 C CA . TYR A 1 382 ? -11.653 12.467 15.832 1.00 59.22 382 TYR A CA 1
ATOM 2983 C C . TYR A 1 382 ? -11.592 11.765 17.188 1.00 59.22 382 TYR A C 1
ATOM 2985 O O . TYR A 1 382 ? -10.602 11.113 17.531 1.00 59.22 382 TYR A O 1
ATOM 2993 N N . VAL A 1 383 ? -12.672 11.859 17.960 1.00 56.69 383 VAL A N 1
ATOM 2994 C CA . VAL A 1 383 ? -12.892 11.010 19.139 1.00 56.69 383 VAL A CA 1
ATOM 2995 C C . VAL A 1 383 ? -13.891 9.924 18.757 1.00 56.69 383 VAL A C 1
ATOM 2997 O O . VAL A 1 383 ? -14.952 10.229 18.225 1.00 56.69 383 VAL A O 1
ATOM 3000 N N . ARG A 1 384 ? -13.562 8.658 19.022 1.00 62.03 384 ARG A N 1
ATOM 3001 C CA . ARG A 1 384 ? -14.386 7.491 18.684 1.00 62.03 384 ARG A CA 1
ATOM 3002 C C . ARG A 1 384 ? -15.194 7.033 19.890 1.00 62.03 384 ARG A C 1
ATOM 3004 O O . ARG A 1 384 ? -14.599 6.661 20.893 1.00 62.03 384 ARG A O 1
ATOM 3011 N N . LEU A 1 385 ? -16.517 6.948 19.750 1.00 62.56 385 LEU A N 1
ATOM 3012 C CA . LEU A 1 385 ? -17.401 6.282 20.714 1.00 62.56 385 LEU A CA 1
ATOM 3013 C C . LEU A 1 385 ? -17.555 4.796 20.365 1.00 62.56 385 LEU A C 1
ATOM 3015 O O . LEU A 1 385 ? -18.091 4.463 19.314 1.00 62.56 385 LEU A O 1
ATOM 3019 N N . ASN A 1 386 ? -17.106 3.905 21.240 1.00 62.72 386 ASN A N 1
ATOM 3020 C CA . ASN A 1 386 ? -17.241 2.455 21.113 1.00 62.72 386 ASN A CA 1
ATOM 3021 C C . ASN A 1 386 ? -18.414 1.964 21.944 1.00 62.72 386 ASN A C 1
ATOM 3023 O O . ASN A 1 386 ? -18.399 2.177 23.143 1.00 62.72 386 ASN A O 1
ATOM 3027 N N . GLY A 1 387 ? -19.373 1.247 21.370 1.00 63.88 387 GLY A N 1
ATOM 3028 C CA . GLY A 1 387 ? -20.409 0.560 22.141 1.00 63.88 387 GLY A CA 1
ATOM 3029 C C . GLY A 1 387 ? -20.142 -0.935 22.254 1.00 63.88 387 GLY A C 1
ATOM 3030 O O . GLY A 1 387 ? -19.944 -1.604 21.239 1.00 63.88 387 GLY A O 1
ATOM 3031 N N . ARG A 1 388 ? -20.193 -1.472 23.475 1.00 65.75 388 ARG A N 1
ATOM 3032 C CA . ARG A 1 388 ? -20.209 -2.911 23.759 1.00 65.75 388 ARG A CA 1
ATOM 3033 C C . ARG A 1 388 ? -21.479 -3.293 24.495 1.00 65.75 388 ARG A C 1
ATOM 3035 O O . ARG A 1 388 ? -21.779 -2.723 25.538 1.00 65.75 388 ARG A O 1
ATOM 3042 N N . TRP A 1 389 ? -22.201 -4.289 23.997 1.00 64.75 389 TRP A N 1
ATOM 3043 C CA . TRP A 1 389 ? -23.348 -4.836 24.715 1.00 64.75 389 TRP A CA 1
ATOM 3044 C C . TRP A 1 389 ? -22.904 -5.937 25.674 1.00 64.75 389 TRP A C 1
ATOM 3046 O O . TRP A 1 389 ? -22.336 -6.941 25.244 1.00 64.75 389 TRP A O 1
ATOM 3056 N N . ARG A 1 390 ? -23.190 -5.783 26.968 1.00 67.19 390 ARG A N 1
ATOM 3057 C CA . ARG A 1 390 ? -22.900 -6.803 27.976 1.00 67.19 390 ARG A CA 1
ATOM 3058 C C . ARG A 1 390 ? -23.960 -6.794 29.069 1.00 67.19 390 ARG A C 1
ATOM 3060 O O . ARG A 1 390 ? -24.318 -5.747 29.587 1.00 67.19 390 ARG A O 1
ATOM 3067 N N . ASP A 1 391 ? -24.471 -7.977 29.404 1.00 70.75 391 ASP A N 1
ATOM 3068 C CA . ASP A 1 391 ? -25.361 -8.196 30.553 1.00 70.75 391 ASP A CA 1
ATOM 3069 C C . ASP A 1 391 ? -26.606 -7.274 30.604 1.00 70.75 391 ASP A C 1
ATOM 3071 O O . ASP A 1 391 ? -27.121 -6.965 31.675 1.00 70.75 391 ASP A O 1
ATOM 3075 N N . GLY A 1 392 ? -27.128 -6.860 29.439 1.00 65.81 392 GLY A N 1
ATOM 3076 C CA . GLY A 1 392 ? -28.301 -5.977 29.339 1.00 65.81 392 GLY A CA 1
ATOM 3077 C C . GLY A 1 392 ? -27.987 -4.475 29.323 1.00 65.81 392 GLY A C 1
ATOM 3078 O O . GLY A 1 392 ? -28.915 -3.666 29.345 1.00 65.81 392 GLY A O 1
ATOM 3079 N N . THR A 1 393 ? -26.705 -4.116 29.260 1.00 65.94 393 THR A N 1
ATOM 3080 C CA . THR A 1 393 ? -26.192 -2.743 29.276 1.00 65.94 393 THR A CA 1
ATOM 3081 C C . THR A 1 393 ? -25.341 -2.491 28.031 1.00 65.94 393 THR A C 1
ATOM 3083 O O . THR A 1 393 ? -24.557 -3.353 27.624 1.00 65.94 393 THR A O 1
ATOM 3086 N N . ALA A 1 394 ? -25.466 -1.310 27.420 1.00 67.25 394 ALA A N 1
ATOM 3087 C CA . ALA A 1 394 ? -24.502 -0.851 26.423 1.00 67.25 394 ALA A CA 1
ATOM 3088 C C . ALA A 1 394 ? -23.422 -0.012 27.106 1.00 67.25 394 ALA A C 1
ATOM 3090 O O . ALA A 1 394 ? -23.683 1.094 27.568 1.00 67.25 394 ALA A O 1
ATOM 3091 N N . HIS A 1 395 ? -22.206 -0.537 27.145 1.00 70.12 395 HIS A N 1
ATOM 3092 C CA . HIS A 1 395 ? -21.016 0.166 27.594 1.00 70.12 395 HIS A CA 1
ATOM 3093 C C . HIS A 1 395 ? -20.472 0.992 26.436 1.00 70.12 395 HIS A C 1
ATOM 3095 O O . HIS A 1 395 ? -19.952 0.443 25.466 1.00 70.12 395 HIS A O 1
ATOM 3101 N N . LEU A 1 396 ? -20.617 2.304 26.522 1.00 67.69 396 LEU A N 1
ATOM 3102 C CA . LEU A 1 396 ? -20.004 3.246 25.608 1.00 67.69 396 LEU A CA 1
ATOM 3103 C C . LEU A 1 396 ? -18.609 3.617 26.114 1.00 67.69 396 LEU A C 1
ATOM 3105 O O . LEU A 1 396 ? -18.458 3.875 27.301 1.00 67.69 396 LEU A O 1
ATOM 3109 N N . SER A 1 397 ? -17.593 3.679 25.258 1.00 65.06 397 SER A N 1
ATOM 3110 C CA . SER A 1 397 ? -16.250 4.103 25.650 1.00 65.06 397 SER A CA 1
ATOM 3111 C C . SER A 1 397 ? -15.510 4.880 24.570 1.00 65.06 397 SER A C 1
ATOM 3113 O O . SER A 1 397 ? -15.549 4.525 23.393 1.00 65.06 397 SER A O 1
ATOM 3115 N N . TRP A 1 398 ? -14.778 5.914 24.960 1.00 65.88 398 TRP A N 1
ATOM 3116 C CA . TRP A 1 398 ? -13.976 6.717 24.048 1.00 65.88 398 TRP A CA 1
ATOM 3117 C C . TRP A 1 398 ? -12.618 6.064 23.788 1.00 65.88 398 TRP A C 1
ATOM 3119 O O . TRP A 1 398 ? -12.074 5.389 24.661 1.00 65.88 398 TRP A O 1
ATOM 3129 N N . ASN A 1 399 ? -12.064 6.231 22.586 1.00 57.88 399 ASN A N 1
ATOM 3130 C CA . ASN A 1 399 ? -10.719 5.722 22.282 1.00 57.88 399 ASN A CA 1
ATOM 3131 C C . ASN A 1 399 ? -9.592 6.554 22.910 1.00 57.88 399 ASN A C 1
ATOM 3133 O O . ASN A 1 399 ? -8.467 6.076 23.019 1.00 57.88 399 ASN A O 1
ATOM 3137 N N . LYS A 1 400 ? -9.889 7.783 23.332 1.00 60.09 400 LYS A N 1
ATOM 3138 C CA . LYS A 1 400 ? -8.963 8.688 24.012 1.00 60.09 400 LYS A CA 1
ATOM 3139 C C . LYS A 1 400 ? -9.741 9.692 24.866 1.00 60.09 400 LYS A C 1
ATOM 3141 O O . LYS A 1 400 ? -10.946 9.843 24.635 1.00 60.09 400 LYS A O 1
ATOM 3146 N N . PRO A 1 401 ? -9.078 10.371 25.819 1.00 60.78 401 PRO A N 1
ATOM 3147 C CA . PRO A 1 401 ? -9.682 11.487 26.531 1.00 60.78 401 PRO A CA 1
ATOM 3148 C C . PRO A 1 401 ? -10.286 12.492 25.549 1.00 60.78 401 PRO A C 1
ATOM 3150 O O . PRO A 1 401 ? -9.723 12.766 24.484 1.00 60.78 401 PRO A O 1
ATOM 3153 N N . LEU A 1 402 ? -11.463 12.999 25.886 1.00 59.94 402 LEU A N 1
ATOM 3154 C CA . LEU A 1 402 ? -12.171 13.988 25.090 1.00 59.94 402 LEU A CA 1
ATOM 3155 C C . LEU A 1 402 ? -11.354 15.283 25.050 1.00 59.94 402 LEU A C 1
ATOM 3157 O O . LEU A 1 402 ? -10.708 15.661 26.027 1.00 59.94 402 LEU A O 1
ATOM 3161 N N . HIS A 1 403 ? -11.384 15.978 23.912 1.00 58.25 403 HIS A N 1
ATOM 3162 C CA . HIS A 1 403 ? -10.761 17.296 23.813 1.00 58.25 403 HIS A CA 1
ATOM 3163 C C . HIS A 1 403 ? -11.349 18.229 24.883 1.00 58.25 403 HIS A C 1
ATOM 3165 O O . HIS A 1 403 ? -12.562 18.171 25.105 1.00 58.25 403 HIS A O 1
ATOM 3171 N N . PRO A 1 404 ? -10.554 19.115 25.509 1.00 62.12 404 PRO A N 1
ATOM 3172 C CA . PRO A 1 404 ? -11.061 20.065 26.499 1.00 62.12 404 PRO A CA 1
ATOM 3173 C C . PRO A 1 404 ? -12.257 20.894 26.009 1.00 62.12 404 PRO A C 1
ATOM 3175 O O . PRO A 1 404 ? -13.127 21.230 26.805 1.00 62.12 404 PRO A O 1
ATOM 3178 N N . ASP A 1 405 ? -12.354 21.153 24.703 1.00 56.97 405 ASP A N 1
ATOM 3179 C CA . ASP A 1 405 ? -13.473 21.896 24.099 1.00 56.97 405 ASP A CA 1
ATOM 3180 C C . ASP A 1 405 ? -14.808 21.128 24.099 1.00 56.97 405 ASP A C 1
ATOM 3182 O O . ASP A 1 405 ? -15.860 21.717 23.868 1.00 56.97 405 ASP A O 1
ATOM 3186 N N . LEU A 1 406 ? -14.790 19.820 24.378 1.00 59.81 406 LEU A N 1
ATOM 3187 C CA . LEU A 1 406 ? -15.997 19.015 24.590 1.00 59.81 406 LEU A CA 1
ATOM 3188 C C . LEU A 1 406 ? -16.480 19.057 26.050 1.00 59.81 406 LEU A C 1
ATOM 3190 O O . LEU A 1 406 ? -17.542 18.506 26.358 1.00 59.81 406 LEU A O 1
ATOM 3194 N N . ALA A 1 407 ? -15.742 19.712 26.956 1.00 62.44 407 ALA A N 1
ATOM 3195 C CA . ALA A 1 407 ? -16.206 19.959 28.315 1.00 62.44 407 ALA A CA 1
ATOM 3196 C C . ALA A 1 407 ? -17.481 20.819 28.278 1.00 62.44 407 ALA A C 1
ATOM 3198 O O . ALA A 1 407 ? -17.504 21.905 27.703 1.00 62.44 407 ALA A O 1
ATOM 3199 N N . GLY A 1 408 ? -18.562 20.323 28.886 1.00 65.00 408 GLY A N 1
ATOM 3200 C CA . GLY A 1 408 ? -19.873 20.975 28.803 1.00 65.00 408 GLY A CA 1
ATOM 3201 C C . GLY A 1 408 ? -20.699 20.592 27.571 1.00 65.00 408 GLY A C 1
ATOM 3202 O O . GLY A 1 408 ? -21.693 21.256 27.288 1.00 65.00 408 GLY A O 1
ATOM 3203 N N . CYS A 1 409 ? -20.336 19.523 26.858 1.00 70.00 409 CYS A N 1
ATOM 3204 C CA . CYS A 1 409 ? -21.221 18.836 25.915 1.00 70.00 409 CYS A CA 1
ATOM 3205 C C . CYS A 1 409 ? -21.910 17.629 26.574 1.00 70.00 409 CYS A C 1
ATOM 3207 O O . CYS A 1 409 ? -21.501 17.144 27.637 1.00 70.00 409 CYS A O 1
ATOM 3209 N N . ARG A 1 410 ? -22.961 17.119 25.930 1.00 73.69 410 ARG A N 1
ATOM 3210 C CA . ARG A 1 410 ? -23.683 15.919 26.363 1.00 73.69 410 ARG A CA 1
ATOM 3211 C C . ARG A 1 410 ? -23.913 14.949 25.209 1.00 73.69 410 ARG A C 1
ATOM 3213 O O . ARG A 1 410 ? -24.148 15.377 24.080 1.00 73.69 410 ARG A O 1
ATOM 3220 N N . VAL A 1 411 ? -23.841 13.650 25.502 1.00 73.19 411 VAL A N 1
ATOM 3221 C CA . VAL A 1 411 ? -24.167 12.581 24.544 1.00 73.19 411 VAL A CA 1
ATOM 3222 C C . VAL A 1 411 ? -25.666 12.325 24.580 1.00 73.19 411 VAL A C 1
ATOM 3224 O O . VAL A 1 411 ? -26.224 12.003 25.634 1.00 73.19 411 VAL A O 1
ATOM 3227 N N . CYS A 1 412 ? -26.295 12.429 23.417 1.00 74.44 412 CYS A N 1
ATOM 3228 C CA . CYS A 1 412 ? -27.713 12.189 23.202 1.00 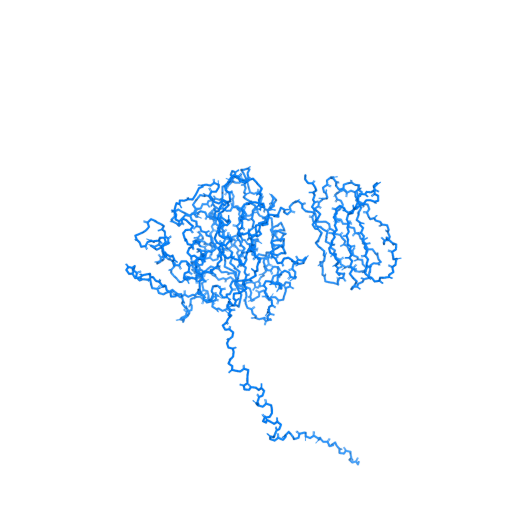74.44 412 CYS A CA 1
ATOM 3229 C C . CYS A 1 412 ? -27.924 10.993 22.265 1.00 74.44 412 CYS A C 1
ATOM 3231 O O . CYS A 1 412 ? -27.048 10.659 21.461 1.00 74.44 412 CYS A O 1
ATOM 3233 N N . TYR A 1 413 ? -29.081 10.332 22.372 1.00 73.56 413 TYR A N 1
ATOM 3234 C CA . TYR A 1 413 ? -29.444 9.224 21.490 1.00 73.56 413 TYR A CA 1
ATOM 3235 C C . TYR A 1 413 ? -30.963 9.044 21.333 1.00 73.56 413 TYR A C 1
ATOM 3237 O O . TYR A 1 413 ? -31.734 9.381 22.231 1.00 73.56 413 TYR A O 1
ATOM 3245 N N . SER A 1 414 ? -31.392 8.480 20.200 1.00 73.00 414 SER A N 1
ATOM 3246 C CA . SER A 1 414 ? -32.790 8.147 19.878 1.00 73.00 414 SER A CA 1
ATOM 3247 C C . SER A 1 414 ? -32.896 6.805 19.138 1.00 73.00 414 SER A C 1
ATOM 3249 O O . SER A 1 414 ? -31.892 6.293 18.647 1.00 73.00 414 SER A O 1
ATOM 3251 N N . SER A 1 415 ? -34.095 6.205 19.086 1.00 71.81 415 SER A N 1
ATOM 3252 C CA . SER A 1 415 ? -34.346 4.910 18.423 1.00 71.81 415 SER A CA 1
ATOM 3253 C C . SER A 1 415 ? -35.507 4.960 17.429 1.00 71.81 415 SER A C 1
ATOM 3255 O O . SER A 1 415 ? -36.525 5.587 17.722 1.00 71.81 415 SER A O 1
ATOM 3257 N N . ASP A 1 416 ? -35.424 4.191 16.341 1.00 63.03 416 ASP A N 1
ATOM 3258 C CA . ASP A 1 416 ? -36.413 4.190 15.243 1.00 63.03 416 ASP A CA 1
ATOM 3259 C C . ASP A 1 416 ? -37.773 3.536 15.564 1.00 63.03 416 ASP A C 1
ATOM 3261 O O . ASP A 1 416 ? -38.706 3.600 14.764 1.00 63.03 416 ASP A O 1
ATOM 3265 N N . THR A 1 417 ? -37.937 2.880 16.718 1.00 55.88 417 THR A N 1
ATOM 3266 C CA . THR A 1 417 ? -39.121 2.047 17.017 1.00 55.88 417 THR A CA 1
ATOM 3267 C C . THR A 1 417 ? -40.382 2.808 17.458 1.00 55.88 417 THR A C 1
ATOM 3269 O O . THR A 1 417 ? -41.310 2.197 17.985 1.00 55.88 417 THR A O 1
ATOM 3272 N N . GLY A 1 418 ? -40.479 4.114 17.193 1.00 43.97 418 GLY A N 1
ATOM 3273 C CA . GLY A 1 418 ? -41.769 4.819 17.141 1.00 43.97 418 GLY A CA 1
ATOM 3274 C C . GLY A 1 418 ? -42.532 4.968 18.461 1.00 43.97 418 GLY A C 1
ATOM 3275 O O . GLY A 1 418 ? -43.740 5.194 18.441 1.00 43.97 418 GLY A O 1
ATOM 3276 N N . ALA A 1 419 ? -41.855 4.884 19.601 1.00 38.56 419 ALA A N 1
ATOM 3277 C CA . ALA A 1 419 ? -42.327 5.584 20.785 1.00 38.56 419 ALA A CA 1
ATOM 3278 C C . ALA A 1 419 ? -41.553 6.900 20.862 1.00 38.56 419 ALA A C 1
ATOM 3280 O O . ALA A 1 419 ? -40.334 6.889 20.686 1.00 38.56 419 ALA A O 1
ATOM 3281 N N . ASP A 1 420 ? -42.247 7.998 21.164 1.00 39.03 420 ASP A N 1
ATOM 3282 C CA . ASP A 1 420 ? -41.669 9.115 21.914 1.00 39.03 420 ASP A CA 1
ATOM 3283 C C . ASP A 1 420 ? -41.129 8.553 23.239 1.00 39.03 420 ASP A C 1
ATOM 3285 O O . ASP A 1 420 ? -41.725 8.692 24.306 1.00 39.03 420 ASP A O 1
ATOM 3289 N N . VAL A 1 421 ? -40.014 7.831 23.182 1.00 40.97 421 VAL A N 1
ATOM 3290 C CA . VAL A 1 421 ? -39.123 7.740 24.321 1.00 40.97 421 VAL A CA 1
ATOM 3291 C C . VAL A 1 421 ? -38.424 9.083 24.321 1.00 40.97 421 VAL A C 1
ATOM 3293 O O . VAL A 1 421 ? -37.402 9.274 23.664 1.00 40.97 421 VAL A O 1
ATOM 3296 N N . ASP A 1 422 ? -39.062 10.030 25.013 1.00 39.72 422 ASP A N 1
ATOM 3297 C CA . ASP A 1 422 ? -38.378 11.096 25.731 1.00 39.72 422 ASP A CA 1
ATOM 3298 C C . ASP A 1 422 ? -36.963 10.624 26.064 1.00 39.72 422 ASP A C 1
ATOM 3300 O O . ASP A 1 422 ? -36.816 9.603 26.742 1.00 39.72 422 ASP A O 1
ATOM 3304 N N . GLN A 1 423 ? -35.965 11.333 25.522 1.00 44.25 423 GLN A N 1
ATOM 3305 C CA . GLN A 1 423 ? -34.579 11.391 25.991 1.00 44.25 423 GLN A CA 1
ATOM 3306 C C . GLN A 1 423 ? -34.228 10.234 26.929 1.00 44.25 423 GLN A C 1
ATOM 3308 O O . GLN A 1 423 ? -34.431 10.359 28.140 1.00 44.25 423 GLN A O 1
ATOM 3313 N N . GLY A 1 424 ? -33.772 9.096 26.395 1.00 42.72 424 GLY A N 1
ATOM 3314 C CA . GLY A 1 424 ? -33.494 7.925 27.225 1.00 42.72 424 GLY A CA 1
ATOM 3315 C C . GLY A 1 424 ? -32.679 8.323 28.460 1.00 42.72 424 GLY A C 1
ATOM 3316 O O . GLY A 1 424 ? -31.543 8.751 28.326 1.00 42.72 424 GLY A O 1
ATOM 3317 N N . SER A 1 425 ? -33.294 8.255 29.645 1.00 46.41 425 SER A N 1
ATOM 3318 C CA . SER A 1 425 ? -32.721 8.605 30.957 1.00 46.41 425 SER A CA 1
ATOM 3319 C C . SER A 1 425 ? -31.701 9.757 30.951 1.00 46.41 425 SER A C 1
ATOM 3321 O O . SER A 1 425 ? -30.584 9.564 31.413 1.00 46.41 425 SER A O 1
ATOM 3323 N N . SER A 1 426 ? -32.091 10.946 30.484 1.00 51.81 426 SER A N 1
ATOM 3324 C CA . SER A 1 426 ? -31.258 12.160 30.444 1.00 51.81 426 SER A CA 1
ATOM 3325 C C . SER A 1 426 ? -30.006 12.075 29.548 1.00 51.81 426 SER A C 1
ATOM 3327 O O . SER A 1 426 ? -29.280 11.084 29.536 1.00 51.81 426 SER A O 1
ATOM 3329 N N . PRO A 1 427 ? -29.677 13.155 28.826 1.00 55.81 427 PRO A N 1
ATOM 3330 C CA . PRO A 1 427 ? -28.408 13.237 28.117 1.00 55.81 427 PRO A CA 1
ATOM 3331 C C . PRO A 1 427 ? -27.231 13.073 29.090 1.00 55.81 427 PRO A C 1
ATOM 3333 O O . PRO A 1 427 ? -27.259 13.601 30.206 1.00 55.81 427 PRO A O 1
ATOM 3336 N N . ILE A 1 428 ? -26.201 12.322 28.688 1.00 61.66 428 ILE A N 1
ATOM 3337 C CA . ILE A 1 428 ? -25.057 12.066 29.567 1.00 61.66 428 ILE A CA 1
ATOM 3338 C C . ILE A 1 428 ? -24.107 13.247 29.486 1.00 61.66 428 ILE A C 1
ATOM 3340 O O . ILE A 1 428 ? -23.480 13.479 28.451 1.00 61.66 428 ILE A O 1
ATOM 3344 N N . ASN A 1 429 ? -23.980 13.966 30.595 1.00 64.88 429 ASN A N 1
ATOM 3345 C CA . ASN A 1 429 ? -23.020 15.050 30.711 1.00 64.88 429 ASN A CA 1
ATOM 3346 C C . ASN A 1 429 ? -21.598 14.501 30.657 1.00 64.88 429 ASN A C 1
ATOM 3348 O O . ASN A 1 429 ? -21.227 13.644 31.461 1.00 64.88 429 ASN A O 1
ATOM 3352 N N . ILE A 1 430 ? -20.786 15.070 29.773 1.00 63.69 430 ILE A N 1
ATOM 3353 C CA . ILE A 1 430 ? -19.336 14.934 29.841 1.00 63.69 430 ILE A CA 1
ATOM 3354 C C . ILE A 1 430 ? -18.877 15.867 30.968 1.00 63.69 430 ILE A C 1
ATOM 3356 O O . ILE A 1 430 ? -18.579 17.041 30.754 1.00 63.69 430 ILE A O 1
ATOM 3360 N N . ALA A 1 431 ? -18.945 15.371 32.205 1.00 57.12 431 ALA A N 1
ATOM 3361 C CA . ALA A 1 431 ? -18.521 16.117 33.391 1.00 57.12 431 ALA A CA 1
ATOM 3362 C C . ALA A 1 431 ? -16.994 16.104 33.561 1.00 57.12 431 ALA A C 1
ATOM 3364 O O . ALA A 1 431 ? -16.434 17.030 34.143 1.00 57.12 431 ALA A O 1
ATOM 3365 N N . ASP A 1 432 ? -16.345 15.063 33.039 1.00 61.88 432 ASP A N 1
ATOM 3366 C CA . ASP A 1 432 ? -14.901 14.880 33.032 1.00 61.88 432 ASP A CA 1
ATOM 3367 C C . ASP A 1 432 ? -14.466 14.488 31.607 1.00 61.88 432 ASP A C 1
ATOM 3369 O O . ASP A 1 432 ? -14.897 13.440 31.115 1.00 61.88 432 ASP A O 1
ATOM 3373 N N . PRO A 1 433 ? -13.666 15.311 30.904 1.00 54.06 433 PRO A N 1
ATOM 3374 C CA . PRO A 1 433 ? -13.148 14.959 29.584 1.00 54.06 433 PRO A CA 1
ATOM 3375 C C . PRO A 1 433 ? -12.241 13.715 29.616 1.00 54.06 433 PRO A C 1
ATOM 3377 O O . PRO A 1 433 ? -12.100 13.046 28.594 1.00 54.06 433 PRO A O 1
ATOM 3380 N N . ASP A 1 434 ? -11.705 13.333 30.778 1.00 56.41 434 ASP A N 1
ATOM 3381 C CA . ASP A 1 434 ? -10.945 12.093 30.958 1.00 56.41 434 ASP A CA 1
ATOM 3382 C C . ASP A 1 434 ? -11.851 10.867 31.201 1.00 56.41 434 ASP A C 1
ATOM 3384 O O . ASP A 1 434 ? -11.369 9.731 31.277 1.00 56.41 434 ASP A O 1
ATOM 3388 N N . GLN A 1 435 ? -13.178 11.046 31.290 1.00 64.31 435 GLN A N 1
ATOM 3389 C CA . GLN A 1 435 ? -14.120 9.938 31.430 1.00 64.31 435 GLN A CA 1
ATOM 3390 C C . GLN A 1 435 ? -14.202 9.132 30.130 1.00 64.31 435 GLN A C 1
ATOM 3392 O O . GLN A 1 435 ? -14.924 9.465 29.192 1.00 64.31 435 GLN A O 1
ATOM 3397 N N . LEU A 1 436 ? -13.499 8.002 30.108 1.00 57.81 436 LEU A N 1
ATOM 3398 C CA . LEU A 1 436 ? -13.403 7.129 28.940 1.00 57.81 436 LEU A CA 1
ATOM 3399 C C . LEU A 1 436 ? -14.604 6.203 28.733 1.00 57.81 436 LEU A C 1
ATOM 3401 O O . LEU A 1 436 ? -14.617 5.521 27.716 1.00 57.81 436 LEU A O 1
ATOM 3405 N N . ALA A 1 437 ? -15.587 6.123 29.640 1.00 65.31 437 ALA A N 1
ATOM 3406 C CA . ALA A 1 437 ? -16.734 5.225 29.471 1.00 65.31 437 ALA A CA 1
ATOM 3407 C C . ALA A 1 437 ? -18.038 5.689 30.144 1.00 65.31 437 ALA A C 1
ATOM 3409 O O . ALA A 1 437 ? -18.023 6.390 31.158 1.00 65.31 437 ALA A O 1
ATOM 3410 N N . ILE A 1 438 ? -19.170 5.271 29.572 1.00 70.12 438 ILE A N 1
ATOM 3411 C CA . ILE A 1 438 ? -20.539 5.559 30.005 1.00 70.12 438 ILE A CA 1
ATOM 3412 C C . ILE A 1 438 ? -21.402 4.303 29.819 1.00 70.12 438 ILE A C 1
ATOM 3414 O O . ILE A 1 438 ? -21.389 3.701 28.751 1.00 70.12 438 ILE A O 1
ATOM 3418 N N . ASP A 1 439 ? -22.225 3.958 30.806 1.00 70.12 439 ASP A N 1
ATOM 3419 C CA . ASP A 1 439 ? -23.151 2.827 30.713 1.00 70.12 439 ASP A CA 1
ATOM 3420 C C . ASP A 1 439 ? -24.571 3.297 30.380 1.00 70.12 439 ASP A C 1
ATOM 3422 O O . ASP A 1 439 ? -25.184 4.063 31.124 1.00 70.12 439 ASP A O 1
ATOM 3426 N N . LEU A 1 440 ? -25.117 2.800 29.271 1.00 66.50 440 LEU A N 1
ATOM 3427 C CA . LEU A 1 440 ? -26.502 3.006 28.871 1.00 66.50 440 LEU A CA 1
ATOM 3428 C C . LEU A 1 440 ? -27.359 1.801 29.259 1.00 66.50 440 LEU A C 1
ATOM 3430 O O . LEU A 1 440 ? -27.122 0.669 28.827 1.00 66.50 440 LEU A O 1
ATOM 3434 N N . THR A 1 441 ? -28.405 2.066 30.035 1.00 65.62 441 THR A N 1
ATOM 3435 C CA . THR A 1 441 ? -29.408 1.074 30.437 1.00 65.62 441 THR A CA 1
ATOM 3436 C C . THR A 1 441 ? -30.728 1.328 29.708 1.00 65.62 441 THR A C 1
ATOM 3438 O O . THR A 1 441 ? -31.004 2.442 29.271 1.00 65.62 441 THR A O 1
ATOM 3441 N N . GLY A 1 442 ? -31.548 0.288 29.535 1.00 63.84 442 GLY A N 1
ATOM 3442 C CA . GLY A 1 442 ? -32.867 0.416 28.897 1.00 63.84 442 GLY A CA 1
ATOM 3443 C C . GLY A 1 442 ? -32.861 0.451 27.364 1.00 63.84 442 GLY A C 1
ATOM 3444 O O . GLY A 1 442 ? -33.906 0.690 26.762 1.00 63.84 442 GLY A O 1
ATOM 3445 N N . LEU A 1 443 ? -31.724 0.179 26.716 1.00 67.06 443 LEU A N 1
ATOM 3446 C CA . LEU A 1 443 ? -31.682 0.008 25.264 1.00 67.06 443 LEU A CA 1
ATOM 3447 C C . LEU A 1 443 ? -32.247 -1.358 24.853 1.00 67.06 443 LEU A C 1
ATOM 3449 O O . LEU A 1 443 ? -32.146 -2.348 25.579 1.00 67.06 443 LEU A O 1
ATOM 3453 N N . THR A 1 444 ? -32.834 -1.416 23.662 1.00 68.81 444 THR A N 1
ATOM 3454 C CA . THR A 1 444 ? -33.414 -2.632 23.089 1.00 68.81 444 THR A CA 1
ATOM 3455 C C . THR A 1 444 ? -32.445 -3.233 22.076 1.00 68.81 444 THR A C 1
ATOM 3457 O O . THR A 1 444 ? -32.021 -2.567 21.131 1.00 68.81 444 THR A O 1
ATOM 3460 N N . MET A 1 445 ? -32.094 -4.508 22.260 1.00 66.00 445 MET A N 1
ATOM 3461 C CA . MET A 1 445 ? -31.283 -5.241 21.284 1.00 66.00 445 MET A CA 1
ATOM 3462 C C . MET A 1 445 ? -31.988 -5.293 19.926 1.00 66.00 445 MET A C 1
ATOM 3464 O O . MET A 1 445 ? -33.207 -5.438 19.862 1.00 66.00 445 MET A O 1
ATOM 3468 N N . TYR A 1 446 ? -31.203 -5.250 18.850 1.00 67.56 446 TYR A N 1
ATOM 3469 C CA . TYR A 1 446 ? -31.663 -5.252 17.458 1.00 67.56 446 TYR A CA 1
ATOM 3470 C C . TYR A 1 446 ? -32.440 -4.000 17.019 1.00 67.56 446 TYR A C 1
ATOM 3472 O O . TYR A 1 446 ? -32.964 -3.980 15.906 1.00 67.56 446 TYR A O 1
ATOM 3480 N N . SER A 1 447 ? -32.473 -2.947 17.839 1.00 68.94 447 SER A N 1
ATOM 3481 C CA . SER A 1 447 ? -32.957 -1.628 17.424 1.00 68.94 447 SER A CA 1
ATOM 3482 C C . SER A 1 447 ? -31.831 -0.788 16.819 1.00 68.94 447 SER A C 1
ATOM 3484 O O . SER A 1 447 ? -30.664 -0.917 17.204 1.00 68.94 447 SER A O 1
ATOM 3486 N N . LEU A 1 448 ? -32.196 0.070 15.865 1.00 68.56 448 LEU A N 1
ATOM 3487 C CA . LEU A 1 448 ? -31.336 1.116 15.318 1.00 68.56 448 LEU A CA 1
ATOM 3488 C C . LEU A 1 448 ? -31.369 2.333 16.240 1.00 68.56 448 LEU A C 1
ATOM 3490 O O . LEU A 1 448 ? -32.446 2.771 16.651 1.00 68.56 448 LEU A O 1
ATOM 3494 N N . TYR A 1 449 ? -30.186 2.853 16.545 1.00 71.12 449 TYR A N 1
ATOM 3495 C CA . TYR A 1 449 ? -29.987 4.029 17.374 1.00 71.12 449 TYR A CA 1
ATOM 3496 C C . TYR A 1 449 ? -29.236 5.113 16.615 1.00 71.12 449 TYR A C 1
ATOM 3498 O O . TYR A 1 449 ? -28.253 4.834 15.931 1.00 71.12 449 TYR A O 1
ATOM 3506 N N . HIS A 1 450 ? -29.689 6.348 16.777 1.00 70.50 450 HIS A N 1
ATOM 3507 C CA . HIS A 1 450 ? -29.011 7.549 16.319 1.00 70.50 450 HIS A CA 1
ATOM 3508 C C . HIS A 1 450 ? -28.396 8.250 17.530 1.00 70.50 450 HIS A C 1
ATOM 3510 O O . HIS A 1 450 ? -29.114 8.566 18.470 1.00 70.50 450 HIS A O 1
ATOM 3516 N N . PHE A 1 451 ? -27.083 8.462 17.527 1.00 73.75 451 PHE A N 1
ATOM 3517 C CA . PHE A 1 451 ? -26.324 9.149 18.580 1.00 73.75 451 PHE A CA 1
ATOM 3518 C C . PHE A 1 451 ? -25.798 10.499 18.087 1.00 73.75 451 PHE A C 1
ATOM 3520 O O . PHE A 1 451 ? -25.367 10.591 16.936 1.00 73.75 451 PHE A O 1
ATOM 3527 N N . TRP A 1 452 ? -25.751 11.506 18.958 1.00 71.81 452 TRP A N 1
ATOM 3528 C CA . TRP A 1 452 ? -25.173 12.817 18.649 1.00 71.81 452 TRP A CA 1
ATOM 3529 C C . TRP A 1 452 ? -24.589 13.512 19.887 1.00 71.81 452 TRP A C 1
ATOM 3531 O O . TRP A 1 452 ? -24.872 13.125 21.023 1.00 71.81 452 TRP A O 1
ATOM 3541 N N . LEU A 1 453 ? -23.753 14.527 19.662 1.00 71.69 453 LEU A N 1
ATOM 3542 C CA . LEU A 1 453 ? -23.258 15.439 20.695 1.00 71.69 453 LEU A CA 1
ATOM 3543 C C . LEU A 1 453 ? -23.901 16.813 20.545 1.00 71.69 453 LEU A C 1
ATOM 3545 O O . LEU A 1 453 ? -23.972 17.337 19.437 1.00 71.69 453 LEU A O 1
ATOM 3549 N N . GLU A 1 454 ? -24.272 17.438 21.658 1.00 72.19 454 GLU A N 1
ATOM 3550 C CA . GLU A 1 454 ? -24.729 18.832 21.682 1.00 72.19 454 GLU A CA 1
ATOM 3551 C C . GLU A 1 454 ? -24.215 19.582 22.927 1.00 72.19 454 GLU A C 1
ATOM 3553 O O . GLU A 1 454 ? -23.899 18.942 23.940 1.00 72.19 454 GLU A O 1
ATOM 3558 N N . PRO A 1 455 ? -24.108 20.923 22.889 1.00 71.19 455 PRO A N 1
ATOM 3559 C CA . PRO A 1 455 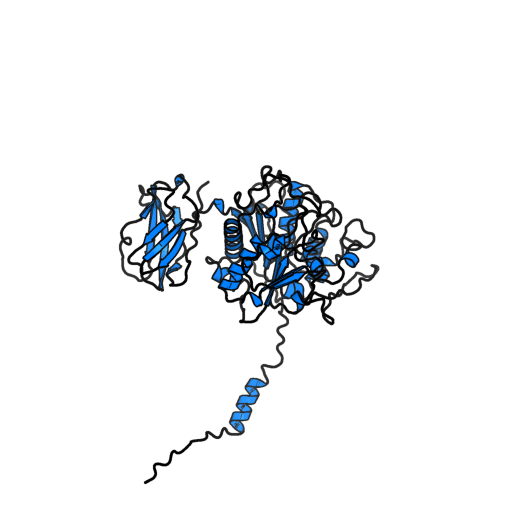? -23.712 21.719 24.049 1.00 71.19 455 PRO A CA 1
ATOM 3560 C C . PRO A 1 455 ? -24.754 21.657 25.178 1.00 71.19 455 PRO A C 1
ATOM 3562 O O . PRO A 1 455 ? -25.952 21.545 24.937 1.00 71.19 455 PRO A O 1
ATOM 3565 N N . TYR A 1 456 ? -24.314 21.782 26.431 1.00 66.81 456 TYR A N 1
ATOM 3566 C CA . TYR A 1 456 ? -25.195 21.711 27.604 1.00 66.81 456 TYR A CA 1
ATOM 3567 C C . TYR A 1 456 ? -26.121 22.931 27.750 1.00 66.81 456 TYR A C 1
ATOM 3569 O O . TYR A 1 456 ? -27.266 22.786 28.180 1.00 66.81 456 TYR A O 1
ATOM 3577 N N . GLU A 1 457 ? -25.641 24.133 27.409 1.00 61.47 457 GLU A N 1
ATOM 3578 C CA . GLU A 1 457 ? -26.352 25.396 27.683 1.00 61.47 457 GLU A CA 1
ATOM 3579 C C . GLU A 1 457 ? -27.211 25.927 26.527 1.00 61.47 457 GLU A C 1
ATOM 3581 O O . GLU A 1 457 ? -28.016 26.840 26.722 1.00 61.47 457 GLU A O 1
ATOM 3586 N N . SER A 1 458 ? -27.114 25.345 25.336 1.00 52.19 458 SER A N 1
ATOM 3587 C CA . SER A 1 458 ? -27.995 25.662 24.217 1.00 52.19 458 SER A CA 1
ATOM 3588 C C . SER A 1 458 ? -28.702 24.388 23.783 1.00 52.19 458 SER A C 1
ATOM 3590 O O . SER A 1 458 ? -28.057 23.404 23.450 1.00 52.19 458 SER A O 1
ATOM 3592 N N . GLY A 1 459 ? -30.037 24.396 23.732 1.00 53.84 459 GLY A N 1
ATOM 3593 C CA . GLY A 1 459 ? -30.806 23.388 22.986 1.00 53.84 459 GLY A CA 1
ATOM 3594 C C . GLY A 1 459 ? -30.595 23.548 21.475 1.00 53.84 459 GLY A C 1
ATOM 3595 O O . GLY A 1 459 ? -31.555 23.773 20.746 1.00 53.84 459 GLY A O 1
ATOM 3596 N N . GLY A 1 460 ? -29.331 23.594 21.053 1.00 55.56 460 GLY A N 1
ATOM 3597 C CA . GLY A 1 460 ? -28.872 23.879 19.706 1.00 55.56 460 GLY A CA 1
ATOM 3598 C C . GLY A 1 460 ? -28.638 22.611 18.898 1.00 55.56 460 GLY A C 1
ATOM 3599 O O . GLY A 1 460 ? -28.597 21.511 19.441 1.00 55.56 460 GLY A O 1
ATOM 3600 N N . GLU A 1 461 ? -28.492 22.816 17.591 1.00 59.59 461 GLU A N 1
ATOM 3601 C CA . GLU A 1 461 ? -28.168 21.782 16.608 1.00 59.59 461 GLU A CA 1
ATOM 3602 C C . GLU A 1 461 ? -26.987 20.904 17.069 1.00 59.59 461 GLU A C 1
ATOM 3604 O O . GLU A 1 461 ? -26.040 21.428 17.674 1.00 59.59 461 GLU A O 1
ATOM 3609 N N . PRO A 1 462 ? -27.013 19.593 16.770 1.00 62.62 462 PRO A N 1
ATOM 3610 C CA . PRO A 1 462 ? -25.909 18.693 17.067 1.00 62.62 462 PRO A CA 1
ATOM 3611 C C . PRO A 1 462 ? -24.563 19.230 16.562 1.00 62.62 462 PRO A C 1
ATOM 3613 O O . PRO A 1 462 ? -24.437 19.631 15.407 1.00 62.62 462 PRO A O 1
ATOM 3616 N N . LEU A 1 463 ? -23.532 19.185 17.411 1.00 63.34 463 LEU A N 1
ATOM 3617 C CA . LEU A 1 463 ? -22.144 19.441 17.004 1.00 63.34 463 LEU A CA 1
ATOM 3618 C C . LEU A 1 463 ? -21.658 18.360 16.040 1.00 63.34 463 LEU A C 1
ATOM 3620 O O . LEU A 1 463 ? -20.901 18.627 15.111 1.00 63.34 463 LEU A O 1
ATOM 3624 N N . VAL A 1 464 ? -22.098 17.127 16.281 1.00 62.25 464 VAL A N 1
ATOM 3625 C CA . VAL A 1 464 ? -21.907 16.005 15.375 1.00 62.25 464 VAL A CA 1
ATOM 3626 C C . VAL A 1 464 ? -22.966 14.952 15.643 1.00 62.25 464 VAL A C 1
ATOM 3628 O O . VAL A 1 464 ? -23.407 14.778 16.781 1.00 62.25 464 VAL A O 1
ATOM 3631 N N . GLU A 1 465 ? -23.294 14.193 14.609 1.00 63.84 465 GLU A N 1
ATOM 3632 C CA . GLU A 1 465 ? -24.259 13.105 14.657 1.00 63.84 465 GLU A CA 1
ATOM 3633 C C . GLU A 1 465 ? -23.723 11.838 13.972 1.00 63.84 465 GLU A C 1
ATOM 3635 O O . GLU A 1 465 ? -22.800 11.873 13.154 1.00 63.84 465 GLU A O 1
ATOM 3640 N N . SER A 1 466 ? -24.267 10.685 14.354 1.00 58.59 466 SER A N 1
ATOM 3641 C CA . SER A 1 466 ? -23.964 9.389 13.737 1.00 58.59 466 SER A CA 1
ATOM 3642 C C . SER A 1 466 ? -24.959 9.076 12.624 1.00 58.59 466 SER A C 1
ATOM 3644 O O . SER A 1 466 ? -25.975 9.730 12.461 1.00 58.59 466 SER A O 1
ATOM 3646 N N . ASN A 1 467 ? -24.714 8.014 11.859 1.00 57.69 467 ASN A N 1
ATOM 3647 C CA . ASN A 1 467 ? -25.818 7.375 11.141 1.00 57.69 467 ASN A CA 1
ATOM 3648 C C . ASN A 1 467 ? -26.701 6.587 12.126 1.00 57.69 467 ASN A C 1
ATOM 3650 O O . ASN A 1 467 ? -26.329 6.396 13.278 1.00 57.69 467 ASN A O 1
ATOM 3654 N N . HIS A 1 468 ? -27.837 6.058 11.674 1.00 65.19 468 HIS A N 1
ATOM 3655 C CA . HIS A 1 468 ? -28.589 5.080 12.464 1.00 65.19 468 HIS A CA 1
ATOM 3656 C C . HIS A 1 468 ? -27.802 3.772 12.529 1.00 65.19 468 HIS A C 1
ATOM 3658 O O . HIS A 1 468 ? -27.410 3.223 11.495 1.00 65.19 468 HIS A O 1
ATOM 3664 N N . VAL A 1 469 ? -27.547 3.267 13.733 1.00 59.94 469 VAL A N 1
ATOM 3665 C CA . VAL A 1 469 ? -26.654 2.128 13.932 1.00 59.94 469 VAL A CA 1
ATOM 3666 C C . VAL A 1 469 ? -27.289 1.075 14.854 1.00 59.94 469 VAL A C 1
ATOM 3668 O O . VAL A 1 469 ? -27.842 1.422 15.896 1.00 59.94 469 VAL A O 1
ATOM 3671 N N . PRO A 1 470 ? -27.237 -0.227 14.508 1.00 62.12 470 PRO A N 1
ATOM 3672 C CA . PRO A 1 470 ? -27.941 -1.265 15.266 1.00 62.12 470 PRO A CA 1
ATOM 3673 C C . PRO A 1 470 ? -27.200 -1.653 16.547 1.00 62.12 470 PRO A C 1
ATOM 3675 O O . PRO A 1 470 ? -25.982 -1.767 16.517 1.00 62.12 470 PRO A O 1
ATOM 3678 N N . ILE A 1 471 ? -27.891 -1.931 17.657 1.00 60.28 471 ILE A N 1
ATOM 3679 C CA . ILE A 1 471 ? -27.286 -2.613 18.825 1.00 60.28 471 ILE A CA 1
ATOM 3680 C C . ILE A 1 471 ? -27.355 -4.120 18.622 1.00 60.28 471 ILE A C 1
ATOM 3682 O O . ILE A 1 471 ? -28.439 -4.703 18.634 1.00 60.28 471 ILE A O 1
ATOM 3686 N N . LEU A 1 472 ? -26.192 -4.754 18.441 1.00 59.34 472 LEU A N 1
ATOM 3687 C CA . LEU A 1 472 ? -26.066 -6.198 18.248 1.00 59.34 472 LEU A CA 1
ATOM 3688 C C . LEU A 1 472 ? -25.281 -6.846 19.403 1.00 59.34 472 LEU A C 1
ATOM 3690 O O . LEU A 1 472 ? -24.427 -6.193 19.998 1.00 59.34 472 LEU A O 1
ATOM 3694 N N . PRO A 1 473 ? -25.504 -8.144 19.690 1.00 54.66 473 PRO A N 1
ATOM 3695 C CA . PRO A 1 473 ? -24.756 -8.888 20.712 1.00 54.66 473 PRO A CA 1
ATOM 3696 C C . PRO A 1 473 ? -23.262 -9.093 20.405 1.00 54.66 473 PRO A C 1
ATOM 3698 O O . PRO A 1 473 ? -22.555 -9.694 21.206 1.00 54.66 473 PRO A O 1
ATOM 3701 N N . THR A 1 474 ? -22.794 -8.680 19.225 1.00 51.16 474 THR A N 1
ATOM 3702 C CA . THR A 1 474 ? -21.416 -8.866 18.758 1.00 51.16 474 THR A CA 1
ATOM 3703 C C . THR A 1 474 ? -20.565 -7.635 19.073 1.00 51.16 474 THR A C 1
ATOM 3705 O O . THR A 1 474 ? -20.981 -6.508 18.827 1.00 51.16 474 THR A O 1
ATOM 3708 N N . ASP A 1 475 ? -19.365 -7.882 19.593 1.00 47.28 475 ASP A N 1
ATOM 3709 C CA . ASP A 1 475 ? -18.612 -7.072 20.560 1.00 47.28 475 ASP A CA 1
ATOM 3710 C C . ASP A 1 475 ? -18.267 -5.597 20.285 1.00 47.28 475 ASP A C 1
ATOM 3712 O O . ASP A 1 475 ? -17.716 -4.979 21.189 1.00 47.28 475 ASP A O 1
ATOM 3716 N N . ILE A 1 476 ? -18.519 -4.986 19.127 1.00 51.03 476 ILE A N 1
ATOM 3717 C CA . ILE A 1 476 ? -18.181 -3.564 18.909 1.00 51.03 476 ILE A CA 1
ATOM 3718 C C . ILE A 1 476 ? -19.120 -2.978 17.861 1.00 51.03 476 ILE A C 1
ATOM 3720 O O . ILE A 1 476 ? -19.156 -3.457 16.728 1.00 51.03 476 ILE A O 1
ATOM 3724 N N . LEU A 1 477 ? -19.826 -1.901 18.195 1.00 49.97 477 LEU A N 1
ATOM 3725 C CA . LEU A 1 477 ? -20.500 -1.068 17.205 1.00 49.97 477 LEU A CA 1
ATOM 3726 C C . LEU A 1 477 ? -20.233 0.412 17.478 1.00 49.97 477 LEU A C 1
ATOM 3728 O O . LEU A 1 477 ? -19.860 0.792 18.581 1.00 49.97 477 LEU A O 1
ATOM 3732 N N . TYR A 1 478 ? -20.452 1.219 16.446 1.00 53.84 478 TYR A N 1
ATOM 3733 C CA . TYR A 1 478 ? -20.385 2.683 16.394 1.00 53.84 478 TYR A CA 1
ATOM 3734 C C . TYR A 1 478 ? -19.006 3.287 16.071 1.00 53.84 478 TYR A C 1
ATOM 3736 O O . TYR A 1 478 ? -17.982 3.022 16.695 1.00 53.84 478 TYR A O 1
ATOM 3744 N N . TYR A 1 479 ? -19.028 4.118 15.027 1.00 47.97 479 TYR A N 1
ATOM 3745 C CA . TYR A 1 479 ? -18.010 5.092 14.664 1.00 47.97 479 TYR A CA 1
ATOM 3746 C C . TYR A 1 479 ? -18.725 6.441 14.628 1.00 47.97 479 TYR A C 1
ATOM 3748 O O . TYR A 1 479 ? -19.552 6.687 13.750 1.00 47.97 479 TYR A O 1
ATOM 3756 N N . LEU A 1 480 ? -18.443 7.281 15.615 1.00 50.84 480 LEU A N 1
ATOM 3757 C CA . LEU A 1 480 ? -18.759 8.701 15.584 1.00 50.84 480 LEU A CA 1
ATOM 3758 C C . LEU A 1 480 ? -17.434 9.406 15.314 1.00 50.84 480 LEU A C 1
ATOM 3760 O O . LEU A 1 480 ? -16.592 9.403 16.205 1.00 50.84 480 LEU A O 1
ATOM 3764 N N . PRO A 1 481 ? -17.187 9.948 14.114 1.00 48.41 481 PRO A N 1
ATOM 3765 C CA . PRO A 1 481 ? -16.118 10.909 13.939 1.00 48.41 481 PRO A CA 1
ATOM 3766 C C . PRO A 1 481 ? -16.560 12.189 14.645 1.00 48.41 481 PRO A C 1
ATOM 3768 O O . PRO A 1 481 ? -17.224 13.024 14.039 1.00 48.41 481 PRO A O 1
ATOM 3771 N N . LEU A 1 482 ? -16.234 12.354 15.928 1.00 52.19 482 LEU A N 1
ATOM 3772 C CA . LEU A 1 482 ? -16.341 13.670 16.554 1.00 52.19 482 LEU A CA 1
ATOM 3773 C C . LEU A 1 482 ? -15.225 14.533 15.969 1.00 52.19 482 LEU A C 1
ATOM 3775 O O . LEU A 1 482 ? -14.138 14.552 16.536 1.00 52.19 482 LEU A O 1
ATOM 3779 N N . ALA A 1 483 ? -15.450 15.153 14.807 1.00 47.53 483 ALA A N 1
ATOM 3780 C CA . ALA A 1 483 ? -14.521 16.141 14.279 1.00 47.53 483 ALA A CA 1
ATOM 3781 C C . ALA A 1 483 ? -14.405 17.236 15.337 1.00 47.53 483 ALA A C 1
ATOM 3783 O O . ALA A 1 483 ? -15.367 17.956 15.606 1.00 47.53 483 ALA A O 1
ATOM 3784 N N . LEU A 1 484 ? -13.257 17.304 15.997 1.00 46.22 484 LEU A N 1
ATOM 3785 C CA . LEU A 1 484 ? -12.964 18.421 16.871 1.00 46.22 484 LEU A CA 1
ATOM 3786 C C . LEU A 1 484 ? -12.835 19.633 15.955 1.00 46.22 484 LEU A C 1
ATOM 3788 O O . LEU A 1 484 ? -12.051 19.602 15.006 1.00 46.22 484 LEU A O 1
ATOM 3792 N N . ALA A 1 485 ? -13.658 20.658 16.180 1.00 37.19 485 ALA A N 1
ATOM 3793 C CA . ALA A 1 485 ? -13.460 21.930 15.508 1.00 37.19 485 ALA A CA 1
ATOM 3794 C C . ALA A 1 485 ? -12.054 22.420 15.881 1.00 37.19 485 ALA A C 1
ATOM 3796 O O . ALA A 1 485 ? -11.794 22.692 17.051 1.00 37.19 485 ALA A O 1
ATOM 3797 N N . GLY A 1 486 ? -11.150 22.423 14.902 1.00 34.78 486 GLY A N 1
ATOM 3798 C CA . GLY A 1 486 ? -9.832 23.045 14.998 1.00 34.78 486 GLY A CA 1
ATOM 3799 C C . GLY A 1 486 ? -9.907 24.527 14.683 1.00 34.78 486 GLY A C 1
ATOM 3800 O O . GLY A 1 486 ? -10.670 24.881 13.752 1.00 34.78 486 GLY A O 1
#

Foldseek 3Di:
DDDDDDDDDDDDDPVNVVVVVVVVVVPPDDPPPVPVPPPPVVDFFAKEKEFEQQQFDDPLDQDARLVGGDLVVLLLRLQCQLCVNQVHFGLQVSLCSLVVDDDEPAAEEEQWFAPQAPDQQDDHQFDGDHQSNVLSVLVSCVSNPHDQLRYEYEQQAHDNHCNNVVPRPRVNHHYAYRDPGNVQHFDPPDWQAFPQDPPFDHADIWTFGSSLVRHQAYEFEAELEAAPFLRTTGRLNSCCSGTDHSVSQSLQRGCPHPRHDLQDHVSLSSCPRCSHLVHYSKYKYHQCQYYLDHSGDRGFQFVVCVRHRRNMIMMTNQRLLRVQVSVQSSCVGRRTDPPSNSVSVNNVVVVSHDHDAFDPPDPDPCRGDPRYRYHYHHSVLFWWWKWFDDPQKTKTFTPAQADPVCQQKFKWKDWPPDDPPPTQVDTHHCNDSRPGIDIHHDDDAQIWMKMFMDGNPDPDDTLFIFDTWGHHNDGIDGTTGSRRDD

Radius of gyration: 26.32 Å; chains: 1; bounding box: 71×86×65 Å

Secondary structure (DSSP, 8-state):
-------------HHHHHHHHHHHTTSSS------------SS--EEEEEE-TTSB---SSSS-GGGSB-HHHHHHHHHHHHHHHHT-SSHHHHHHHHSTT--TT--EEEEE--SS--STT----S----HHHHHHHHHHHHHTT--GGGEEEE-SSSPPPHHHHTT-S-TT-EEE-SSS--SS-EEEEEEEPP-PPTTSPPPPPEEEEHHHHH-SEEEEE-EEEEETTTEEE-HHHHGGGGBS-GGGGHHHHSTTSTT-BTTB-HHHHHHHSTTTTTTEEEEEEEEEEEESS-SS-----BGGGTTB---EEEEES-HHHHHHHHHHHHHHHH---TTSSHHHHHHHHTTS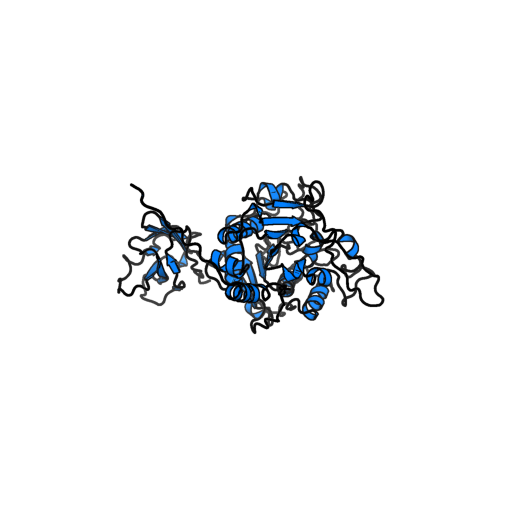----PPPTT--SGGGS-SSSEEEEEEGGGEEPEEEEEETTEEEEEESSPPPGGGTTEEEEEEESSSS---STTS-EE---TT--EEEE-SPPTT-EEEEEEEESS--PPPSEEPPPEE--SSS-B----EE---